Protein AF-A0A3D5MRX0-F1 (afdb_monomer)

Nearest PDB structures (foldseek):
  4s3k-assembly1_A  TM=6.681E-01  e=7.067E-17  Priestia megaterium QM B1551
  1jne-assembly1_A  TM=7.280E-01  e=3.253E-10  Drosophila melanogaster
  1qak-assembly1_B  TM=8.845E-01  e=1.520E-04  Escherichia coli
  6ezz-assembly1_A  TM=8.923E-01  e=3.511E-04  Escherichia coli K-12
  2w0q-assembly1_B  TM=8.744E-01  e=2.970E-04  Escherichia coli

Mean predicted aligned error: 13.2 Å

pLDDT: mean 81.19, std 19.99, range [29.42, 98.88]

Sequence (572 aa):
MPSRPRAALSALLACTALSATLTVSVPCPWAVGRSGLVLAQSPAEPAAAPPPPVTVYLDGWRLDFDVPPQIVDGRTLVPFRLLSEALGCDVDWHEETRRVTGLDPVTGREVVLVIGDTTARVDGEPRTLDVPAMIVDGRTLIPLRFFSEALGAEVGWHQETRTVTVTSPCRPMTVLGYYALGSAERTSWEALFGRPFPETGFGATDIISELACAWFVLDPRTGAVVTDDSYSAQRRPDSWETILDAAAGAGLEAEMMVHWNRTSGGVTDPVIYDFLSSPLAQERALRDILAYVGPFRGVNLDIEGLGQRQSGEDLEATRRKFTSFVELLAEALHRRGKTLSLSLHPLNSWYPGYDWEALGQVADRIVIMAYGYVPVDRPEPLEKVVEAVDLALEVVPKEKLLLGLLLAKDLETGKDIGETPDTLMAKVGLTKRRRLHGVAIWRLNNVGDERWTALRRSVSRPPVLEIVVRSADGAGTERRLDTTGTPPVMRDGRIYVPLTPVLTQAGIGVDWDGEAGRATVDLGSTRVVLTAGAEAGEEPGPAPVVVRGTLYVTVTQLLELLERYSPPPGTP

Radius of gyration: 31.02 Å; Cα contacts (8 Å, |Δi|>4): 1051; chains: 1; bounding box: 75×112×80 Å

Solvent-accessible surface area (backbone atoms only — not comparable to full-atom values): 32399 Å² total; per-residue (Å²): 138,88,83,90,87,85,88,87,86,87,86,83,90,78,92,81,88,82,89,82,83,86,84,85,83,84,89,82,91,86,86,89,83,81,95,69,92,71,81,77,73,74,78,78,74,78,79,76,75,81,78,75,74,56,45,43,24,50,27,68,37,76,62,87,62,96,61,72,50,41,75,55,98,91,39,53,26,32,46,41,68,65,56,37,44,60,73,44,22,51,78,48,77,43,75,95,74,42,29,42,38,36,34,30,72,76,64,68,50,35,40,37,43,29,61,74,37,39,57,29,26,51,73,82,44,80,42,82,45,98,57,45,26,40,76,56,97,91,35,54,27,30,45,44,60,62,58,40,43,75,70,59,21,48,74,48,77,39,79,95,72,35,31,36,39,33,40,62,52,61,39,67,32,46,26,34,30,33,41,40,50,50,66,100,86,48,38,28,56,34,44,38,17,62,28,64,86,90,51,80,50,64,51,37,49,72,38,43,38,30,35,35,36,43,26,32,35,54,37,40,90,59,15,45,63,41,43,79,46,90,87,50,65,32,40,46,58,98,60,47,65,63,52,51,53,53,36,45,75,65,67,29,50,40,25,41,20,41,34,38,72,66,56,58,96,85,39,53,53,66,56,52,59,53,24,57,69,28,68,69,20,48,54,38,28,51,53,44,49,65,70,64,36,75,92,30,58,18,36,31,42,31,70,56,54,43,32,55,94,48,58,70,70,62,22,53,50,46,19,52,35,49,46,54,53,51,48,56,47,32,56,61,31,48,78,69,76,26,48,34,32,37,47,38,72,24,87,82,48,80,32,69,19,67,50,57,51,68,46,43,73,60,34,65,30,38,33,36,40,50,56,82,87,54,67,67,74,42,57,62,61,63,69,61,37,50,51,29,52,54,60,45,55,77,50,30,66,39,76,29,30,22,48,33,41,72,43,32,48,41,90,89,76,67,43,76,28,21,48,47,47,57,60,46,36,27,54,54,38,49,34,59,48,66,52,34,40,23,37,29,37,44,36,42,49,31,63,46,72,64,44,51,53,43,46,62,57,44,36,33,33,55,78,82,67,79,49,70,49,66,54,74,67,72,81,73,58,74,45,78,46,78,46,81,94,54,62,62,36,69,48,96,94,39,55,27,34,50,44,60,67,48,35,47,73,73,73,36,51,65,48,75,40,79,90,76,41,29,36,38,36,46,60,86,90,46,76,48,76,47,57,55,55,80,94,74,84,81,93,72,81,84,67,37,44,72,49,93,85,42,52,27,31,40,58,67,58,49,49,56,59,51,62,77,63,55,63,66,72,89,68,136

Foldseek 3Di:
DDDDDDDDDDDDDDDDDDDDDDDDDDDDDDDDDDDDPDPPPDPDDPDDDPDDFAWEAELLHTQDAPDTWDQDPNFTWGFPPSLLLLLVWDWDADPVQQKIWTANLQFRWIWMFHAPDQWIDIVNHTDGHPGGFHADPNGTIDRNCVVLVSQVWDWDADPNNNYIYIYHFAAAFAEEAEQAADPPPFHLQCQCAVDPPPDGHNRCLFFHAEYEQQQWEQDLQQLATDRDDPVDSRRCDPCNVSVLVRCVVSVYFYAHEYEDDDDDPNADDCSNVVSLVDPRSLVNNLVNCVVPCVSHLAHEYYYDHACQVHDDPVLVSLQVSVLVSLQVNLVSQVVVNHFYEYEDEFCPDSHVSHPLQSNLVRHQAYEHQQDPPDPQQAERDVVSQLVRLVVSVVRHPLLRYAYEDEWAADPPPRHTGYDDLSSLSSNQSSNSSSVHNYYYYPHSRRQDPRNSVSSVRHYGHQPPPFDWDDQPQPPDDTQTQDQSSPGWHDHPNFTKGFDQSRCVSVVWDWDADLVQQWIWTCLPVDTDIQHQDDDDDDDDDDHWHDRPSTTIDTPVVSCVVSVVNNDDPDDD

Structure (mmCIF, N/CA/C/O backbone):
data_AF-A0A3D5MRX0-F1
#
_entry.id   AF-A0A3D5MRX0-F1
#
loop_
_atom_site.group_PDB
_atom_site.id
_atom_site.type_symbol
_atom_site.label_atom_id
_atom_site.label_alt_id
_atom_site.label_comp_id
_atom_site.label_asym_id
_atom_site.label_entity_id
_atom_site.label_seq_id
_atom_site.pdbx_PDB_ins_code
_atom_site.Cartn_x
_atom_site.Cartn_y
_atom_site.Cartn_z
_atom_site.occupancy
_atom_site.B_iso_or_equiv
_atom_site.auth_seq_id
_atom_site.auth_comp_id
_atom_site.auth_asym_id
_atom_site.auth_atom_id
_atom_site.pdbx_PDB_model_num
ATOM 1 N N . MET A 1 1 ? 39.443 44.965 -17.967 1.00 33.72 1 MET A N 1
ATOM 2 C CA . MET A 1 1 ? 39.014 46.339 -17.600 1.00 33.72 1 MET A CA 1
ATOM 3 C C . MET A 1 1 ? 38.700 47.103 -18.876 1.00 33.72 1 MET A C 1
ATOM 5 O O . MET A 1 1 ? 39.444 46.870 -19.822 1.00 33.72 1 MET A O 1
ATOM 9 N N . PRO A 1 2 ? 37.747 48.058 -18.903 1.00 55.59 2 PRO A N 1
ATOM 10 C CA . PRO A 1 2 ? 36.682 48.404 -17.928 1.00 55.59 2 PRO A CA 1
ATOM 11 C C . PRO A 1 2 ? 35.288 48.546 -18.646 1.00 55.59 2 PRO A C 1
ATOM 13 O O . PRO A 1 2 ? 35.235 48.373 -19.854 1.00 55.59 2 PRO A O 1
ATOM 16 N N . SER A 1 3 ? 34.095 48.827 -18.089 1.00 33.59 3 SER A N 1
ATOM 17 C CA . SER A 1 3 ? 33.535 49.030 -16.736 1.00 33.59 3 SER A CA 1
ATOM 18 C C . SER A 1 3 ? 32.004 49.292 -16.805 1.00 33.59 3 SER A C 1
ATOM 20 O O . SER A 1 3 ? 31.612 50.198 -17.530 1.00 33.59 3 SER A O 1
ATOM 22 N N . ARG A 1 4 ? 31.233 48.638 -15.903 1.00 40.41 4 ARG A N 1
ATOM 23 C CA . ARG A 1 4 ? 30.092 49.145 -15.069 1.00 40.41 4 ARG A CA 1
ATOM 24 C C . ARG A 1 4 ? 28.723 49.531 -15.722 1.00 40.41 4 ARG A C 1
ATOM 26 O O . ARG A 1 4 ? 28.692 49.872 -16.891 1.00 40.41 4 ARG A O 1
ATOM 33 N N . PRO A 1 5 ? 27.609 49.654 -14.946 1.00 49.41 5 PRO A N 1
ATOM 34 C CA . PRO A 1 5 ? 26.965 48.655 -14.061 1.00 49.41 5 PRO A CA 1
ATOM 35 C C . PRO A 1 5 ? 25.397 48.676 -14.134 1.00 49.41 5 PRO A C 1
ATOM 37 O O . PRO A 1 5 ? 24.804 49.576 -14.724 1.00 49.41 5 PRO A O 1
ATOM 40 N N . ARG A 1 6 ? 24.697 47.741 -13.463 1.00 33.50 6 ARG A N 1
ATOM 41 C CA . ARG A 1 6 ? 23.258 47.856 -13.108 1.00 33.50 6 ARG A CA 1
ATOM 42 C C . ARG A 1 6 ? 23.074 47.731 -11.591 1.00 33.50 6 ARG A C 1
ATOM 44 O O . ARG A 1 6 ? 23.723 46.905 -10.959 1.00 33.50 6 ARG A O 1
ATOM 51 N N . ALA A 1 7 ? 22.240 48.612 -11.040 1.00 33.84 7 ALA A N 1
ATOM 52 C CA . ALA A 1 7 ? 22.014 48.835 -9.615 1.00 33.84 7 ALA A CA 1
ATOM 53 C C . ALA A 1 7 ? 20.985 47.867 -9.004 1.00 33.84 7 ALA A C 1
ATOM 55 O O . ALA A 1 7 ? 20.038 47.454 -9.670 1.00 33.84 7 ALA A O 1
ATOM 56 N N . ALA A 1 8 ? 21.185 47.570 -7.720 1.00 33.75 8 ALA A N 1
ATOM 57 C CA . ALA A 1 8 ? 20.271 46.868 -6.828 1.00 33.75 8 ALA A CA 1
ATOM 58 C C . ALA A 1 8 ? 19.336 47.860 -6.115 1.00 33.75 8 ALA A C 1
ATOM 60 O O . ALA A 1 8 ? 19.756 48.975 -5.802 1.00 33.75 8 ALA A O 1
ATOM 61 N N . LEU A 1 9 ? 18.111 47.433 -5.794 1.00 32.66 9 LEU A N 1
ATOM 62 C CA . LEU A 1 9 ? 17.277 48.083 -4.782 1.00 32.66 9 LEU A CA 1
ATOM 63 C C . LEU A 1 9 ? 16.598 47.013 -3.915 1.00 32.66 9 LEU A C 1
ATOM 65 O O . LEU A 1 9 ? 15.818 46.201 -4.406 1.00 32.66 9 LEU A O 1
ATOM 69 N N . SER A 1 10 ? 16.942 47.033 -2.631 1.00 31.03 10 SER A N 1
ATOM 70 C CA . SER A 1 10 ? 16.369 46.232 -1.551 1.00 31.03 10 SER A CA 1
ATOM 71 C C . SER A 1 10 ? 15.128 46.926 -0.982 1.00 31.03 10 SER A C 1
ATOM 73 O O . SER A 1 10 ? 15.129 48.148 -0.838 1.00 31.03 10 SER A O 1
ATOM 75 N N . ALA A 1 11 ? 14.108 46.163 -0.586 1.00 32.19 11 ALA A N 1
ATOM 76 C CA . ALA A 1 11 ? 12.992 46.649 0.223 1.00 32.19 11 ALA A CA 1
ATOM 77 C C . ALA A 1 11 ? 12.940 45.860 1.542 1.00 32.19 11 ALA A C 1
ATOM 79 O O . ALA A 1 11 ? 12.708 44.655 1.541 1.00 32.19 11 ALA A O 1
ATOM 80 N N . LEU A 1 12 ? 13.182 46.558 2.654 1.00 32.03 12 LEU A N 1
ATOM 81 C CA . LEU A 1 12 ? 12.931 46.110 4.024 1.00 32.03 12 LEU A CA 1
ATOM 82 C C . LEU A 1 12 ? 11.704 46.873 4.546 1.00 32.03 12 LEU A C 1
ATOM 84 O O . LEU A 1 12 ? 11.681 48.102 4.490 1.00 32.03 12 LEU A O 1
ATOM 88 N N . LEU A 1 13 ? 10.708 46.151 5.066 1.00 31.53 13 LEU A N 1
ATOM 89 C CA . LEU A 1 13 ? 9.624 46.715 5.873 1.00 31.53 13 LEU A CA 1
ATOM 90 C C . LEU A 1 13 ? 10.090 46.877 7.327 1.00 31.53 13 LEU A C 1
ATOM 92 O O . LEU A 1 13 ? 10.631 45.941 7.913 1.00 31.53 13 LEU A O 1
ATOM 96 N N . ALA A 1 14 ? 9.814 48.041 7.915 1.00 32.12 14 ALA A N 1
ATOM 97 C CA . ALA A 1 14 ? 9.932 48.303 9.346 1.00 32.12 14 ALA A CA 1
ATOM 98 C C . ALA A 1 14 ? 8.569 48.735 9.910 1.00 32.12 14 ALA A C 1
ATOM 100 O O . ALA A 1 14 ? 7.873 49.562 9.321 1.00 32.12 14 ALA A O 1
ATOM 101 N N . CYS A 1 15 ? 8.210 48.145 11.050 1.00 29.42 15 CYS A N 1
ATOM 102 C CA . CYS A 1 15 ? 7.022 48.420 11.853 1.00 29.42 15 CYS A CA 1
ATOM 103 C C . CYS A 1 15 ? 6.971 49.863 12.379 1.00 29.42 15 CYS A C 1
ATOM 105 O O . CYS A 1 15 ? 7.965 50.376 12.891 1.00 29.42 15 CYS A O 1
ATOM 107 N N . THR A 1 16 ? 5.774 50.451 12.409 1.00 34.97 16 THR A N 1
ATOM 108 C CA . THR A 1 16 ? 5.436 51.583 13.283 1.00 34.97 16 THR A CA 1
ATOM 109 C C . THR A 1 16 ? 4.122 51.306 14.012 1.00 34.97 16 THR A C 1
ATOM 111 O O . THR A 1 16 ? 3.109 50.953 13.413 1.00 34.97 16 THR A O 1
ATOM 114 N N . ALA A 1 17 ? 4.175 51.429 15.338 1.00 34.31 17 ALA A N 1
ATOM 115 C CA . ALA A 1 17 ? 3.047 51.326 16.253 1.00 34.31 17 ALA A CA 1
ATOM 116 C C . ALA A 1 17 ? 2.225 52.626 16.244 1.00 34.31 17 ALA A C 1
ATOM 118 O O . ALA A 1 17 ? 2.797 53.717 16.220 1.00 34.31 17 ALA A O 1
ATOM 119 N N . LEU A 1 18 ? 0.895 52.510 16.314 1.00 35.66 18 LEU A N 1
ATOM 120 C CA . LEU A 1 18 ? -0.016 53.640 16.496 1.00 35.66 18 LEU A CA 1
ATOM 121 C C . LEU A 1 18 ? -0.694 53.534 17.871 1.00 35.66 18 LEU A C 1
ATOM 123 O O . LEU A 1 18 ? -1.474 52.618 18.123 1.00 35.66 18 LEU A O 1
ATOM 127 N N . SER A 1 19 ? -0.375 54.481 18.754 1.00 34.47 19 SER A N 1
ATOM 128 C CA . SER A 1 19 ? -1.078 54.735 20.015 1.00 34.47 19 SER A CA 1
ATOM 129 C C . SER A 1 19 ? -2.444 55.369 19.752 1.00 34.47 19 SER A C 1
ATOM 131 O O . SER A 1 19 ? -2.531 56.333 18.992 1.00 34.47 19 SER A O 1
ATOM 133 N N . ALA A 1 20 ? -3.484 54.906 20.449 1.00 38.69 20 ALA A N 1
ATOM 134 C CA . ALA A 1 20 ? -4.748 55.626 20.594 1.00 38.69 20 ALA A CA 1
ATOM 135 C C . ALA A 1 20 ? -4.980 55.967 22.074 1.00 38.69 20 ALA A C 1
ATOM 137 O O . ALA A 1 20 ? -4.837 55.135 22.968 1.00 38.69 20 ALA A O 1
ATOM 138 N N . THR A 1 21 ? -5.260 57.243 22.300 1.00 36.69 21 THR A N 1
ATOM 139 C CA . THR A 1 21 ? -5.292 57.973 23.565 1.00 36.69 21 THR A CA 1
ATOM 140 C C . THR A 1 21 ? -6.548 57.701 24.397 1.00 36.69 21 THR A C 1
ATOM 142 O O . THR A 1 21 ? -7.667 57.716 23.891 1.00 36.69 21 THR A O 1
ATOM 145 N N . LEU A 1 22 ? -6.347 57.532 25.708 1.00 32.75 22 LEU A N 1
ATOM 146 C CA . LEU A 1 22 ? -7.377 57.501 26.748 1.00 32.75 22 LEU A CA 1
ATOM 147 C C . LEU A 1 22 ? -7.962 58.914 26.953 1.00 32.75 22 LEU A C 1
ATOM 149 O O . LEU A 1 22 ? -7.227 59.839 27.301 1.00 32.75 22 LEU A O 1
ATOM 153 N N . THR A 1 23 ? -9.274 59.094 26.800 1.00 39.62 23 THR A N 1
ATOM 154 C CA . THR A 1 23 ? -9.981 60.295 27.276 1.00 39.62 23 THR A CA 1
ATOM 155 C C . THR A 1 23 ? -10.442 60.096 28.717 1.00 39.62 23 THR A C 1
ATOM 157 O O . THR A 1 23 ? -11.303 59.263 28.992 1.00 39.62 23 THR A O 1
ATOM 160 N N . VAL A 1 24 ? -9.877 60.882 29.634 1.00 35.41 24 VAL A N 1
ATOM 161 C CA . VAL A 1 24 ? -10.316 61.006 31.031 1.00 35.41 24 VAL A CA 1
ATOM 162 C C . VAL A 1 24 ? -11.476 62.004 31.093 1.00 35.41 24 VAL A C 1
ATOM 164 O O . VAL A 1 24 ? -11.323 63.150 30.677 1.00 35.41 24 VAL A O 1
ATOM 167 N N . SER A 1 25 ? -12.627 61.582 31.621 1.00 39.97 25 SER A N 1
ATOM 168 C CA . SER A 1 25 ? -13.737 62.473 31.983 1.00 39.97 25 SER A CA 1
ATOM 169 C C . SER A 1 25 ? -13.728 62.706 33.497 1.00 39.97 25 SER A C 1
ATOM 171 O O . SER A 1 25 ? -13.658 61.759 34.278 1.00 39.97 25 SER A O 1
ATOM 173 N N . VAL A 1 26 ? -13.748 63.978 33.897 1.00 41.22 26 VAL A N 1
ATOM 174 C CA . VAL A 1 26 ? -13.767 64.457 35.289 1.00 41.22 26 VAL A CA 1
ATOM 175 C C . VAL A 1 26 ? -15.228 64.583 35.756 1.00 41.22 26 VAL A C 1
ATOM 177 O O . VAL A 1 26 ? -16.048 65.081 34.984 1.00 41.22 26 VAL A O 1
ATOM 180 N N . PRO A 1 27 ? -15.591 64.185 36.993 1.00 50.69 27 PRO A N 1
ATOM 181 C CA . PRO A 1 27 ? -16.970 64.261 37.463 1.00 50.69 27 PRO A CA 1
ATOM 182 C C . PRO A 1 27 ? -17.297 65.644 38.047 1.00 50.69 27 PRO A C 1
ATOM 184 O O . PRO A 1 27 ? -16.458 66.276 38.687 1.00 50.69 27 PRO A O 1
ATOM 187 N N . CYS A 1 28 ? -18.548 66.084 37.885 1.00 33.88 28 CYS A N 1
ATOM 188 C CA . CYS A 1 28 ? -19.105 67.239 38.592 1.00 33.88 28 CYS A CA 1
ATOM 189 C C . CYS A 1 28 ? -20.259 66.768 39.506 1.00 33.88 28 CYS A C 1
ATOM 191 O O . CYS A 1 28 ? -21.106 66.006 39.031 1.00 33.88 28 CYS A O 1
ATOM 193 N N . PRO A 1 29 ? -20.319 67.168 40.793 1.00 48.25 29 PRO A N 1
ATOM 194 C CA . PRO A 1 29 ? -21.272 66.615 41.754 1.00 48.25 29 PRO A CA 1
ATOM 195 C C . PRO A 1 29 ? -22.398 67.597 42.091 1.00 48.25 29 PRO A C 1
ATOM 197 O O . PRO A 1 29 ? -22.103 68.650 42.635 1.00 48.25 29 PRO A O 1
ATOM 200 N N . TRP A 1 30 ? -23.666 67.241 41.845 1.00 36.31 30 TRP A N 1
ATOM 201 C CA . TRP A 1 30 ? -24.821 67.528 42.724 1.00 36.31 30 TRP A CA 1
ATOM 202 C C . TRP A 1 30 ? -26.152 67.147 42.046 1.00 36.31 30 TRP A C 1
ATOM 204 O O . TRP A 1 30 ? -26.542 67.744 41.052 1.00 36.31 30 TRP A O 1
ATOM 214 N N . ALA A 1 31 ? -26.884 66.187 42.618 1.00 39.56 31 ALA A N 1
ATOM 215 C CA . ALA A 1 31 ? -28.348 66.135 42.561 1.00 39.56 31 ALA A CA 1
ATOM 216 C C . ALA A 1 31 ? -28.867 65.138 43.608 1.00 39.56 31 ALA A C 1
ATOM 218 O O . ALA A 1 31 ? -28.564 63.948 43.578 1.00 39.56 31 ALA A O 1
ATOM 219 N N . VAL A 1 32 ? -29.637 65.662 44.557 1.00 45.66 32 VAL A N 1
ATOM 220 C CA . VAL A 1 32 ? -30.356 64.939 45.610 1.00 45.66 32 VAL A CA 1
ATOM 221 C C . VAL A 1 32 ? -31.661 64.392 45.024 1.00 45.66 32 VAL A C 1
ATOM 223 O O . VAL A 1 32 ? -32.389 65.147 44.384 1.00 45.66 32 VAL A O 1
ATOM 226 N N . GLY A 1 33 ? -32.017 63.128 45.287 1.00 39.31 33 GLY A N 1
ATOM 227 C CA . GLY A 1 33 ? -33.370 62.659 44.968 1.00 39.31 33 GLY A CA 1
ATOM 228 C C . GLY A 1 33 ? -33.647 61.163 45.118 1.00 39.31 33 GLY A C 1
ATOM 229 O O . GLY A 1 33 ? -33.412 60.403 44.193 1.00 39.31 33 GLY A O 1
ATOM 230 N N . ARG A 1 34 ? -34.290 60.814 46.243 1.00 46.28 34 ARG A N 1
ATOM 231 C CA . ARG A 1 34 ? -35.178 59.654 46.486 1.00 46.28 34 ARG A CA 1
ATOM 232 C C . ARG A 1 34 ? -34.603 58.231 46.367 1.00 46.28 34 ARG A C 1
ATOM 234 O O . ARG A 1 34 ? -34.489 57.655 45.293 1.00 46.28 34 ARG A O 1
ATOM 241 N N . SER A 1 35 ? -34.441 57.614 47.537 1.00 43.16 35 SER A N 1
ATOM 242 C CA . SER A 1 35 ? -34.301 56.171 47.744 1.00 43.16 35 SER A CA 1
ATOM 243 C C . SER A 1 35 ? -35.538 55.410 47.248 1.00 43.16 35 SER A C 1
ATOM 245 O O . SER A 1 35 ? -36.568 55.377 47.920 1.00 43.16 35 SER A O 1
ATOM 247 N N . GLY A 1 36 ? -35.431 54.784 46.079 1.00 47.88 36 GLY A N 1
ATOM 248 C CA . GLY A 1 36 ? -36.252 53.642 45.688 1.00 47.88 36 GLY A CA 1
ATOM 249 C C . GLY A 1 36 ? -35.402 52.383 45.802 1.00 47.88 36 GLY A C 1
ATOM 250 O O . GLY A 1 36 ? -34.354 52.298 45.166 1.00 47.88 36 GLY A O 1
ATOM 251 N N . LEU A 1 37 ? -35.818 51.423 46.629 1.00 44.66 37 LEU A N 1
ATOM 252 C CA . LEU A 1 37 ? -35.191 50.105 46.690 1.00 44.66 37 LEU A CA 1
ATOM 253 C C . LEU A 1 37 ? -35.512 49.368 45.379 1.00 44.66 37 LEU A C 1
ATOM 255 O O . LEU A 1 37 ? -36.563 48.746 45.247 1.00 44.66 37 LEU A O 1
ATOM 259 N N . VAL A 1 38 ? -34.628 49.483 44.389 1.00 49.44 38 VAL A N 1
ATOM 260 C CA . VAL A 1 38 ? -34.642 48.628 43.201 1.00 49.44 38 VAL A CA 1
ATOM 261 C C . VAL A 1 38 ? -34.029 47.297 43.622 1.00 49.44 38 VAL A C 1
ATOM 263 O O . VAL A 1 38 ? -32.837 47.226 43.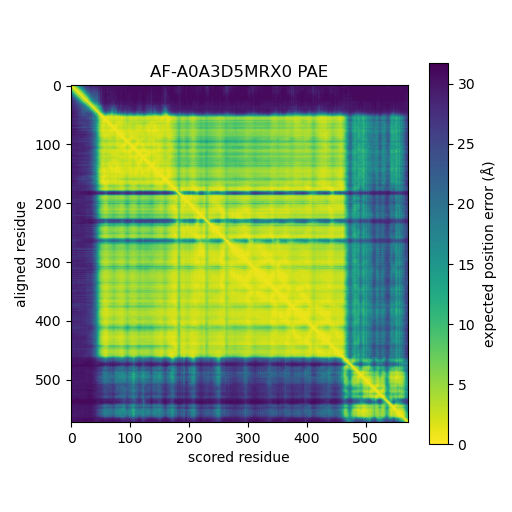914 1.00 49.44 38 VAL A O 1
ATOM 266 N N . LEU A 1 39 ? -34.843 46.241 43.683 1.00 51.12 39 LEU A N 1
ATOM 267 C CA . LEU A 1 39 ? -34.329 44.875 43.725 1.00 51.12 39 LEU A CA 1
ATOM 268 C C . LEU A 1 39 ? -33.605 44.638 42.397 1.00 51.12 39 LEU A C 1
ATOM 270 O O . LEU A 1 39 ? -34.244 44.431 41.367 1.00 51.12 39 LEU A O 1
ATOM 274 N N . ALA A 1 40 ? -32.277 44.737 42.414 1.00 51.56 40 ALA A N 1
ATOM 275 C CA . ALA A 1 40 ? -31.448 44.357 41.285 1.00 51.56 40 ALA A CA 1
ATOM 276 C C . ALA A 1 40 ? -31.661 42.858 41.035 1.00 51.56 40 ALA A C 1
ATOM 278 O O . ALA A 1 40 ? -31.148 42.014 41.770 1.00 51.56 40 ALA A O 1
ATOM 279 N N . GLN A 1 41 ? -32.461 42.523 40.023 1.00 56.34 41 GLN A N 1
ATOM 280 C CA . GLN A 1 41 ? -32.441 41.182 39.461 1.00 56.34 41 GLN A CA 1
ATOM 281 C C . GLN A 1 41 ? -31.035 40.980 38.902 1.00 56.34 41 GLN A C 1
ATOM 283 O O . GLN A 1 41 ? -30.593 41.741 38.039 1.00 56.34 41 GLN A O 1
ATOM 288 N N . SER A 1 42 ? -30.309 40.010 39.458 1.00 57.22 42 SER A N 1
ATOM 289 C CA . SER A 1 42 ? -29.017 39.617 38.902 1.00 57.22 42 SER A CA 1
ATOM 290 C C . SER A 1 42 ? -29.243 39.218 37.443 1.00 57.22 42 SER A C 1
ATOM 292 O O . SER A 1 42 ? -30.180 38.455 37.185 1.00 57.22 42 SER A O 1
ATOM 294 N N . PRO A 1 43 ? -28.462 39.745 36.484 1.00 58.28 43 PRO A N 1
ATOM 295 C CA . PRO A 1 43 ? -28.568 39.296 35.107 1.00 58.28 43 PRO A CA 1
ATOM 296 C C . PRO A 1 43 ? -28.329 37.786 35.089 1.00 58.28 43 PRO A C 1
ATOM 298 O O . PRO A 1 43 ? -27.342 37.309 35.649 1.00 58.28 43 PRO A O 1
ATOM 301 N N . ALA A 1 44 ? -29.270 37.040 34.506 1.00 60.62 44 ALA A N 1
ATOM 302 C CA . ALA A 1 44 ? -29.103 35.614 34.289 1.00 60.62 44 ALA A CA 1
ATOM 303 C C . ALA A 1 44 ? -27.815 35.407 33.486 1.00 60.62 44 ALA A C 1
ATOM 305 O O . ALA A 1 44 ? -27.639 35.999 32.418 1.00 60.62 44 ALA A O 1
ATOM 306 N N . GLU A 1 45 ? -26.902 34.619 34.043 1.00 56.69 45 GLU A N 1
ATOM 307 C CA . GLU A 1 45 ? -25.664 34.234 33.382 1.00 56.69 45 GLU A CA 1
ATOM 308 C C . GLU A 1 45 ? -26.028 33.573 32.040 1.00 56.69 45 GLU A C 1
ATOM 310 O O . GLU A 1 45 ? -26.929 32.724 32.013 1.00 56.69 45 GLU A O 1
ATOM 315 N N . PRO A 1 46 ? -25.433 33.990 30.907 1.00 62.56 46 PRO A N 1
ATOM 316 C CA . PRO A 1 46 ? -25.770 33.406 29.618 1.00 62.56 46 PRO A CA 1
ATOM 317 C C . PRO A 1 46 ? -25.507 31.899 29.674 1.00 62.56 46 PRO A C 1
ATOM 319 O O . PRO A 1 46 ? -24.411 31.470 30.032 1.00 62.56 46 PRO A O 1
ATOM 322 N N . ALA A 1 47 ? -26.528 31.103 29.339 1.00 62.88 47 ALA A N 1
ATOM 323 C CA . ALA A 1 47 ? -26.412 29.653 29.285 1.00 62.88 47 ALA A CA 1
ATOM 324 C C . ALA A 1 47 ? -25.207 29.275 28.411 1.00 62.88 47 ALA A C 1
ATOM 326 O O . ALA A 1 47 ? -25.099 29.729 27.268 1.00 62.88 47 ALA A O 1
ATOM 327 N N . ALA A 1 48 ? -24.291 28.482 28.971 1.00 66.81 48 ALA A N 1
ATOM 328 C CA . ALA A 1 48 ? -23.107 28.024 28.260 1.00 66.81 48 ALA A CA 1
ATOM 329 C C . ALA A 1 48 ? -23.522 27.343 26.946 1.00 66.81 48 ALA A C 1
ATOM 331 O O . ALA A 1 48 ? -24.462 26.544 26.922 1.00 66.81 48 ALA A O 1
ATOM 332 N N . ALA A 1 49 ? -22.832 27.680 25.853 1.00 69.94 49 ALA A N 1
ATOM 333 C CA . ALA A 1 49 ? -23.068 27.054 24.559 1.00 69.94 49 ALA A CA 1
ATOM 334 C C . ALA A 1 49 ? -22.958 25.520 24.686 1.00 69.94 49 ALA A C 1
ATOM 336 O O . ALA A 1 49 ? -22.103 25.037 25.438 1.00 69.94 49 ALA A O 1
ATOM 337 N N . PRO A 1 50 ? -23.803 24.745 23.978 1.00 74.00 50 PRO A N 1
ATOM 338 C CA . PRO A 1 50 ? -23.729 23.295 24.035 1.00 74.00 50 PRO A CA 1
ATOM 339 C C . PRO A 1 50 ? -22.328 22.831 23.612 1.00 74.00 50 PRO A C 1
ATOM 341 O O . PRO A 1 50 ? -21.745 23.399 22.683 1.00 74.00 50 PRO A O 1
ATOM 344 N N . PRO A 1 51 ? -21.765 21.818 24.290 1.00 76.50 51 PRO A N 1
ATOM 345 C CA . PRO A 1 51 ? -20.421 21.353 23.987 1.00 76.50 51 PRO A CA 1
ATOM 346 C C . PRO A 1 51 ? -20.356 20.791 22.554 1.00 76.50 51 PRO A C 1
ATOM 348 O O . PRO A 1 51 ? -21.349 20.228 22.082 1.00 76.50 51 PRO A O 1
ATOM 351 N N . PRO A 1 52 ? -19.204 20.895 21.863 1.00 84.62 52 PRO A N 1
ATOM 352 C CA . PRO A 1 52 ? -19.077 20.467 20.469 1.00 84.62 52 PRO A CA 1
ATOM 353 C C . PRO A 1 52 ? -19.403 18.973 20.308 1.00 84.62 52 PRO A C 1
ATOM 355 O O . PRO A 1 52 ? -19.225 18.209 21.261 1.00 84.62 52 PRO A O 1
ATOM 358 N N . PRO A 1 53 ? -19.895 18.523 19.141 1.00 90.62 53 PRO A N 1
ATOM 359 C CA . PRO A 1 53 ? -20.166 17.107 18.912 1.00 90.62 53 PRO A CA 1
ATOM 360 C C . PRO A 1 53 ? -18.882 16.277 19.027 1.00 90.62 53 PRO A C 1
ATOM 362 O O . PRO A 1 53 ? -17.786 16.765 18.751 1.00 90.62 53 PRO A O 1
ATOM 365 N N . VAL A 1 54 ? -19.024 15.015 19.434 1.00 95.56 54 VAL A N 1
ATOM 366 C CA . VAL A 1 54 ? -17.889 14.091 19.506 1.00 95.56 54 VAL A CA 1
ATOM 367 C C . VAL A 1 54 ? -17.460 13.705 18.094 1.00 95.56 54 VAL A C 1
ATOM 369 O O . VAL A 1 54 ? -18.291 13.311 17.277 1.00 95.56 54 VAL A O 1
ATOM 372 N N . THR A 1 55 ? -16.161 13.784 17.824 1.00 96.50 55 THR A N 1
ATOM 373 C CA . THR A 1 55 ? -15.564 13.321 16.563 1.00 96.50 55 THR A CA 1
ATOM 374 C C . THR A 1 55 ? -14.679 12.109 16.814 1.00 96.50 55 THR A C 1
ATOM 376 O O . THR A 1 55 ? -14.120 11.962 17.901 1.00 96.50 55 THR A O 1
ATOM 379 N N . VAL A 1 56 ? -14.568 11.216 15.830 1.00 97.19 56 VAL A N 1
ATOM 380 C CA . VAL A 1 56 ? -13.747 10.003 15.931 1.00 97.19 56 VAL A CA 1
ATOM 381 C C . VAL A 1 56 ? -12.810 9.941 14.738 1.00 97.19 56 VAL A C 1
ATOM 383 O O . VAL A 1 56 ? -13.256 10.070 13.597 1.00 97.19 56 VAL A O 1
ATOM 386 N N . TYR A 1 57 ? -11.530 9.714 15.005 1.00 95.44 57 TYR A N 1
ATOM 387 C CA . TYR A 1 57 ? -10.516 9.470 13.988 1.00 95.44 57 TYR A CA 1
ATOM 388 C C . TYR A 1 57 ? -9.966 8.057 14.141 1.00 95.44 57 TYR A C 1
ATOM 390 O O . TYR A 1 57 ? -9.584 7.675 15.242 1.00 95.44 57 TYR A O 1
ATOM 398 N N . LEU A 1 58 ? -9.898 7.304 13.047 1.00 95.31 58 LEU A N 1
ATOM 399 C CA . LEU A 1 58 ? -9.242 6.003 12.968 1.00 95.31 58 LEU A CA 1
ATOM 400 C C . LEU A 1 58 ? -7.981 6.119 12.115 1.00 95.31 58 LEU A C 1
ATOM 402 O O . LEU A 1 58 ? -8.064 6.409 10.922 1.00 95.31 58 LEU A O 1
ATOM 406 N N . ASP A 1 59 ? -6.820 5.893 12.724 1.00 94.56 59 ASP A N 1
ATOM 407 C CA . ASP A 1 59 ? -5.506 6.084 12.103 1.00 94.56 59 ASP A CA 1
ATOM 408 C C . ASP A 1 59 ? -5.354 7.486 11.478 1.00 94.56 59 ASP A C 1
ATOM 410 O O . ASP A 1 59 ? -4.743 7.639 10.434 1.00 94.56 59 ASP A O 1
ATOM 414 N N . GLY A 1 60 ? -5.969 8.519 12.064 1.00 89.94 60 GLY A N 1
ATOM 415 C CA . GLY A 1 60 ? -5.971 9.882 11.510 1.00 89.94 60 GLY A CA 1
ATOM 416 C C . GLY A 1 60 ? -7.040 10.153 10.439 1.00 89.94 60 GLY A C 1
ATOM 417 O O . GLY A 1 60 ? -7.188 11.294 10.008 1.00 89.94 60 GLY A O 1
ATOM 418 N N . TRP A 1 61 ? -7.841 9.157 10.044 1.00 90.19 61 TRP A N 1
ATOM 419 C CA . TRP A 1 61 ? -9.002 9.341 9.163 1.00 90.19 61 TRP A CA 1
ATOM 420 C C . TRP A 1 61 ? -10.275 9.622 9.959 1.00 90.19 61 TRP A C 1
ATOM 422 O O . TRP A 1 61 ? -10.627 8.843 10.845 1.00 90.19 61 TRP A O 1
ATOM 432 N N . ARG A 1 62 ? -11.005 10.693 9.628 1.00 92.69 62 ARG A N 1
ATOM 433 C CA . ARG A 1 62 ? -12.272 11.011 10.298 1.00 92.69 62 ARG A CA 1
ATOM 434 C C . ARG A 1 62 ? -13.356 10.008 9.905 1.00 92.69 62 ARG A C 1
ATOM 436 O O . ARG A 1 62 ? -13.611 9.798 8.724 1.00 92.69 62 ARG A O 1
ATOM 443 N N . LEU A 1 63 ? -14.016 9.415 10.894 1.00 93.69 63 LEU A N 1
ATOM 444 C CA . LEU A 1 63 ? -15.193 8.579 10.674 1.00 93.69 63 LEU A CA 1
ATOM 445 C C . LEU A 1 63 ? -16.453 9.448 10.702 1.00 93.69 63 LEU A C 1
ATOM 447 O O . LEU A 1 63 ? -16.753 10.087 11.713 1.00 93.69 63 LEU A O 1
ATOM 451 N N . ASP A 1 64 ? -17.183 9.452 9.590 1.00 93.19 64 ASP A N 1
ATOM 452 C CA . ASP A 1 64 ? -18.449 10.166 9.448 1.00 93.19 64 ASP A CA 1
ATOM 453 C C . ASP A 1 64 ? -19.618 9.219 9.731 1.00 93.19 64 ASP A C 1
ATOM 455 O O . ASP A 1 64 ? -19.913 8.314 8.952 1.00 93.19 64 ASP A O 1
ATOM 459 N N . PHE A 1 65 ? -20.277 9.426 10.870 1.00 93.69 65 PHE A N 1
ATOM 460 C CA . PHE A 1 65 ? -21.412 8.614 11.298 1.00 93.69 65 PHE A CA 1
ATOM 461 C C . PHE A 1 65 ? -22.742 9.254 10.894 1.00 93.69 65 PHE A C 1
ATOM 463 O O . PHE A 1 65 ? -22.927 10.462 11.040 1.00 93.69 65 PHE A O 1
ATOM 470 N N . ASP A 1 66 ? -23.687 8.428 10.445 1.00 91.75 66 ASP A N 1
ATOM 471 C CA . ASP A 1 66 ? -25.064 8.839 10.153 1.00 91.75 66 ASP A CA 1
ATOM 472 C C . ASP A 1 66 ? -25.873 9.125 11.429 1.00 91.75 66 ASP A C 1
ATOM 474 O O . ASP A 1 66 ? -26.685 10.048 11.460 1.00 91.75 66 ASP A O 1
ATOM 478 N N . VAL A 1 67 ? -25.598 8.378 12.501 1.00 94.38 67 VAL A N 1
ATOM 479 C CA . VAL A 1 67 ? -26.020 8.686 13.871 1.00 94.38 67 VAL A CA 1
ATOM 480 C C . VAL A 1 67 ? -24.798 9.149 14.668 1.00 94.38 67 VAL A C 1
ATOM 482 O O . VAL A 1 67 ? -23.827 8.396 14.779 1.00 94.38 67 VAL A O 1
ATOM 485 N N . PRO A 1 68 ? -24.805 10.371 15.233 1.00 94.38 68 PRO A N 1
ATOM 486 C CA . PRO A 1 68 ? -23.624 10.932 15.874 1.00 94.38 68 PRO A CA 1
ATOM 487 C C . PRO A 1 68 ? -23.203 10.113 17.105 1.00 94.38 68 PRO A C 1
ATOM 489 O O . PRO A 1 68 ? -24.068 9.610 17.829 1.00 94.38 68 PRO A O 1
ATOM 492 N N . PRO A 1 69 ? -21.892 10.025 17.403 1.00 96.50 69 PRO A N 1
ATOM 493 C CA . PRO A 1 69 ? -21.409 9.449 18.651 1.00 96.50 69 PRO A CA 1
ATOM 494 C C . PRO A 1 69 ? -22.068 10.094 19.877 1.00 96.50 69 PRO A C 1
ATOM 496 O O . PRO A 1 69 ? -22.184 11.320 19.962 1.00 96.50 69 PRO A O 1
ATOM 499 N N . GLN A 1 70 ? -22.458 9.276 20.851 1.00 95.25 70 GLN A N 1
ATOM 500 C CA . GLN A 1 70 ? -23.132 9.727 22.070 1.00 95.25 70 GLN A CA 1
ATOM 501 C C . GLN A 1 70 ? -22.278 9.456 23.298 1.00 95.25 70 GLN A C 1
ATOM 503 O O . GLN A 1 70 ? -21.575 8.455 23.358 1.00 95.25 70 GLN A O 1
ATOM 508 N N . ILE A 1 71 ? -22.348 10.336 24.296 1.00 95.44 71 ILE A N 1
ATOM 509 C CA . ILE A 1 71 ? -21.769 10.057 25.611 1.00 95.44 71 ILE A CA 1
ATOM 510 C C . ILE A 1 71 ? -22.898 9.627 26.540 1.00 95.44 71 ILE A C 1
ATOM 512 O O . ILE A 1 71 ? -23.767 10.438 26.854 1.00 95.44 71 ILE A O 1
ATOM 516 N N . VAL A 1 72 ? -22.856 8.376 26.988 1.00 95.69 72 VAL A N 1
ATOM 517 C CA . VAL A 1 72 ? -23.783 7.811 27.975 1.00 95.69 72 VAL A CA 1
ATOM 518 C C . VAL A 1 72 ? -22.966 7.369 29.179 1.00 95.69 72 VAL A C 1
ATOM 520 O O . VAL A 1 72 ? -21.972 6.670 29.009 1.00 95.69 72 VAL A O 1
ATOM 523 N N . ASP A 1 73 ? -23.316 7.853 30.372 1.00 93.69 73 ASP A N 1
ATOM 524 C CA . ASP A 1 73 ? -22.625 7.548 31.637 1.00 93.69 73 ASP A CA 1
ATOM 525 C C . ASP A 1 73 ? -21.089 7.675 31.563 1.00 93.69 73 ASP A C 1
ATOM 527 O O . ASP A 1 73 ? -20.323 6.873 32.095 1.00 93.69 73 ASP A O 1
ATOM 531 N N . GLY A 1 74 ? -20.610 8.704 30.854 1.00 93.69 74 GLY A N 1
ATOM 532 C CA . GLY A 1 74 ? -19.176 8.960 30.684 1.00 93.69 74 GLY A CA 1
ATOM 533 C C . GLY A 1 74 ? -18.463 8.000 29.722 1.00 93.69 74 GLY A C 1
ATOM 534 O O . GLY A 1 74 ? -17.231 7.916 29.743 1.00 93.69 74 GLY A O 1
ATOM 535 N N . ARG A 1 75 ? -19.203 7.277 28.876 1.00 96.81 75 ARG A N 1
ATOM 536 C CA . ARG A 1 75 ? -18.674 6.412 27.815 1.00 96.81 75 ARG A CA 1
ATOM 537 C C . ARG A 1 75 ? -19.146 6.867 26.446 1.00 96.81 75 ARG A C 1
ATOM 539 O O . ARG A 1 75 ? -20.316 7.173 26.258 1.00 96.81 75 ARG A O 1
ATOM 546 N N . THR A 1 76 ? -18.221 6.894 25.490 1.00 97.38 76 THR A N 1
ATOM 547 C CA . THR A 1 76 ? -18.536 7.202 24.093 1.00 97.38 76 THR A CA 1
ATOM 548 C C . THR A 1 76 ? -19.067 5.959 23.397 1.00 97.38 76 THR A C 1
ATOM 550 O O . THR A 1 76 ? -18.367 4.948 23.295 1.00 97.38 76 THR A O 1
ATOM 553 N N . LEU A 1 77 ? -20.290 6.057 22.899 1.00 98.06 77 LEU A N 1
ATOM 554 C CA . LEU A 1 77 ? -20.957 5.049 22.103 1.00 98.06 77 LEU A CA 1
ATOM 555 C C . LEU A 1 77 ? -21.006 5.484 20.641 1.00 98.06 77 LEU A C 1
ATOM 557 O O . LEU A 1 77 ? -21.286 6.646 20.348 1.00 98.06 77 LEU A O 1
ATOM 561 N N . VAL A 1 78 ? -20.751 4.547 19.730 1.00 97.69 78 VAL A N 1
ATOM 562 C CA . VAL A 1 78 ? -20.753 4.803 18.282 1.00 97.69 78 VAL A CA 1
ATOM 563 C C . VAL A 1 78 ? -21.486 3.713 17.511 1.00 97.69 78 VAL A C 1
ATOM 565 O O . VAL A 1 78 ? -21.533 2.576 17.990 1.00 97.69 78 VAL A O 1
ATOM 568 N N . PRO A 1 79 ? -22.029 4.021 16.318 1.00 97.38 79 PRO A N 1
ATOM 569 C CA . PRO A 1 79 ? -22.574 3.015 15.416 1.00 97.38 79 PRO A CA 1
ATOM 570 C C . PRO A 1 79 ? -21.598 1.858 15.163 1.00 97.38 79 PRO A C 1
ATOM 572 O O . PRO A 1 79 ? -20.502 2.051 14.634 1.00 97.38 79 PRO A O 1
ATOM 575 N N . PHE A 1 80 ? -22.038 0.653 15.528 1.00 96.12 80 PHE A N 1
ATOM 576 C CA . PHE A 1 80 ? -21.275 -0.594 15.467 1.00 96.12 80 PHE A CA 1
ATOM 577 C C . PHE A 1 80 ? -20.709 -0.854 14.074 1.00 96.12 80 PHE A C 1
ATOM 579 O O . PHE A 1 80 ? -19.497 -0.921 13.910 1.00 96.12 80 PHE A O 1
ATOM 586 N N . ARG A 1 81 ? -21.587 -0.924 13.065 1.00 95.19 81 ARG A N 1
ATOM 587 C CA . ARG A 1 81 ? -21.213 -1.322 11.703 1.00 95.19 81 ARG A CA 1
ATOM 588 C C . ARG A 1 81 ? -20.055 -0.489 11.153 1.00 95.19 81 ARG A C 1
ATOM 590 O O . ARG A 1 81 ? -19.058 -1.065 10.738 1.00 95.19 81 ARG A O 1
ATOM 597 N N . LEU A 1 82 ? -20.160 0.843 11.220 1.00 93.81 82 LEU A N 1
ATOM 598 C CA . LEU A 1 82 ? -19.130 1.725 10.668 1.00 93.81 82 LEU A CA 1
ATOM 599 C C . LEU A 1 82 ? -17.783 1.543 11.377 1.00 93.81 82 LEU A C 1
ATOM 601 O O . LEU A 1 82 ? -16.765 1.420 10.706 1.00 93.81 82 LEU A O 1
ATOM 605 N N . LEU A 1 83 ? -17.762 1.515 12.717 1.00 95.06 83 LEU A N 1
ATOM 606 C CA . LEU A 1 83 ? -16.513 1.333 13.465 1.00 95.06 83 LEU A CA 1
ATOM 607 C C . LEU A 1 83 ? -15.886 -0.038 13.173 1.00 95.06 83 LEU A C 1
ATOM 609 O O . LEU A 1 83 ? -14.685 -0.123 12.929 1.00 95.06 83 LEU A O 1
ATOM 613 N N . SER A 1 84 ? -16.688 -1.102 13.203 1.00 93.69 84 SER A N 1
ATOM 614 C CA . SER A 1 84 ? -16.216 -2.476 13.031 1.00 93.69 84 SER A CA 1
ATOM 615 C C . SER A 1 84 ? -15.692 -2.735 11.621 1.00 93.69 84 SER A C 1
ATOM 617 O O . SER A 1 84 ? -14.581 -3.242 11.479 1.00 93.69 84 SER A O 1
ATOM 619 N N . GLU A 1 85 ? -16.423 -2.321 10.583 1.00 92.75 85 GLU A N 1
ATOM 620 C CA . GLU A 1 85 ? -15.953 -2.410 9.195 1.00 92.75 85 GLU A CA 1
ATOM 621 C C . GLU A 1 85 ? -14.688 -1.566 8.987 1.00 92.75 85 GLU A C 1
ATOM 623 O O . GLU A 1 85 ? -13.741 -2.011 8.337 1.00 92.75 85 GLU A O 1
ATOM 628 N N . ALA A 1 86 ? -14.619 -0.375 9.595 1.00 92.12 86 ALA A N 1
ATOM 629 C CA . ALA A 1 86 ? -13.435 0.473 9.525 1.00 92.12 86 ALA A CA 1
ATOM 630 C C . ALA A 1 86 ? -12.218 -0.145 10.235 1.00 92.12 86 ALA A C 1
ATOM 632 O O . ALA A 1 86 ? -11.100 0.056 9.778 1.00 92.12 86 ALA A O 1
ATOM 633 N N . LEU A 1 87 ? -12.402 -0.938 11.294 1.00 91.69 87 LEU A N 1
ATOM 634 C CA . LEU A 1 87 ? -11.334 -1.738 11.916 1.00 91.69 87 LEU A CA 1
ATOM 635 C C . LEU A 1 87 ? -11.011 -3.025 11.135 1.00 91.69 87 LEU A C 1
ATOM 637 O O . LEU A 1 87 ? -10.086 -3.756 11.488 1.00 91.69 87 LEU A O 1
ATOM 641 N N . GLY A 1 88 ? -11.725 -3.280 10.037 1.00 87.88 88 GLY A N 1
ATOM 642 C CA . GLY A 1 88 ? -11.508 -4.416 9.154 1.00 87.88 88 GLY A CA 1
ATOM 643 C C . GLY A 1 88 ? -12.228 -5.690 9.584 1.00 87.88 88 GLY A C 1
ATOM 644 O O . GLY A 1 88 ? -11.906 -6.743 9.031 1.00 87.88 88 GLY A O 1
ATOM 645 N N . CYS A 1 89 ? -13.178 -5.615 10.519 1.00 90.94 89 CYS A N 1
ATOM 646 C CA . CYS A 1 89 ? -13.982 -6.754 10.948 1.00 90.94 89 CYS A CA 1
ATOM 647 C C . CYS A 1 89 ? -15.116 -7.066 9.967 1.00 90.94 89 CYS A C 1
ATOM 649 O O . CYS A 1 89 ? -15.718 -6.167 9.380 1.00 90.94 89 CYS A O 1
ATOM 651 N N . ASP A 1 90 ? -15.443 -8.349 9.863 1.00 89.38 90 ASP A N 1
ATOM 652 C CA . ASP A 1 90 ? -16.714 -8.811 9.326 1.00 89.38 90 ASP A CA 1
ATOM 653 C C . ASP A 1 90 ? -17.787 -8.614 10.408 1.00 89.38 90 ASP A C 1
ATOM 655 O O . ASP A 1 90 ? -17.536 -8.847 11.595 1.00 89.38 90 ASP A O 1
ATOM 659 N N . VAL A 1 91 ? -18.963 -8.131 10.008 1.00 93.38 91 VAL A N 1
ATOM 660 C CA . VAL A 1 91 ? -20.034 -7.727 10.928 1.00 93.38 91 VAL A CA 1
ATOM 661 C C . VAL A 1 91 ? -21.270 -8.586 10.724 1.00 93.38 91 VAL A C 1
ATOM 663 O O . VAL A 1 91 ? -21.722 -8.768 9.595 1.00 93.38 91 VAL A O 1
ATOM 666 N N . ASP A 1 92 ? -21.851 -9.057 11.822 1.00 94.38 92 ASP A N 1
ATOM 667 C CA . ASP A 1 92 ? -23.108 -9.799 11.806 1.00 94.38 92 ASP A CA 1
ATOM 668 C C . ASP A 1 92 ? -24.105 -9.244 12.831 1.00 94.38 92 ASP A C 1
ATOM 670 O O . ASP A 1 92 ? -23.728 -8.721 13.887 1.00 94.38 92 ASP A O 1
ATOM 674 N N . TRP A 1 93 ? -25.391 -9.339 12.496 1.00 94.25 93 TRP A N 1
ATOM 675 C CA . TRP A 1 93 ? -26.513 -8.965 13.351 1.00 94.25 93 TRP A CA 1
ATOM 676 C C . TRP A 1 93 ? -27.537 -10.094 13.387 1.00 94.25 93 TRP A C 1
ATOM 678 O O . TRP A 1 93 ? -28.168 -10.414 12.381 1.00 94.25 93 TRP A O 1
ATOM 688 N N . HIS A 1 94 ? -27.779 -10.624 14.582 1.00 93.19 94 HIS A N 1
ATOM 689 C CA . HIS A 1 94 ? -28.824 -11.608 14.817 1.00 93.19 94 HIS A CA 1
ATOM 690 C C . HIS A 1 94 ? -30.024 -10.952 15.488 1.00 93.19 94 HIS A C 1
ATOM 692 O O . HIS A 1 94 ? -29.969 -10.576 16.661 1.00 93.19 94 HIS A O 1
ATOM 698 N N . GLU A 1 95 ? -31.125 -10.855 14.749 1.00 92.69 95 GLU A N 1
ATOM 699 C CA . GLU A 1 95 ? -32.339 -10.179 15.206 1.00 92.69 95 GLU A CA 1
ATOM 700 C C . GLU A 1 95 ? -32.992 -10.879 16.406 1.00 92.69 95 GLU A C 1
ATOM 702 O O . GLU A 1 95 ? -33.287 -10.225 17.405 1.00 92.69 95 GLU A O 1
ATOM 707 N N . GLU A 1 96 ? -33.138 -12.207 16.356 1.00 93.81 96 GLU A N 1
ATOM 708 C CA . GLU A 1 96 ? -33.820 -12.997 17.396 1.00 93.81 96 GLU A CA 1
ATOM 709 C C . GLU A 1 96 ? -33.168 -12.858 18.776 1.00 93.81 96 GLU A C 1
ATOM 711 O O . GLU A 1 96 ? -33.848 -12.786 19.799 1.00 93.81 96 GLU A O 1
ATOM 716 N N . THR A 1 97 ? -31.837 -12.791 18.801 1.00 94.62 97 THR A N 1
ATOM 717 C CA . THR A 1 97 ? -31.044 -12.672 20.032 1.00 94.62 97 THR A CA 1
ATOM 718 C C . THR A 1 97 ? -30.587 -11.244 20.307 1.00 94.62 97 THR A C 1
ATOM 720 O O . THR A 1 97 ? -29.930 -10.999 21.316 1.00 94.62 97 THR A O 1
ATOM 723 N N . ARG A 1 98 ? -30.936 -10.293 19.427 1.00 96.31 98 ARG A N 1
ATOM 724 C CA . ARG A 1 98 ? -30.488 -8.894 19.458 1.00 96.31 98 ARG A CA 1
ATOM 725 C C . ARG A 1 98 ? -28.980 -8.781 19.696 1.00 96.31 98 ARG A C 1
ATOM 727 O O . ARG A 1 98 ? -28.529 -8.061 20.590 1.00 96.31 98 ARG A O 1
ATOM 734 N N . ARG A 1 99 ? -28.212 -9.525 18.906 1.00 96.56 99 ARG A N 1
ATOM 735 C CA . ARG A 1 99 ? -26.772 -9.727 19.086 1.00 96.56 99 ARG A CA 1
ATOM 736 C C . ARG A 1 99 ? -25.997 -9.169 17.902 1.00 96.56 99 ARG A C 1
ATOM 738 O O . ARG A 1 99 ? -26.322 -9.488 16.762 1.00 96.56 99 ARG A O 1
ATOM 745 N N . VAL A 1 100 ? -24.963 -8.378 18.177 1.00 97.38 100 VAL A N 1
ATOM 746 C CA . VAL A 1 100 ? -23.956 -7.970 17.189 1.00 97.38 100 VAL A CA 1
ATOM 747 C C . VAL A 1 100 ? -22.669 -8.761 17.391 1.00 97.38 100 VAL A C 1
ATOM 749 O O . VAL A 1 100 ? -22.231 -8.942 18.528 1.00 97.38 100 VAL A O 1
ATOM 752 N N . THR A 1 101 ? -22.056 -9.182 16.288 1.00 96.69 101 THR A N 1
ATOM 753 C CA . THR A 1 101 ? -20.762 -9.875 16.276 1.00 96.69 101 THR A CA 1
ATOM 754 C C . THR A 1 101 ? -19.809 -9.161 15.329 1.00 96.69 101 THR A C 1
ATOM 756 O O . THR A 1 101 ? -20.145 -8.940 14.167 1.00 96.69 101 THR A O 1
ATOM 759 N N . GLY A 1 102 ? -18.630 -8.789 15.825 1.00 95.81 102 GLY A N 1
ATOM 760 C CA . GLY A 1 102 ? -17.507 -8.321 15.015 1.00 95.81 102 GLY A CA 1
ATOM 761 C C . GLY A 1 102 ? -16.388 -9.357 15.022 1.00 95.81 102 GLY A C 1
ATOM 762 O O . GLY A 1 102 ? -15.861 -9.665 16.089 1.00 95.81 102 GLY A O 1
ATOM 763 N N . LEU A 1 103 ? -16.021 -9.874 13.851 1.00 91.25 103 LEU A N 1
ATOM 764 C CA . LEU A 1 103 ? -14.943 -10.850 13.669 1.00 91.25 103 LEU A CA 1
ATOM 765 C C . LEU A 1 103 ? -13.802 -10.209 12.877 1.00 91.25 103 LEU A C 1
ATOM 767 O O . LEU A 1 103 ? -14.007 -9.835 11.728 1.00 91.25 103 LEU A O 1
ATOM 771 N N . ASP A 1 104 ? -12.599 -10.095 13.440 1.00 84.88 104 ASP A N 1
ATOM 772 C CA . ASP A 1 104 ? -11.406 -9.752 12.657 1.00 84.88 104 ASP A CA 1
ATOM 773 C C . ASP A 1 104 ? -10.918 -11.000 11.904 1.00 84.88 104 ASP A C 1
ATOM 775 O O . ASP A 1 104 ? -10.365 -11.915 12.518 1.00 84.88 104 ASP A O 1
ATOM 779 N N . PRO A 1 105 ? -11.063 -11.063 10.571 1.00 75.00 105 PRO A N 1
ATOM 780 C CA . PRO A 1 105 ? -10.685 -12.243 9.812 1.00 75.00 105 PRO A CA 1
ATOM 781 C C . PRO A 1 105 ? -9.175 -12.406 9.647 1.00 75.00 105 PRO A C 1
ATOM 783 O O . PRO A 1 105 ? -8.750 -13.379 9.040 1.00 75.00 105 PRO A O 1
ATOM 786 N N . VAL A 1 106 ? -8.358 -11.454 10.104 1.00 72.69 106 VAL A N 1
ATOM 787 C CA . VAL A 1 106 ? -6.897 -11.584 10.062 1.00 72.69 106 VAL A CA 1
ATOM 788 C C . VAL A 1 106 ? -6.390 -12.285 11.318 1.00 72.69 106 VAL A C 1
ATOM 790 O O . VAL A 1 106 ? -5.556 -13.180 11.237 1.00 72.69 106 VAL A O 1
ATOM 793 N N . THR A 1 107 ? -6.901 -11.890 12.483 1.00 74.31 107 THR A N 1
ATOM 794 C CA . THR A 1 107 ? -6.460 -12.420 13.783 1.00 74.31 107 THR A CA 1
ATOM 795 C C . THR A 1 107 ? -7.360 -13.540 14.311 1.00 74.31 107 THR A C 1
ATOM 797 O O . THR A 1 107 ? -6.954 -14.299 15.189 1.00 74.31 107 THR A O 1
ATOM 800 N N . GLY A 1 108 ? -8.581 -13.656 13.784 1.00 78.25 108 GLY A N 1
ATOM 801 C CA . GLY A 1 108 ? -9.625 -14.536 14.302 1.00 78.25 108 GLY A CA 1
ATOM 802 C C . GLY A 1 108 ? -10.276 -14.027 15.590 1.00 78.25 108 GLY A C 1
ATOM 803 O O . GLY A 1 108 ? -11.000 -14.794 16.219 1.00 78.25 108 GLY A O 1
ATOM 804 N N . ARG A 1 109 ? -10.007 -12.775 15.995 1.00 85.56 109 ARG A N 1
ATOM 805 C CA . ARG A 1 109 ? -10.598 -12.159 17.189 1.00 85.56 109 ARG A CA 1
ATOM 806 C C . ARG A 1 109 ? -12.087 -11.921 16.990 1.00 85.56 109 ARG A C 1
ATOM 808 O O . ARG A 1 109 ? -12.476 -11.263 16.026 1.00 85.56 109 ARG A O 1
ATOM 815 N N . GLU A 1 110 ? -12.901 -12.408 17.918 1.00 93.62 110 GLU A N 1
ATOM 816 C CA . GLU A 1 110 ? -14.354 -12.237 17.898 1.00 93.62 110 GLU A CA 1
ATOM 817 C C . GLU A 1 110 ? -14.819 -11.409 19.098 1.00 93.62 110 GLU A C 1
ATOM 819 O O . GLU A 1 110 ? -14.475 -11.699 20.244 1.00 93.62 110 GLU A O 1
ATOM 824 N N . VAL A 1 111 ? -15.643 -10.391 18.844 1.00 97.06 111 VAL A N 1
ATOM 825 C CA . VAL A 1 111 ? -16.292 -9.582 19.879 1.00 97.06 111 VAL A CA 1
ATOM 826 C C . VAL A 1 111 ? -17.802 -9.623 19.682 1.00 97.06 111 VAL A C 1
ATOM 828 O O . VAL A 1 111 ? -18.319 -9.208 18.645 1.00 97.06 111 VAL A O 1
ATOM 831 N N . VAL A 1 112 ? -18.515 -10.091 20.702 1.00 97.44 112 VAL A N 1
ATOM 832 C CA . VAL A 1 112 ? -19.968 -10.278 20.692 1.00 97.44 112 VAL A CA 1
ATOM 833 C C . VAL A 1 112 ? -20.609 -9.399 21.760 1.00 97.44 112 VAL A C 1
ATOM 835 O O . VAL A 1 112 ? -20.236 -9.471 22.933 1.00 97.44 112 VAL A O 1
ATOM 838 N N . LEU A 1 113 ? -21.606 -8.600 21.373 1.00 98.12 113 LEU A N 1
ATOM 839 C CA . LEU A 1 113 ? -22.401 -7.781 22.292 1.00 98.12 113 LEU A CA 1
ATOM 840 C C . LEU A 1 113 ? -23.894 -8.055 22.101 1.00 98.12 113 LEU A C 1
ATOM 842 O O . LEU A 1 113 ? -24.371 -8.219 20.977 1.00 98.12 113 LEU A O 1
ATOM 846 N N . VAL A 1 114 ? -24.642 -8.057 23.202 1.00 97.75 114 VAL A N 1
ATOM 847 C CA . VAL A 1 114 ? -26.104 -8.188 23.207 1.00 97.75 114 VAL A CA 1
ATOM 848 C C . VAL A 1 114 ? -26.718 -6.858 23.631 1.00 97.75 114 VAL A C 1
ATOM 850 O O . VAL A 1 114 ? -26.255 -6.218 24.575 1.00 97.75 114 VAL A O 1
ATOM 853 N N . ILE A 1 115 ? -27.749 -6.405 22.914 1.00 98.00 115 ILE A N 1
ATOM 854 C CA . ILE A 1 115 ? -28.394 -5.120 23.208 1.00 98.00 115 ILE A CA 1
ATOM 855 C C . ILE A 1 115 ? -29.010 -5.138 24.611 1.00 98.00 115 ILE A C 1
ATOM 857 O O . ILE A 1 115 ? -29.845 -5.986 24.915 1.00 98.00 115 ILE A O 1
ATOM 861 N N . GLY A 1 116 ? -28.657 -4.147 25.431 1.00 97.06 116 GLY A N 1
ATOM 862 C CA . GLY A 1 116 ? -29.135 -3.990 26.805 1.00 97.06 116 GLY A CA 1
ATOM 863 C C . GLY A 1 116 ? -28.399 -4.843 27.841 1.00 97.06 116 GLY A C 1
ATOM 864 O O . GLY A 1 116 ? -28.649 -4.661 29.030 1.00 97.06 116 GLY A O 1
ATOM 865 N N . ASP A 1 117 ? -27.488 -5.723 27.422 1.00 97.06 117 ASP A N 1
ATOM 866 C CA . ASP A 1 117 ? -26.670 -6.536 28.321 1.00 97.06 117 ASP A CA 1
ATOM 867 C C . ASP A 1 117 ? -25.328 -5.842 28.593 1.00 97.06 117 ASP A C 1
ATOM 869 O O . ASP A 1 117 ? -24.695 -5.284 27.692 1.00 97.06 117 ASP A O 1
ATOM 873 N N . THR A 1 118 ? -24.888 -5.869 29.849 1.00 96.69 118 THR A N 1
ATOM 874 C CA . THR A 1 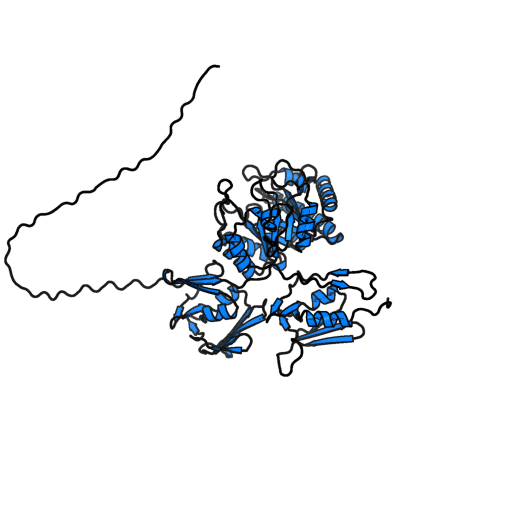118 ? -23.553 -5.415 30.254 1.00 96.69 118 THR A CA 1
ATOM 875 C C . THR A 1 118 ? -22.514 -6.528 30.158 1.00 96.69 118 THR A C 1
ATOM 877 O O . THR A 1 118 ? -21.349 -6.298 30.457 1.00 96.69 118 THR A O 1
ATOM 880 N N . THR A 1 119 ? -22.890 -7.726 29.719 1.00 97.50 119 THR A N 1
ATOM 881 C CA . THR A 1 119 ? -21.973 -8.833 29.455 1.00 97.50 119 THR A CA 1
ATOM 882 C C . THR A 1 119 ? -21.714 -8.942 27.955 1.00 97.50 119 THR A C 1
ATOM 884 O O . THR A 1 119 ? -22.583 -9.333 27.178 1.00 97.50 119 THR A O 1
ATOM 887 N N . ALA A 1 120 ? -20.491 -8.625 27.542 1.00 97.38 120 ALA A N 1
ATOM 888 C CA . ALA A 1 120 ? -19.966 -8.947 26.220 1.00 97.38 120 ALA A CA 1
ATOM 889 C C . ALA A 1 120 ? -19.171 -10.258 26.267 1.00 97.38 120 ALA A C 1
ATOM 891 O O . ALA A 1 120 ? -18.809 -10.745 27.340 1.00 97.38 120 ALA A O 1
ATOM 892 N N . ARG A 1 121 ? -18.863 -10.825 25.101 1.00 96.19 121 ARG A N 1
ATOM 893 C CA . ARG A 1 121 ? -17.902 -11.927 24.972 1.00 96.19 121 ARG A CA 1
ATOM 894 C C . ARG A 1 121 ? -16.777 -11.528 24.032 1.00 96.19 121 ARG A C 1
ATOM 896 O O . ARG A 1 121 ? -17.043 -10.957 22.979 1.00 96.19 121 ARG A O 1
ATOM 903 N N . VAL A 1 122 ? -15.546 -11.835 24.419 1.00 94.88 122 VAL A N 1
ATOM 904 C CA . VAL A 1 122 ? -14.351 -11.682 23.582 1.00 94.88 122 VAL A CA 1
ATOM 905 C C . VAL A 1 122 ? -13.726 -13.060 23.456 1.00 94.88 122 VAL A C 1
ATOM 907 O O . VAL A 1 122 ? -13.332 -13.631 24.468 1.00 94.88 122 VAL A O 1
ATOM 910 N N . ASP A 1 123 ? -13.698 -13.608 22.243 1.00 90.12 123 ASP A N 1
ATOM 911 C CA . ASP A 1 123 ? -13.261 -14.983 21.960 1.00 90.12 123 ASP A CA 1
ATOM 912 C C . ASP A 1 123 ? -13.981 -16.028 22.837 1.00 90.12 123 ASP A C 1
ATOM 914 O O . ASP A 1 123 ? -13.375 -16.933 23.402 1.00 90.12 123 ASP A O 1
ATOM 918 N N . GLY A 1 124 ? -15.296 -15.864 23.011 1.00 90.44 124 GLY A N 1
ATOM 919 C CA . GLY A 1 124 ? -16.130 -16.730 23.853 1.00 90.44 124 GLY A CA 1
ATOM 920 C C . GLY A 1 124 ? -16.108 -16.399 25.351 1.00 90.44 124 GLY A C 1
ATOM 921 O O . GLY A 1 124 ? -17.103 -16.669 26.035 1.00 90.44 124 GLY A O 1
ATOM 922 N N . GLU A 1 125 ? -15.058 -15.736 25.839 1.00 92.69 125 GLU A N 1
ATOM 923 C CA . GLU A 1 125 ? -14.875 -15.398 27.252 1.00 92.69 125 GLU A CA 1
ATOM 924 C C . GLU A 1 125 ? -15.705 -14.174 27.673 1.00 92.69 125 GLU A C 1
ATOM 926 O O . GLU A 1 125 ? -15.658 -13.134 27.005 1.00 92.69 125 GLU A O 1
ATOM 931 N N . PRO A 1 126 ? -16.456 -14.242 28.789 1.00 95.81 126 PRO A N 1
ATOM 932 C CA . PRO A 1 126 ? -17.284 -13.133 29.243 1.00 95.81 126 PRO A CA 1
ATOM 933 C C . PRO A 1 126 ? -16.441 -11.943 29.728 1.00 95.81 126 PRO A C 1
ATOM 935 O O . PRO A 1 126 ? -15.448 -12.087 30.448 1.00 95.81 126 PRO A O 1
ATOM 938 N N . ARG A 1 127 ? -16.877 -10.735 29.364 1.00 97.12 127 ARG A N 1
ATOM 939 C CA . ARG A 1 127 ? -16.288 -9.450 29.754 1.00 97.12 127 ARG A CA 1
ATOM 940 C C . ARG A 1 127 ? -17.388 -8.452 30.107 1.00 97.12 127 ARG A C 1
ATOM 942 O O . ARG A 1 127 ? -18.372 -8.330 29.382 1.00 97.12 127 ARG A O 1
ATOM 949 N N . THR A 1 128 ? -17.211 -7.720 31.202 1.00 96.69 128 THR A N 1
ATOM 950 C CA . THR A 1 128 ? -18.180 -6.713 31.654 1.00 96.69 128 THR A CA 1
ATOM 951 C C . THR A 1 128 ? -17.984 -5.387 30.919 1.00 96.69 128 THR A C 1
ATOM 953 O O . THR A 1 128 ? -16.861 -4.905 30.779 1.00 96.69 128 THR A O 1
ATOM 956 N N . LEU A 1 129 ? -19.089 -4.789 30.487 1.00 96.50 129 LEU A N 1
ATOM 957 C CA . LEU A 1 129 ? -19.198 -3.457 29.912 1.00 96.50 129 LEU A CA 1
ATOM 958 C C . LEU A 1 129 ? -19.621 -2.459 30.991 1.00 96.50 129 LEU A C 1
ATOM 960 O O . LEU A 1 129 ? -20.524 -2.737 31.779 1.00 96.50 129 LEU A O 1
ATOM 964 N N . ASP A 1 130 ? -19.044 -1.260 30.954 1.00 94.62 130 ASP A N 1
ATOM 965 C CA . ASP A 1 130 ? -19.489 -0.151 31.808 1.00 94.62 130 ASP A CA 1
ATOM 966 C C . ASP A 1 130 ? -20.888 0.353 31.418 1.00 94.62 130 ASP A C 1
ATOM 968 O O . ASP A 1 130 ? -21.665 0.775 32.269 1.00 94.62 130 ASP A O 1
ATOM 972 N N . VAL A 1 131 ? -21.199 0.314 30.119 1.00 97.19 131 VAL A N 1
ATOM 973 C CA . VAL A 1 131 ? -22.482 0.724 29.536 1.00 97.19 131 VAL A CA 1
ATOM 974 C C . VAL A 1 131 ? -22.867 -0.315 28.481 1.00 97.19 131 VAL A C 1
ATOM 976 O O . VAL A 1 131 ? -22.007 -0.682 27.675 1.00 97.19 131 VAL A O 1
ATOM 979 N N . PRO A 1 132 ? -24.116 -0.815 28.457 1.00 97.50 132 PRO A N 1
ATOM 980 C CA . PRO A 1 132 ? -24.530 -1.818 27.483 1.00 97.50 132 PRO A CA 1
ATOM 981 C C . PRO A 1 132 ? -24.585 -1.243 26.062 1.00 97.50 132 PRO A C 1
ATOM 983 O O . PRO A 1 132 ? -24.762 -0.038 25.857 1.00 97.50 132 PRO A O 1
ATOM 986 N N . ALA A 1 133 ? -24.505 -2.123 25.063 1.00 97.31 133 ALA A N 1
ATOM 987 C CA . ALA A 1 133 ? -24.866 -1.756 23.697 1.00 97.31 133 ALA A CA 1
ATOM 988 C C . ALA A 1 133 ? -26.359 -1.384 23.629 1.00 97.31 133 ALA A C 1
ATOM 990 O O . ALA A 1 133 ? -27.193 -1.998 24.297 1.00 97.31 133 ALA A O 1
ATOM 991 N N . MET A 1 134 ? -26.719 -0.399 22.812 1.00 97.31 134 MET A N 1
ATOM 992 C CA . MET A 1 134 ? -28.090 0.116 22.725 1.00 97.31 134 MET A CA 1
ATOM 993 C C . MET A 1 134 ? -28.486 0.440 21.292 1.00 97.31 134 MET A C 1
ATOM 995 O O . MET A 1 134 ? -27.634 0.577 20.425 1.00 97.31 134 MET A O 1
ATOM 999 N N . ILE A 1 135 ? -29.787 0.559 21.035 1.00 96.56 135 ILE A N 1
ATOM 1000 C CA . ILE A 1 135 ? -30.293 0.995 19.732 1.00 96.56 135 ILE A CA 1
ATOM 1001 C C . ILE A 1 135 ? -30.760 2.439 19.864 1.00 96.56 135 ILE A C 1
ATOM 1003 O O . ILE A 1 135 ? -31.645 2.723 20.669 1.00 96.56 135 ILE A O 1
ATOM 1007 N N . VAL A 1 136 ? -30.186 3.327 19.056 1.00 95.75 136 VAL A N 1
ATOM 1008 C CA . VAL A 1 136 ? -30.570 4.740 18.966 1.00 95.75 136 VAL A CA 1
ATOM 1009 C C . VAL A 1 136 ? -30.792 5.080 17.500 1.00 95.75 136 VAL A C 1
ATOM 1011 O O . VAL A 1 136 ? -29.957 4.748 16.663 1.00 95.75 136 VAL A O 1
ATOM 1014 N N . ASP A 1 137 ? -31.947 5.667 17.181 1.00 93.56 137 ASP A N 1
ATOM 1015 C CA . ASP A 1 137 ? -32.335 6.059 15.817 1.00 93.56 137 ASP A CA 1
ATOM 1016 C C . ASP A 1 137 ? -32.139 4.947 14.765 1.00 93.56 137 ASP A C 1
ATOM 1018 O O . ASP A 1 137 ? -31.710 5.173 13.636 1.00 93.56 137 ASP A O 1
ATOM 1022 N N . GLY A 1 138 ? -32.435 3.697 15.145 1.00 93.25 138 GLY A N 1
ATOM 1023 C CA . GLY A 1 138 ? -32.295 2.536 14.259 1.00 93.25 138 GLY A CA 1
ATOM 1024 C C . GLY A 1 138 ? -30.847 2.095 14.003 1.00 93.25 138 GLY A C 1
ATOM 1025 O O . GLY A 1 138 ? -30.590 1.354 13.048 1.00 93.25 138 GLY A O 1
ATOM 1026 N N . ARG A 1 139 ? -29.890 2.530 14.831 1.00 95.94 139 ARG A N 1
ATOM 1027 C CA . ARG A 1 139 ? -28.493 2.078 14.814 1.00 95.94 139 ARG A CA 1
ATOM 1028 C C . ARG A 1 139 ? -28.108 1.435 16.134 1.00 95.94 139 ARG A C 1
ATOM 1030 O O . ARG A 1 139 ? -28.398 1.968 17.200 1.00 95.94 139 ARG A O 1
ATOM 1037 N N . THR A 1 140 ? -27.413 0.302 16.054 1.00 96.75 140 THR A N 1
ATOM 1038 C CA . THR A 1 140 ? -26.751 -0.294 17.216 1.00 96.75 140 THR A CA 1
ATOM 1039 C C . THR A 1 140 ? -25.522 0.529 17.565 1.00 96.75 140 THR A C 1
ATOM 1041 O O . THR A 1 140 ? -24.569 0.588 16.790 1.00 96.75 140 THR A O 1
ATOM 1044 N N . LEU A 1 141 ? -25.557 1.153 18.731 1.00 98.06 141 LEU A N 1
ATOM 1045 C CA . LEU A 1 141 ? -24.474 1.898 19.338 1.00 98.06 141 LEU A CA 1
ATOM 1046 C C . LEU A 1 141 ? -23.762 1.013 20.365 1.00 98.06 141 LEU A C 1
ATOM 1048 O O . LEU A 1 141 ? -24.401 0.417 21.233 1.00 98.06 141 LEU A O 1
ATOM 1052 N N . ILE A 1 142 ? -22.437 0.940 20.268 1.00 97.81 142 ILE A N 1
ATOM 1053 C CA . ILE A 1 142 ? -21.578 0.133 21.146 1.00 97.81 142 ILE A CA 1
ATOM 1054 C C . ILE A 1 142 ? -20.544 1.009 21.862 1.00 97.81 142 ILE A C 1
ATOM 1056 O O . ILE A 1 142 ? -20.142 2.032 21.301 1.00 97.81 142 ILE A O 1
ATOM 1060 N N . PRO A 1 143 ? -20.064 0.626 23.061 1.00 97.94 143 PRO A N 1
ATOM 1061 C CA . PRO A 1 143 ? -18.975 1.335 23.727 1.00 97.94 143 PRO A CA 1
ATOM 1062 C C . PRO A 1 143 ? -17.690 1.256 22.891 1.00 97.94 143 PRO A C 1
ATOM 1064 O O . PRO A 1 143 ? -17.073 0.196 22.782 1.00 97.94 143 PRO A O 1
ATOM 1067 N N . LEU A 1 144 ? -17.277 2.390 22.314 1.00 97.94 144 LEU A N 1
ATOM 1068 C CA . LEU A 1 144 ? -16.170 2.451 21.353 1.00 97.94 144 LEU A CA 1
ATOM 1069 C C . LEU A 1 144 ? -14.880 1.893 21.948 1.00 97.94 144 LEU A C 1
ATOM 1071 O O . LEU A 1 144 ? -14.227 1.063 21.328 1.00 97.94 144 LEU A O 1
ATOM 1075 N N . ARG A 1 145 ? -14.519 2.350 23.155 1.00 97.88 145 ARG A N 1
ATOM 1076 C CA . ARG A 1 145 ? -13.253 1.976 23.795 1.00 97.88 145 ARG A CA 1
ATOM 1077 C C . ARG A 1 145 ? -13.156 0.470 24.002 1.00 97.88 145 ARG A C 1
ATOM 1079 O O . ARG A 1 145 ? -12.187 -0.125 23.558 1.00 97.88 145 ARG A O 1
ATOM 1086 N N . PHE A 1 146 ? -14.179 -0.121 24.621 1.00 97.88 146 PHE A N 1
ATOM 1087 C CA . PHE A 1 146 ? -14.222 -1.557 24.880 1.00 97.88 146 PHE A CA 1
ATOM 1088 C C . PHE A 1 146 ? -14.053 -2.356 23.587 1.00 97.88 146 PHE A C 1
ATOM 1090 O O . PHE A 1 146 ? -13.212 -3.245 23.521 1.00 97.88 146 PHE A O 1
ATOM 1097 N N . PHE A 1 147 ? -14.838 -2.025 22.558 1.00 97.56 147 PHE A N 1
ATOM 1098 C CA . PHE A 1 147 ? -14.817 -2.766 21.302 1.00 97.56 147 PHE A CA 1
ATOM 1099 C C . PHE A 1 147 ? -13.465 -2.650 20.590 1.00 97.56 147 PHE A C 1
ATOM 1101 O O . PHE A 1 147 ? -12.897 -3.657 20.176 1.00 97.56 147 PHE A O 1
ATOM 1108 N N . SER A 1 148 ? -12.926 -1.434 20.489 1.00 97.38 148 SER A N 1
ATOM 1109 C CA . SER A 1 148 ? -11.628 -1.182 19.864 1.00 97.38 148 SER A CA 1
ATOM 1110 C C . SER A 1 148 ? -10.480 -1.864 20.620 1.00 97.38 148 SER A C 1
ATOM 1112 O O . SER A 1 148 ? -9.663 -2.539 20.000 1.00 97.38 148 SER A O 1
ATOM 1114 N N . GLU A 1 149 ? -10.430 -1.749 21.951 1.00 96.50 149 GLU A N 1
ATOM 1115 C CA . GLU A 1 149 ? -9.377 -2.363 22.777 1.00 96.50 149 GLU A CA 1
ATOM 1116 C C . GLU A 1 149 ? -9.474 -3.899 22.785 1.00 96.50 149 GLU A C 1
ATOM 1118 O O . GLU A 1 149 ? -8.446 -4.575 22.782 1.00 96.50 149 GLU A O 1
ATOM 1123 N N . ALA A 1 150 ? -10.682 -4.472 22.703 1.00 95.06 150 ALA A N 1
ATOM 1124 C CA . ALA A 1 150 ? -10.873 -5.918 22.543 1.00 95.06 150 ALA A CA 1
ATOM 1125 C C . ALA A 1 150 ? -10.282 -6.458 21.225 1.00 95.06 150 ALA A C 1
ATOM 1127 O O . ALA A 1 150 ? -9.868 -7.616 21.162 1.00 95.06 150 ALA A O 1
ATOM 1128 N N . LEU A 1 151 ? -10.194 -5.607 20.198 1.00 92.50 151 LEU A N 1
ATOM 1129 C CA . LEU A 1 151 ? -9.526 -5.884 18.922 1.00 92.50 151 LEU A CA 1
ATOM 1130 C C . LEU A 1 151 ? -8.042 -5.466 18.917 1.00 92.50 151 LEU A C 1
ATOM 1132 O O . LEU A 1 151 ? -7.384 -5.527 17.881 1.00 92.50 151 LEU A O 1
ATOM 1136 N N . GLY A 1 152 ? -7.504 -5.037 20.063 1.00 90.88 152 GLY A N 1
ATOM 1137 C CA . GLY A 1 152 ? -6.109 -4.628 20.232 1.00 90.88 152 GLY A CA 1
ATOM 1138 C C . GLY A 1 152 ? -5.788 -3.207 19.763 1.00 90.88 152 GLY A C 1
ATOM 1139 O O . GLY A 1 152 ? -4.613 -2.852 19.694 1.00 90.88 152 GLY A O 1
ATOM 1140 N N . ALA A 1 153 ? -6.790 -2.402 19.403 1.00 94.94 153 ALA A N 1
ATOM 1141 C CA . ALA A 1 153 ? -6.584 -1.007 19.027 1.00 94.94 153 ALA A CA 1
ATOM 1142 C C . ALA A 1 153 ? -6.372 -0.123 20.266 1.00 94.94 153 ALA A C 1
ATOM 1144 O O . ALA A 1 153 ? -6.949 -0.358 21.328 1.00 94.94 153 ALA A O 1
ATOM 1145 N N . GLU A 1 154 ? -5.590 0.943 20.115 1.00 95.88 154 GLU A N 1
ATOM 1146 C CA . GLU A 1 154 ? -5.400 1.948 21.164 1.00 95.88 154 GLU A CA 1
ATOM 1147 C C . GLU A 1 154 ? -6.439 3.062 21.027 1.00 95.88 154 GLU A C 1
ATOM 1149 O O . GLU A 1 154 ? -6.762 3.484 19.915 1.00 95.88 154 GLU A O 1
ATOM 1154 N N . VAL A 1 155 ? -6.952 3.568 22.155 1.00 97.56 155 VAL A N 1
ATOM 1155 C CA . VAL A 1 155 ? -7.999 4.601 22.160 1.00 97.56 155 VAL A CA 1
ATOM 1156 C C . VAL A 1 155 ? -7.604 5.809 23.009 1.00 97.56 155 VAL A C 1
ATOM 1158 O O . VAL A 1 155 ? -7.506 5.734 24.239 1.00 97.56 155 VAL A O 1
ATOM 1161 N N . GLY A 1 156 ? -7.455 6.960 22.359 1.00 96.88 156 GLY A N 1
ATOM 1162 C CA . GLY A 1 156 ? -7.225 8.262 22.973 1.00 96.88 156 GLY A CA 1
ATOM 1163 C C . GLY A 1 156 ? -8.501 9.098 23.096 1.00 96.88 156 GLY A C 1
ATOM 1164 O O . GLY A 1 156 ? -9.472 8.921 22.360 1.00 96.88 156 GLY A O 1
ATOM 1165 N N . TRP A 1 157 ? -8.500 10.025 24.055 1.00 96.69 157 TRP A N 1
ATOM 1166 C CA . TRP A 1 157 ? -9.557 11.018 24.234 1.00 96.69 157 TRP A CA 1
ATOM 1167 C C . TRP A 1 157 ? -8.948 12.400 24.453 1.00 96.69 157 TRP A C 1
ATOM 1169 O O . TRP A 1 157 ? -8.149 12.597 25.368 1.00 96.69 157 TRP A O 1
ATOM 1179 N N . HIS A 1 158 ? -9.368 13.362 23.638 1.00 95.06 158 HIS A N 1
ATOM 1180 C CA . HIS A 1 158 ? -8.966 14.758 23.735 1.00 95.06 158 HIS A CA 1
ATOM 1181 C C . HIS A 1 158 ? -10.146 15.583 24.243 1.00 95.06 158 HIS A C 1
ATOM 1183 O O . HIS A 1 158 ? -11.082 15.875 23.499 1.00 95.06 158 HIS A O 1
ATOM 1189 N N . GLN A 1 159 ? -10.099 15.953 25.525 1.00 92.69 159 GLN A N 1
ATOM 1190 C CA . GLN A 1 159 ? -11.204 16.623 26.218 1.00 92.69 159 GLN A CA 1
ATOM 1191 C C . GLN A 1 159 ? -11.584 17.965 25.579 1.00 92.69 159 GLN A C 1
ATOM 1193 O O . GLN A 1 159 ? -12.769 18.241 25.411 1.00 92.69 159 GLN A O 1
ATOM 1198 N N . GLU A 1 160 ? -10.593 18.784 25.216 1.00 90.69 160 GLU A N 1
ATOM 1199 C CA . GLU A 1 160 ? -10.803 20.146 24.699 1.00 90.69 160 GLU A CA 1
ATOM 1200 C C . GLU A 1 160 ? -11.556 20.151 23.366 1.00 90.69 160 GLU A C 1
ATOM 1202 O O . GLU A 1 160 ? -12.453 20.963 23.152 1.00 90.69 160 GLU A O 1
ATOM 1207 N N . THR A 1 161 ? -11.228 19.205 22.487 1.00 92.62 161 THR A N 1
ATOM 1208 C CA . THR A 1 161 ? -11.823 19.084 21.151 1.00 92.62 161 THR A CA 1
ATOM 1209 C C . THR A 1 161 ? -12.936 18.039 21.084 1.00 92.62 161 THR A C 1
ATOM 1211 O O . THR A 1 161 ? -13.538 17.865 20.029 1.00 92.62 161 THR A O 1
ATOM 1214 N N . ARG A 1 162 ? -13.204 17.326 22.189 1.00 94.44 162 ARG A N 1
ATOM 1215 C CA . ARG A 1 162 ? -14.100 16.157 22.266 1.00 94.44 162 ARG A CA 1
ATOM 1216 C C . ARG A 1 162 ? -13.827 15.138 21.155 1.00 94.44 162 ARG A C 1
ATOM 1218 O O . ARG A 1 162 ? -14.742 14.627 20.509 1.00 94.44 162 ARG A O 1
ATOM 1225 N N . THR A 1 163 ? -12.546 14.849 20.946 1.00 96.38 163 THR A N 1
ATOM 1226 C CA . THR A 1 163 ? -12.081 13.952 19.884 1.00 96.38 163 THR A CA 1
ATOM 1227 C C . THR A 1 163 ? -11.671 12.606 20.461 1.00 96.38 163 THR A C 1
ATOM 1229 O O . THR A 1 163 ? -10.862 12.544 21.386 1.00 96.38 163 THR A O 1
ATOM 1232 N N . VAL A 1 164 ? -12.195 11.527 19.890 1.00 97.69 164 VAL A N 1
ATOM 1233 C CA . VAL A 1 164 ? -11.682 10.171 20.084 1.00 97.69 164 VAL A CA 1
ATOM 1234 C C . VAL A 1 164 ? -10.668 9.877 18.985 1.00 97.69 164 VAL A C 1
ATOM 1236 O O . VAL A 1 164 ? -10.964 10.055 17.804 1.00 97.69 164 VAL A O 1
ATOM 1239 N N . THR A 1 165 ? -9.494 9.390 19.361 1.00 96.62 165 THR A N 1
ATOM 1240 C CA . THR A 1 165 ? -8.515 8.835 18.422 1.00 96.62 165 THR A CA 1
ATOM 1241 C C . THR A 1 165 ? -8.455 7.330 18.616 1.00 96.62 165 THR A C 1
ATOM 1243 O O . THR A 1 165 ? -8.415 6.845 19.741 1.00 96.62 165 THR A O 1
ATOM 1246 N N . VAL A 1 166 ? -8.501 6.584 17.521 1.00 97.06 166 VAL A N 1
ATOM 1247 C CA . VAL A 1 166 ? -8.345 5.133 17.494 1.00 97.06 166 VAL A CA 1
ATOM 1248 C C . VAL A 1 166 ? -7.137 4.831 16.623 1.00 97.06 166 VAL A C 1
ATOM 1250 O O . VAL A 1 166 ? -7.109 5.224 15.458 1.00 97.06 166 VAL A O 1
ATOM 1253 N N . THR A 1 167 ? -6.151 4.139 17.177 1.00 95.06 167 THR A N 1
ATOM 1254 C CA . THR A 1 167 ? -4.992 3.639 16.431 1.00 95.06 167 THR A CA 1
ATOM 1255 C C . THR A 1 167 ? -5.174 2.144 16.265 1.00 95.06 167 THR A C 1
ATOM 1257 O O . THR A 1 167 ? -5.199 1.410 17.254 1.00 95.06 167 THR A O 1
ATOM 1260 N N . SER A 1 168 ? -5.352 1.684 15.029 1.00 93.56 168 SER A N 1
ATOM 1261 C CA . SER A 1 168 ? -5.520 0.255 14.775 1.00 93.56 168 SER A CA 1
ATOM 1262 C C . SER A 1 168 ? -4.202 -0.500 15.002 1.00 93.56 168 SER A C 1
ATOM 1264 O O . SER A 1 168 ? -3.127 0.088 14.832 1.00 93.56 168 SER A O 1
ATOM 1266 N N . PRO A 1 169 ? -4.257 -1.799 15.359 1.00 89.94 169 PRO A N 1
ATOM 1267 C CA . PRO A 1 169 ? -3.067 -2.584 15.664 1.00 89.94 169 PRO A CA 1
ATOM 1268 C C . PRO A 1 169 ? -2.020 -2.558 14.548 1.00 89.94 169 PRO A C 1
ATOM 1270 O O . PRO A 1 169 ? -2.341 -2.400 13.361 1.00 89.94 169 PRO A O 1
ATOM 1273 N N . CYS A 1 170 ? -0.767 -2.795 14.938 1.00 89.06 170 CYS A N 1
ATOM 1274 C CA . CYS A 1 170 ? 0.304 -3.071 13.992 1.00 89.06 170 CYS A CA 1
ATOM 1275 C C . CYS A 1 170 ? -0.049 -4.315 13.164 1.00 89.06 170 CYS A C 1
ATOM 1277 O O . CYS A 1 170 ? -0.384 -5.360 13.727 1.00 89.06 170 CYS A O 1
ATOM 1279 N N . ARG A 1 171 ? 0.011 -4.208 11.831 1.00 85.94 171 ARG A N 1
ATOM 1280 C CA . ARG A 1 171 ? -0.275 -5.330 10.924 1.00 85.94 171 ARG A CA 1
ATOM 1281 C C . ARG A 1 171 ? 0.959 -5.731 10.116 1.00 85.94 171 ARG A C 1
ATOM 1283 O O . ARG A 1 171 ? 1.642 -4.844 9.599 1.00 85.94 171 ARG A O 1
ATOM 1290 N N . PRO A 1 172 ? 1.235 -7.038 9.964 1.00 84.88 172 PRO A N 1
ATOM 1291 C CA . PRO A 1 172 ? 2.247 -7.492 9.024 1.00 84.88 172 PRO A CA 1
ATOM 1292 C C . PRO A 1 172 ? 1.801 -7.177 7.589 1.00 84.88 172 PRO A C 1
ATOM 1294 O O . PRO A 1 172 ? 0.714 -7.588 7.186 1.00 84.88 172 PRO A O 1
ATOM 1297 N N . MET A 1 173 ? 2.608 -6.437 6.828 1.00 89.25 173 MET A N 1
ATOM 1298 C CA . MET A 1 173 ? 2.349 -6.158 5.408 1.00 89.25 173 MET A CA 1
ATOM 1299 C C . MET A 1 173 ? 3.634 -5.856 4.650 1.00 89.25 173 MET A C 1
ATOM 1301 O O . MET A 1 173 ? 4.598 -5.366 5.237 1.00 89.25 173 MET A O 1
ATOM 1305 N N . THR A 1 174 ? 3.643 -6.099 3.338 1.00 93.12 174 THR A N 1
ATOM 1306 C CA . THR A 1 174 ? 4.811 -5.764 2.522 1.00 93.12 174 THR A CA 1
ATOM 1307 C C . THR A 1 174 ? 5.059 -4.258 2.552 1.00 93.12 174 THR A C 1
ATOM 1309 O O . THR A 1 174 ? 4.185 -3.451 2.236 1.00 93.12 174 THR A O 1
ATOM 1312 N N . VAL A 1 175 ? 6.290 -3.880 2.886 1.00 96.56 175 VAL A N 1
ATOM 1313 C CA . VAL A 1 175 ? 6.788 -2.516 2.709 1.00 96.56 175 VAL A CA 1
ATOM 1314 C C . VAL A 1 175 ? 7.887 -2.553 1.657 1.00 96.56 175 VAL A C 1
ATOM 1316 O O . VAL A 1 175 ? 8.998 -3.015 1.928 1.00 96.56 175 VAL A O 1
ATOM 1319 N N . LEU A 1 176 ? 7.557 -2.092 0.451 1.00 97.81 176 LEU A N 1
ATOM 1320 C CA . LEU A 1 176 ? 8.499 -1.950 -0.656 1.00 97.81 176 LEU A CA 1
ATOM 1321 C C . LEU A 1 176 ? 9.236 -0.614 -0.522 1.00 97.81 176 LEU A C 1
ATOM 1323 O O . LEU A 1 176 ? 8.618 0.449 -0.515 1.00 97.81 176 LEU A O 1
ATOM 1327 N N . GLY A 1 177 ? 10.558 -0.645 -0.413 1.00 96.81 177 GLY A N 1
ATOM 1328 C CA . GLY A 1 177 ? 11.392 0.552 -0.384 1.00 96.81 177 GLY A CA 1
ATOM 1329 C C . GLY A 1 177 ? 12.023 0.827 -1.741 1.00 96.81 177 GLY A C 1
ATOM 1330 O O . GLY A 1 177 ? 12.807 0.012 -2.224 1.00 96.81 177 GLY A O 1
ATOM 1331 N N . TYR A 1 178 ? 11.767 1.992 -2.340 1.00 94.62 178 TYR A N 1
ATOM 1332 C CA . TYR A 1 178 ? 12.518 2.386 -3.531 1.00 94.62 178 TYR A CA 1
ATOM 1333 C C . TYR A 1 178 ? 13.945 2.770 -3.149 1.00 94.62 178 TYR A C 1
ATOM 1335 O O . TYR A 1 178 ? 14.188 3.776 -2.470 1.00 94.62 178 TYR A O 1
ATOM 1343 N N . TYR A 1 179 ? 14.889 1.945 -3.596 1.00 92.38 179 TYR A N 1
ATOM 1344 C CA . TYR A 1 179 ? 16.315 2.150 -3.428 1.00 92.38 179 TYR A CA 1
ATOM 1345 C C . TYR A 1 179 ? 16.832 2.959 -4.614 1.00 92.38 179 TYR A C 1
ATOM 1347 O O . TYR A 1 179 ? 17.216 2.424 -5.654 1.00 92.38 179 TYR A O 1
ATOM 1355 N N . ALA A 1 180 ? 16.851 4.275 -4.444 1.00 82.50 180 ALA A N 1
ATOM 1356 C CA . ALA A 1 180 ? 17.485 5.192 -5.379 1.00 82.50 180 ALA A CA 1
ATOM 1357 C C . ALA A 1 180 ? 18.739 5.786 -4.738 1.00 82.50 180 ALA A C 1
ATOM 1359 O O . ALA A 1 180 ? 18.779 6.032 -3.527 1.00 82.50 180 ALA A O 1
ATOM 1360 N N . LEU A 1 181 ? 19.765 6.048 -5.543 1.00 67.69 181 LEU A N 1
ATOM 1361 C CA . LEU A 1 181 ? 20.881 6.846 -5.064 1.00 67.69 181 LEU A CA 1
ATOM 1362 C C . LEU A 1 181 ? 20.392 8.302 -4.905 1.00 67.69 181 LEU A C 1
ATOM 1364 O O . LEU A 1 181 ? 19.719 8.888 -5.755 1.00 67.69 181 LEU A O 1
ATOM 1368 N N . GLY A 1 182 ? 20.578 8.848 -3.707 1.00 55.72 182 GLY A N 1
ATOM 1369 C CA . GLY A 1 182 ? 20.349 10.262 -3.420 1.00 55.72 182 GLY A CA 1
ATOM 1370 C C . GLY A 1 182 ? 21.602 11.079 -3.727 1.00 55.72 182 GLY A C 1
ATOM 1371 O O . GLY A 1 182 ? 22.653 10.518 -4.033 1.00 55.72 182 GLY A O 1
ATOM 1372 N N . SER A 1 183 ? 21.513 12.405 -3.600 1.00 52.41 183 SER A N 1
ATOM 1373 C CA . SER A 1 183 ? 22.711 13.240 -3.453 1.00 52.41 183 SER A CA 1
ATOM 1374 C C . SER A 1 183 ? 23.493 12.847 -2.186 1.00 52.41 183 SER A C 1
ATOM 1376 O O . SER A 1 183 ? 22.978 12.144 -1.315 1.00 52.41 183 SER A O 1
ATOM 1378 N N . ALA A 1 184 ? 24.746 13.304 -2.095 1.00 49.19 184 ALA A N 1
ATOM 1379 C CA . ALA A 1 184 ? 25.790 12.857 -1.163 1.00 49.19 184 ALA A CA 1
ATOM 1380 C C . ALA A 1 184 ? 25.488 12.941 0.355 1.00 49.19 184 ALA A C 1
ATOM 1382 O O . ALA A 1 184 ? 26.342 12.560 1.147 1.00 49.19 184 ALA A O 1
ATOM 1383 N N . GLU A 1 185 ? 24.320 13.431 0.777 1.00 53.09 185 GLU A N 1
ATOM 1384 C CA . GLU A 1 185 ? 24.050 13.788 2.177 1.00 53.09 185 GLU A CA 1
ATOM 1385 C C . GLU A 1 185 ? 23.255 12.736 2.969 1.00 53.09 185 GLU A C 1
ATOM 1387 O O . GLU A 1 185 ? 23.431 12.659 4.181 1.00 53.09 185 GLU A O 1
ATOM 1392 N N . ARG A 1 186 ? 22.430 11.897 2.319 1.00 59.06 186 ARG A N 1
ATOM 1393 C CA . ARG A 1 186 ? 21.843 10.668 2.901 1.00 59.06 186 ARG A CA 1
ATOM 1394 C C . ARG A 1 186 ? 21.522 9.670 1.796 1.00 59.06 186 ARG A C 1
ATOM 1396 O O . ARG A 1 186 ? 20.655 9.904 0.947 1.00 59.06 186 ARG A O 1
ATOM 1403 N N . THR A 1 187 ? 22.220 8.545 1.814 1.00 78.19 187 THR A N 1
ATOM 1404 C CA . THR A 1 187 ? 22.040 7.469 0.835 1.00 78.19 187 THR A CA 1
ATOM 1405 C C . THR A 1 187 ? 20.908 6.533 1.260 1.00 78.19 187 THR A C 1
ATOM 1407 O O . THR A 1 187 ? 20.593 6.416 2.446 1.00 78.19 187 THR A O 1
ATOM 1410 N N . SER A 1 188 ? 20.305 5.811 0.308 1.00 88.69 188 SER A N 1
ATOM 1411 C CA . SER A 1 188 ? 19.367 4.727 0.646 1.00 88.69 188 SER A CA 1
ATOM 1412 C C . SER A 1 188 ? 20.028 3.640 1.507 1.00 88.69 188 SER A C 1
ATOM 1414 O O . SER A 1 188 ? 19.334 2.962 2.254 1.00 88.69 188 SER A O 1
ATOM 1416 N N . TRP A 1 189 ? 21.363 3.515 1.468 1.00 89.81 189 TRP A N 1
ATOM 1417 C CA . TRP A 1 189 ? 22.118 2.635 2.359 1.00 89.81 189 TRP A CA 1
ATOM 1418 C C . TRP A 1 189 ? 21.973 3.032 3.828 1.00 89.81 189 TRP A C 1
ATOM 1420 O O . TRP A 1 189 ? 21.545 2.216 4.636 1.00 89.81 189 TRP A O 1
ATOM 1430 N N . GLU A 1 190 ? 22.291 4.278 4.180 1.00 88.94 190 GLU A N 1
ATOM 1431 C CA . GLU A 1 190 ? 22.203 4.735 5.573 1.00 88.94 190 GLU A CA 1
ATOM 1432 C C . GLU A 1 190 ? 20.764 4.711 6.085 1.00 88.94 190 GLU A C 1
ATOM 1434 O O . GLU A 1 190 ? 20.533 4.359 7.238 1.00 88.94 190 GLU A O 1
ATOM 1439 N N . ALA A 1 191 ? 19.788 5.022 5.227 1.00 89.31 191 ALA A N 1
ATOM 1440 C CA . ALA A 1 191 ? 18.377 4.894 5.579 1.00 89.31 191 ALA A CA 1
ATOM 1441 C C . ALA A 1 191 ? 17.979 3.435 5.859 1.00 89.31 191 ALA A C 1
ATOM 1443 O O . ALA A 1 191 ? 17.235 3.169 6.801 1.00 89.31 191 ALA A O 1
ATOM 1444 N N . LEU A 1 192 ? 18.493 2.490 5.067 1.00 90.62 192 LEU A N 1
ATOM 1445 C CA . LEU A 1 192 ? 18.177 1.073 5.206 1.00 90.62 192 LEU A CA 1
ATOM 1446 C C . LEU A 1 192 ? 18.911 0.411 6.378 1.00 90.62 192 LEU A C 1
ATOM 1448 O O . LEU A 1 192 ? 18.291 -0.339 7.119 1.00 90.62 192 LEU A O 1
ATOM 1452 N N . PHE A 1 193 ? 20.199 0.692 6.579 1.00 86.44 193 PHE A N 1
ATOM 1453 C CA . PHE A 1 193 ? 21.050 -0.011 7.549 1.00 86.44 193 PHE A CA 1
ATOM 1454 C C . PHE A 1 193 ? 21.396 0.808 8.800 1.00 86.44 193 PHE A C 1
ATOM 1456 O O . PHE A 1 193 ? 21.917 0.262 9.773 1.00 86.44 193 PHE A O 1
ATOM 1463 N N . GLY A 1 194 ? 21.112 2.114 8.820 1.00 86.00 194 GLY A N 1
ATOM 1464 C CA . GLY A 1 194 ? 21.430 3.000 9.949 1.00 86.00 194 GLY A CA 1
ATOM 1465 C C . GLY A 1 194 ? 22.933 3.194 10.185 1.00 86.00 194 GLY A C 1
ATOM 1466 O O . GLY A 1 194 ? 23.340 3.626 11.264 1.00 86.00 194 GLY A O 1
ATOM 1467 N N . ARG A 1 195 ? 23.766 2.827 9.207 1.00 85.44 195 ARG A N 1
ATOM 1468 C CA . ARG A 1 195 ? 25.231 2.860 9.257 1.00 85.44 195 ARG A CA 1
ATOM 1469 C C . ARG A 1 195 ? 25.786 3.363 7.921 1.00 85.44 195 ARG A C 1
ATOM 1471 O O . ARG A 1 195 ? 25.144 3.113 6.900 1.00 85.44 195 ARG A O 1
ATOM 1478 N N . PRO A 1 196 ? 26.948 4.038 7.900 1.00 88.75 196 PRO A N 1
ATOM 1479 C CA . PRO A 1 196 ? 27.613 4.421 6.655 1.00 88.75 196 PRO A CA 1
ATOM 1480 C C . PRO A 1 196 ? 27.991 3.200 5.808 1.00 88.75 196 PRO A C 1
ATOM 1482 O O . PRO A 1 196 ? 28.305 2.141 6.343 1.00 88.75 196 PRO A O 1
ATOM 1485 N N . PHE A 1 197 ? 28.004 3.339 4.482 1.00 86.62 197 PHE A N 1
ATOM 1486 C CA . PHE A 1 197 ? 28.435 2.258 3.587 1.00 86.62 197 PHE A CA 1
ATOM 1487 C C . PHE A 1 197 ? 29.928 1.925 3.791 1.00 86.62 197 PHE A C 1
ATOM 1489 O O . PHE A 1 197 ? 30.732 2.860 3.842 1.00 86.62 197 PHE A O 1
ATOM 1496 N N . PRO A 1 198 ? 30.344 0.639 3.847 1.00 86.75 198 PRO A N 1
ATOM 1497 C CA . PRO A 1 198 ? 29.554 -0.590 3.678 1.00 86.75 198 PRO A CA 1
ATOM 1498 C C . PRO A 1 198 ? 29.144 -1.271 5.001 1.00 86.75 198 PRO A C 1
ATOM 1500 O O . PRO A 1 198 ? 28.847 -2.464 5.010 1.00 86.75 198 PRO A O 1
ATOM 1503 N N . GLU A 1 199 ? 29.156 -0.570 6.136 1.00 82.75 199 GLU A N 1
ATOM 1504 C CA . GLU A 1 199 ? 28.740 -1.150 7.417 1.00 82.75 199 GLU A CA 1
ATOM 1505 C C . GLU A 1 199 ? 27.223 -1.376 7.456 1.00 82.75 199 GLU A C 1
ATOM 1507 O O . GLU A 1 199 ? 26.441 -0.527 7.024 1.00 82.75 199 GLU A O 1
ATOM 1512 N N . THR A 1 200 ? 26.797 -2.510 8.017 1.00 79.25 200 THR A N 1
ATOM 1513 C CA . THR A 1 200 ? 25.381 -2.857 8.188 1.00 79.25 200 THR A CA 1
ATOM 1514 C C . THR A 1 200 ? 24.948 -2.749 9.649 1.00 79.25 200 THR A C 1
ATOM 1516 O O . THR A 1 200 ? 25.695 -3.088 10.568 1.00 79.25 200 THR A O 1
ATOM 1519 N N . GLY A 1 201 ? 23.707 -2.329 9.873 1.00 71.44 201 GLY A N 1
ATOM 1520 C CA . GLY A 1 201 ? 23.021 -2.358 11.163 1.00 71.44 201 GLY A CA 1
ATOM 1521 C C . GLY A 1 201 ? 21.534 -2.653 10.966 1.00 71.44 201 GLY A C 1
ATOM 1522 O O . GLY A 1 201 ? 21.107 -2.970 9.859 1.00 71.44 201 GLY A O 1
ATOM 1523 N N . PHE A 1 202 ? 20.737 -2.539 12.031 1.00 69.19 202 PHE A N 1
ATOM 1524 C CA . PHE A 1 202 ? 19.298 -2.821 11.950 1.00 69.19 202 PHE A CA 1
ATOM 1525 C C . PHE A 1 202 ? 18.528 -1.784 11.116 1.00 69.19 202 PHE A C 1
ATOM 1527 O O . PHE A 1 202 ? 17.615 -2.163 10.390 1.00 69.19 202 PHE A O 1
ATOM 1534 N N . GLY A 1 203 ? 18.915 -0.501 11.169 1.00 82.62 203 GLY A N 1
ATOM 1535 C CA . GLY A 1 203 ? 18.353 0.567 10.331 1.00 82.62 203 GLY A CA 1
ATOM 1536 C C . GLY A 1 203 ? 16.830 0.511 10.185 1.00 82.62 203 GLY A C 1
ATOM 1537 O O . GLY A 1 203 ? 16.128 0.590 11.187 1.00 82.62 203 GLY A O 1
ATOM 1538 N N . ALA A 1 204 ? 16.348 0.383 8.948 1.00 88.25 204 ALA A N 1
ATOM 1539 C CA . ALA A 1 204 ? 14.961 0.124 8.556 1.00 88.25 204 ALA A CA 1
ATOM 1540 C C . ALA A 1 204 ? 14.731 -1.314 8.034 1.00 88.25 204 ALA A C 1
ATOM 1542 O O . ALA A 1 204 ? 13.674 -1.612 7.478 1.00 88.25 204 ALA A O 1
ATOM 1543 N N . THR A 1 205 ? 15.697 -2.226 8.191 1.00 84.19 205 THR A N 1
ATOM 1544 C CA . THR A 1 205 ? 15.569 -3.633 7.745 1.00 84.19 205 THR A CA 1
ATOM 1545 C C . THR A 1 205 ? 14.514 -4.437 8.519 1.00 84.19 205 THR A C 1
ATOM 1547 O O . THR A 1 205 ? 14.069 -5.490 8.062 1.00 84.19 205 THR A O 1
ATOM 1550 N N . ASP A 1 206 ? 14.085 -3.927 9.674 1.00 77.00 206 ASP A N 1
ATOM 1551 C CA . ASP A 1 206 ? 13.025 -4.480 10.519 1.00 77.00 206 ASP A CA 1
ATOM 1552 C C . ASP A 1 206 ? 11.612 -4.258 9.954 1.00 77.00 206 ASP A C 1
ATOM 1554 O O . ASP A 1 206 ? 10.684 -4.991 10.295 1.00 77.00 206 ASP A O 1
ATOM 1558 N N . ILE A 1 207 ? 11.448 -3.261 9.082 1.00 88.19 207 ILE A N 1
ATOM 1559 C CA . ILE A 1 207 ? 10.162 -2.890 8.483 1.00 88.19 207 ILE A CA 1
ATOM 1560 C C . ILE A 1 207 ? 10.146 -3.085 6.966 1.00 88.19 207 ILE A C 1
ATOM 1562 O O . ILE A 1 207 ? 9.146 -3.553 6.422 1.00 88.19 207 ILE A O 1
ATOM 1566 N N . ILE A 1 208 ? 11.248 -2.774 6.275 1.00 92.44 208 ILE A N 1
ATOM 1567 C CA . ILE A 1 208 ? 11.344 -2.966 4.828 1.00 92.44 208 ILE A CA 1
ATOM 1568 C C . ILE A 1 208 ? 11.364 -4.459 4.518 1.00 92.44 208 ILE A C 1
ATOM 1570 O O . ILE A 1 208 ? 12.199 -5.212 5.012 1.00 92.44 208 ILE A O 1
ATOM 1574 N N . SER A 1 209 ? 10.418 -4.874 3.681 1.00 89.50 209 SER A N 1
ATOM 1575 C CA . SER A 1 209 ? 10.294 -6.260 3.234 1.00 89.50 209 SER A CA 1
ATOM 1576 C C . SER A 1 209 ? 11.103 -6.497 1.963 1.00 89.50 209 SER A C 1
ATOM 1578 O O . SER A 1 209 ? 11.713 -7.549 1.798 1.00 89.50 209 SER A O 1
ATOM 1580 N N . GLU A 1 210 ? 11.090 -5.514 1.063 1.00 94.56 210 GLU A N 1
ATOM 1581 C CA . GLU A 1 210 ? 11.585 -5.650 -0.303 1.00 94.56 210 GLU A CA 1
ATOM 1582 C C . GLU A 1 210 ? 12.137 -4.317 -0.816 1.00 94.56 210 GLU A C 1
ATOM 1584 O O . GLU A 1 210 ? 11.736 -3.244 -0.353 1.00 94.56 210 GLU A O 1
ATOM 1589 N N . LEU A 1 211 ? 13.030 -4.377 -1.802 1.00 96.62 211 LEU A N 1
ATOM 1590 C CA . LEU A 1 211 ? 13.629 -3.212 -2.446 1.00 96.62 211 LEU A CA 1
ATOM 1591 C C . LEU A 1 211 ? 13.251 -3.140 -3.925 1.00 96.62 211 LEU A C 1
ATOM 1593 O O . LEU A 1 211 ? 13.334 -4.141 -4.625 1.00 96.62 211 LEU A O 1
ATOM 1597 N N . ALA A 1 212 ? 12.928 -1.948 -4.419 1.00 96.88 212 ALA A N 1
ATOM 1598 C CA . ALA A 1 212 ? 12.896 -1.651 -5.852 1.00 96.88 212 ALA A CA 1
ATOM 1599 C C . ALA A 1 212 ? 14.131 -0.814 -6.207 1.00 96.88 212 ALA A C 1
ATOM 1601 O O . ALA A 1 212 ? 14.242 0.351 -5.820 1.00 96.88 212 ALA A O 1
ATOM 1602 N N . CYS A 1 213 ? 15.094 -1.421 -6.897 1.00 94.94 213 CYS A N 1
ATOM 1603 C CA . CYS A 1 213 ? 16.387 -0.814 -7.199 1.00 94.94 213 CYS A CA 1
ATOM 1604 C C . CYS A 1 213 ? 16.306 0.050 -8.462 1.00 94.94 213 CYS A C 1
ATOM 1606 O O . CYS A 1 213 ? 16.445 -0.463 -9.575 1.00 94.94 213 CYS A O 1
ATOM 1608 N N . ALA A 1 214 ? 16.088 1.357 -8.278 1.00 90.94 214 ALA A N 1
ATOM 1609 C CA . ALA A 1 214 ? 15.954 2.370 -9.330 1.00 90.94 214 ALA A CA 1
ATOM 1610 C C . ALA A 1 214 ? 17.309 2.679 -9.990 1.00 90.94 214 ALA A C 1
ATOM 1612 O O . ALA A 1 214 ? 17.888 3.739 -9.753 1.00 90.94 214 ALA A O 1
ATOM 1613 N N . TRP A 1 215 ? 17.842 1.709 -10.737 1.00 90.38 215 TRP A N 1
ATOM 1614 C CA . TRP A 1 215 ? 19.200 1.721 -11.300 1.00 90.38 215 TRP A CA 1
ATOM 1615 C C . TRP A 1 215 ? 19.253 1.511 -12.817 1.00 90.38 215 TRP A C 1
ATOM 1617 O O . TRP A 1 215 ? 20.339 1.523 -13.402 1.00 90.38 215 TRP A O 1
ATOM 1627 N N . PHE A 1 216 ? 18.106 1.253 -13.448 1.00 92.38 216 PHE A N 1
ATOM 1628 C CA . PHE A 1 216 ? 18.024 0.861 -14.849 1.00 92.38 216 PHE A CA 1
ATOM 1629 C C . PHE A 1 216 ? 17.070 1.799 -15.583 1.00 92.38 216 PHE A C 1
ATOM 1631 O O . PHE A 1 216 ? 15.872 1.823 -15.311 1.00 92.38 216 PHE A O 1
ATOM 1638 N N . VAL A 1 217 ? 17.600 2.560 -16.534 1.00 91.88 217 VAL A N 1
ATOM 1639 C CA . VAL A 1 217 ? 16.822 3.499 -17.346 1.00 91.88 217 VAL A CA 1
ATOM 1640 C C . VAL A 1 217 ? 16.568 2.873 -18.710 1.00 91.88 217 VAL A C 1
ATOM 1642 O O . VAL A 1 217 ? 17.491 2.363 -19.345 1.00 91.88 217 VAL A O 1
ATOM 1645 N N . LEU A 1 218 ? 15.329 2.917 -19.188 1.00 93.00 218 LEU A N 1
ATOM 1646 C CA . LEU A 1 218 ? 15.018 2.559 -20.569 1.00 93.00 218 LEU A CA 1
ATOM 1647 C C . LEU A 1 218 ? 15.390 3.728 -21.492 1.00 93.00 218 LEU A C 1
ATOM 1649 O O . LEU A 1 218 ? 14.908 4.834 -21.292 1.00 93.00 218 LEU A O 1
ATOM 1653 N N . ASP A 1 219 ? 16.194 3.501 -22.530 1.00 92.00 219 ASP A N 1
ATOM 1654 C CA . ASP A 1 219 ? 16.321 4.436 -23.651 1.00 92.00 219 ASP A CA 1
ATOM 1655 C C . ASP A 1 219 ? 15.236 4.127 -24.697 1.00 92.00 219 ASP A C 1
ATOM 1657 O O . ASP A 1 219 ? 15.379 3.171 -25.465 1.00 92.00 219 ASP A O 1
ATOM 1661 N N . PRO A 1 220 ? 14.168 4.932 -24.797 1.00 90.75 220 PRO A N 1
ATOM 1662 C CA . PRO A 1 220 ? 13.062 4.662 -25.710 1.00 90.75 220 PRO A CA 1
ATOM 1663 C C . PRO A 1 220 ? 13.447 4.778 -27.192 1.00 90.75 220 PRO A C 1
ATOM 1665 O O . PRO A 1 220 ? 12.764 4.217 -28.045 1.00 90.75 220 PRO A O 1
ATOM 1668 N N . ARG A 1 221 ? 14.554 5.454 -27.536 1.00 90.94 221 ARG A N 1
ATOM 1669 C CA . ARG A 1 221 ? 14.990 5.577 -28.941 1.00 90.94 221 ARG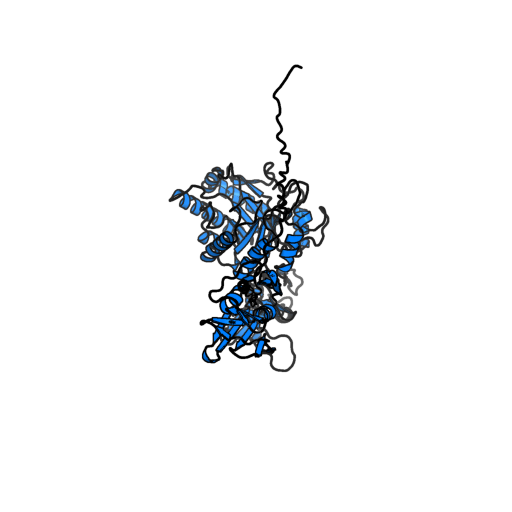 A CA 1
ATOM 1670 C C . ARG A 1 221 ? 15.523 4.262 -29.488 1.00 90.94 221 ARG A C 1
ATOM 1672 O O . ARG A 1 221 ? 15.386 3.982 -30.676 1.00 90.94 221 ARG A O 1
ATOM 1679 N N . THR A 1 222 ? 16.187 3.488 -28.635 1.00 93.69 222 THR A N 1
ATOM 1680 C CA . THR A 1 222 ? 16.907 2.274 -29.037 1.00 93.69 222 THR A CA 1
ATOM 1681 C C . THR A 1 222 ? 16.365 1.008 -28.384 1.00 93.69 222 THR A C 1
ATOM 1683 O O . THR A 1 222 ? 16.708 -0.092 -28.822 1.00 93.69 222 THR A O 1
ATOM 1686 N N . GLY A 1 223 ? 15.553 1.155 -27.337 1.00 94.94 223 GLY A N 1
ATOM 1687 C CA . GLY A 1 223 ? 15.151 0.081 -26.442 1.00 94.94 223 GLY A CA 1
ATOM 1688 C C . GLY A 1 223 ? 16.268 -0.405 -25.521 1.00 94.94 223 GLY A C 1
ATOM 1689 O O . GLY A 1 223 ? 16.086 -1.401 -24.838 1.00 94.94 223 GLY A O 1
ATOM 1690 N N . ALA A 1 224 ? 17.449 0.219 -25.520 1.00 95.31 224 ALA A N 1
ATOM 1691 C CA . ALA A 1 224 ? 18.531 -0.215 -24.646 1.00 95.31 224 ALA A CA 1
ATOM 1692 C C . ALA A 1 224 ? 18.182 0.060 -23.178 1.00 95.31 224 ALA A C 1
ATOM 1694 O O . ALA A 1 224 ? 17.645 1.118 -22.855 1.00 95.31 224 ALA A O 1
ATOM 1695 N N . VAL A 1 225 ? 18.541 -0.858 -22.284 1.00 94.06 225 VAL A N 1
ATOM 1696 C CA . VAL A 1 225 ? 18.516 -0.593 -20.841 1.00 94.06 225 VAL A CA 1
ATOM 1697 C C . VAL A 1 225 ? 19.893 -0.095 -20.422 1.00 94.06 225 VAL A C 1
ATOM 1699 O O . VAL A 1 225 ? 20.885 -0.810 -20.573 1.00 94.06 225 VAL A O 1
ATOM 1702 N N . VAL A 1 226 ? 19.962 1.133 -19.913 1.00 90.31 226 VAL A N 1
ATOM 1703 C CA . VAL A 1 226 ? 21.209 1.784 -19.502 1.00 90.31 226 VAL A CA 1
ATOM 1704 C C . VAL A 1 226 ? 21.308 1.870 -17.982 1.00 90.31 226 VAL A C 1
ATOM 1706 O O . VAL A 1 226 ? 20.325 2.114 -17.288 1.00 90.31 226 VAL A O 1
ATOM 1709 N N . THR A 1 227 ? 22.517 1.673 -17.461 1.00 85.81 227 THR A N 1
ATOM 1710 C CA . THR A 1 227 ? 22.813 1.721 -16.015 1.00 85.81 227 THR A CA 1
ATOM 1711 C C . THR A 1 227 ? 23.650 2.937 -15.616 1.00 85.81 227 THR A C 1
ATOM 1713 O O . THR A 1 227 ? 23.883 3.172 -14.433 1.00 85.81 227 THR A O 1
ATOM 1716 N N . ASP A 1 228 ? 24.140 3.686 -16.605 1.00 74.19 228 ASP A N 1
ATOM 1717 C CA . ASP A 1 228 ? 24.995 4.862 -16.448 1.00 74.19 228 ASP A CA 1
ATOM 1718 C C . ASP A 1 228 ? 24.306 6.082 -17.073 1.00 74.19 228 ASP A C 1
ATOM 1720 O O . ASP A 1 228 ? 24.717 6.591 -18.113 1.00 74.19 228 ASP A O 1
ATOM 1724 N N . ASP A 1 229 ? 23.176 6.496 -16.493 1.00 67.25 229 ASP A N 1
ATOM 1725 C CA . ASP A 1 229 ? 22.518 7.739 -16.895 1.00 67.25 229 ASP A CA 1
ATOM 1726 C C . ASP A 1 229 ? 23.077 8.899 -16.067 1.00 67.25 229 ASP A C 1
ATOM 1728 O O . ASP A 1 229 ? 22.732 9.080 -14.901 1.00 67.25 229 ASP A O 1
ATOM 1732 N N . SER A 1 230 ? 23.936 9.714 -16.680 1.00 53.66 230 SER A N 1
ATOM 1733 C CA . SER A 1 230 ? 24.504 10.910 -16.049 1.00 53.66 230 SER A CA 1
ATOM 1734 C C . SER A 1 230 ? 23.469 12.007 -15.755 1.00 53.66 230 SER A C 1
ATOM 1736 O O . SER A 1 230 ? 23.811 13.006 -15.125 1.00 53.66 230 SER A O 1
ATOM 1738 N N . TYR A 1 231 ? 22.233 11.875 -16.255 1.00 52.66 231 TYR A N 1
ATOM 1739 C CA . TYR A 1 231 ? 21.179 12.884 -16.116 1.00 52.66 231 TYR A CA 1
ATOM 1740 C C . TYR A 1 231 ? 20.235 12.645 -14.934 1.00 52.66 231 TYR A C 1
ATOM 1742 O O . TYR A 1 231 ? 19.535 13.576 -14.535 1.00 52.66 231 TYR A O 1
ATOM 1750 N N . SER A 1 232 ? 20.207 11.439 -14.365 1.00 58.38 232 SER A N 1
ATOM 1751 C CA . SER A 1 232 ? 19.385 11.110 -13.201 1.00 58.38 232 SER A CA 1
ATOM 1752 C C . SER A 1 232 ? 20.272 10.781 -12.001 1.00 58.38 232 SER A C 1
ATOM 1754 O O . SER A 1 232 ? 21.374 10.254 -12.128 1.00 58.38 232 SER A O 1
ATOM 1756 N N . ALA A 1 233 ? 19.786 11.052 -10.788 1.00 57.00 233 ALA A N 1
ATOM 1757 C CA . ALA A 1 233 ? 20.456 10.609 -9.561 1.00 57.00 233 ALA A CA 1
ATOM 1758 C C . ALA A 1 233 ? 20.412 9.069 -9.382 1.00 57.00 233 ALA A C 1
ATOM 1760 O O . ALA A 1 233 ? 20.768 8.562 -8.329 1.00 57.00 233 ALA A O 1
ATOM 1761 N N . GLN A 1 234 ? 19.955 8.321 -10.391 1.00 67.00 234 GLN A N 1
ATOM 1762 C CA . GLN A 1 234 ? 19.591 6.902 -10.365 1.00 67.00 234 GLN A CA 1
ATOM 1763 C C . GLN A 1 234 ? 20.623 6.013 -11.081 1.00 67.00 234 GLN A C 1
ATOM 1765 O O . GLN A 1 234 ? 20.317 4.907 -11.512 1.00 67.00 234 GLN A O 1
ATOM 1770 N N . ARG A 1 235 ? 21.875 6.475 -11.196 1.00 74.56 235 ARG A N 1
ATOM 1771 C CA . ARG A 1 235 ? 22.991 5.660 -11.701 1.00 74.56 235 ARG A CA 1
ATOM 1772 C C . ARG A 1 235 ? 23.106 4.367 -10.891 1.00 74.56 235 ARG A C 1
ATOM 1774 O O . ARG A 1 235 ? 23.059 4.406 -9.661 1.00 74.56 235 ARG A O 1
ATOM 1781 N N . ARG A 1 236 ? 23.320 3.229 -11.555 1.00 84.62 236 ARG A N 1
ATOM 1782 C CA . ARG A 1 236 ? 23.646 1.989 -10.844 1.00 84.62 236 ARG A CA 1
ATOM 1783 C C . ARG A 1 236 ? 24.983 2.171 -10.111 1.00 84.62 236 ARG A C 1
ATOM 1785 O O . ARG A 1 236 ? 25.971 2.509 -10.764 1.00 84.62 236 ARG A O 1
ATOM 1792 N N . PRO A 1 237 ? 25.045 1.961 -8.787 1.00 83.19 237 PRO A N 1
ATOM 1793 C CA . PRO A 1 237 ? 26.298 2.086 -8.051 1.00 83.19 237 PRO A CA 1
ATOM 1794 C C . PRO A 1 237 ? 27.320 1.047 -8.523 1.00 83.19 237 PRO A C 1
ATOM 1796 O O . PRO A 1 237 ? 26.952 -0.086 -8.820 1.00 83.19 237 PRO A O 1
ATOM 1799 N N . ASP A 1 238 ? 28.607 1.403 -8.530 1.00 81.88 238 ASP A N 1
ATOM 1800 C CA . ASP A 1 238 ? 29.683 0.462 -8.885 1.00 81.88 238 ASP A CA 1
ATOM 1801 C C . ASP A 1 238 ? 29.754 -0.727 -7.900 1.00 81.88 238 ASP A C 1
ATOM 1803 O O . ASP A 1 238 ? 30.246 -1.791 -8.252 1.00 81.88 238 ASP A O 1
ATOM 1807 N N . SER A 1 239 ? 29.229 -0.559 -6.680 1.00 85.62 239 SER A N 1
ATOM 1808 C CA . SER A 1 239 ? 29.151 -1.562 -5.610 1.00 85.62 239 SER A CA 1
ATOM 1809 C C . SER A 1 239 ? 27.757 -2.193 -5.445 1.00 85.62 239 SER A C 1
ATOM 1811 O O . SER A 1 239 ? 27.389 -2.616 -4.346 1.00 85.62 239 SER A O 1
ATOM 1813 N N . TRP A 1 240 ? 26.941 -2.217 -6.502 1.00 88.94 240 TRP A N 1
ATOM 1814 C CA . TRP A 1 240 ? 25.557 -2.700 -6.433 1.00 88.94 240 TRP A CA 1
ATOM 1815 C C . TRP A 1 240 ? 25.441 -4.162 -5.975 1.00 88.94 240 TRP A C 1
ATOM 1817 O O . TRP A 1 240 ? 24.503 -4.471 -5.245 1.00 88.94 240 T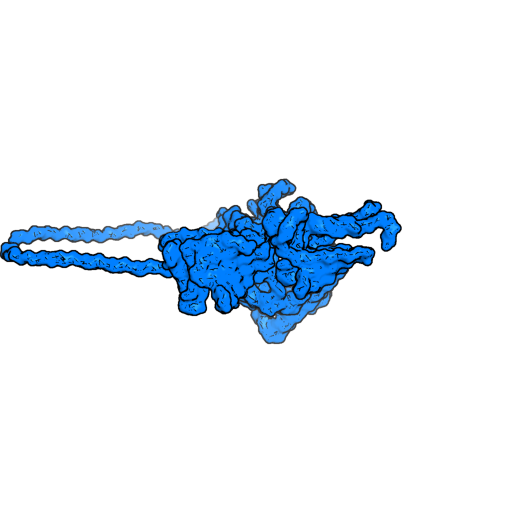RP A O 1
ATOM 1827 N N . GLU A 1 241 ? 26.395 -5.040 -6.305 1.00 90.69 241 GLU A N 1
ATOM 1828 C CA . GLU A 1 241 ? 26.406 -6.426 -5.819 1.00 90.69 241 GLU A CA 1
ATOM 1829 C C . GLU A 1 241 ? 26.497 -6.477 -4.288 1.00 90.69 241 GLU A C 1
ATOM 1831 O O . GLU A 1 241 ? 25.707 -7.160 -3.648 1.00 90.69 241 GLU A O 1
ATOM 1836 N N . THR A 1 242 ? 27.374 -5.667 -3.682 1.00 88.75 242 THR A N 1
ATOM 1837 C CA . THR A 1 242 ? 27.488 -5.555 -2.216 1.00 88.75 242 THR A CA 1
ATOM 1838 C C . THR A 1 242 ? 26.185 -5.075 -1.577 1.00 88.75 242 THR A C 1
ATOM 1840 O O . THR A 1 242 ? 25.854 -5.475 -0.462 1.00 88.75 242 THR A O 1
ATOM 1843 N N . ILE A 1 243 ? 25.425 -4.225 -2.275 1.00 91.06 243 ILE A N 1
ATOM 1844 C CA . ILE A 1 243 ? 24.117 -3.760 -1.804 1.00 91.06 243 ILE A CA 1
ATOM 1845 C C . ILE A 1 243 ? 23.101 -4.899 -1.806 1.00 91.06 243 ILE A C 1
ATOM 1847 O O . ILE A 1 243 ? 22.370 -5.053 -0.827 1.00 91.06 243 ILE A O 1
ATOM 1851 N N . LEU A 1 244 ? 23.076 -5.706 -2.867 1.00 91.50 244 LEU A N 1
ATOM 1852 C CA . LEU A 1 244 ? 22.198 -6.871 -2.943 1.00 91.50 244 LEU A CA 1
ATOM 1853 C C . LEU A 1 244 ? 22.572 -7.934 -1.907 1.00 91.50 244 LEU A C 1
ATOM 1855 O O . LEU A 1 244 ? 21.681 -8.437 -1.228 1.00 91.50 244 LEU A O 1
ATOM 1859 N N . ASP A 1 245 ? 23.863 -8.213 -1.722 1.00 84.94 245 ASP A N 1
ATOM 1860 C CA . ASP A 1 245 ? 24.343 -9.173 -0.724 1.00 84.94 245 ASP A CA 1
ATOM 1861 C C . ASP A 1 245 ? 23.963 -8.744 0.700 1.00 84.94 245 ASP A C 1
ATOM 1863 O O . ASP A 1 245 ? 23.489 -9.554 1.497 1.00 84.94 245 ASP A O 1
ATOM 1867 N N . ALA A 1 246 ? 24.112 -7.455 1.026 1.00 83.94 246 ALA A N 1
ATOM 1868 C CA . ALA A 1 246 ? 23.724 -6.923 2.330 1.00 83.94 246 ALA A CA 1
ATOM 1869 C C . ALA A 1 246 ? 22.202 -6.952 2.543 1.00 83.94 246 ALA A C 1
ATOM 1871 O O . ALA A 1 246 ? 21.737 -7.293 3.632 1.00 83.94 246 ALA A O 1
ATOM 1872 N N . ALA A 1 247 ? 21.419 -6.616 1.511 1.00 87.38 247 ALA A N 1
ATOM 1873 C CA . ALA A 1 247 ? 19.961 -6.700 1.559 1.00 87.38 247 ALA A CA 1
ATOM 1874 C C . ALA A 1 247 ? 19.506 -8.150 1.786 1.00 87.38 247 ALA A C 1
ATOM 1876 O O . ALA A 1 247 ? 18.735 -8.408 2.711 1.00 87.38 247 ALA A O 1
ATOM 1877 N N . ALA A 1 248 ? 20.063 -9.099 1.030 1.00 83.19 248 ALA A N 1
ATOM 1878 C CA . ALA A 1 248 ? 19.803 -10.526 1.190 1.00 83.19 248 ALA A CA 1
ATOM 1879 C C . ALA A 1 248 ? 20.229 -11.043 2.574 1.00 83.19 248 ALA A C 1
ATOM 1881 O O . ALA A 1 248 ? 19.500 -11.816 3.190 1.00 83.19 248 ALA A O 1
ATOM 1882 N N . GLY A 1 249 ? 21.359 -10.571 3.115 1.00 73.56 249 GLY A N 1
ATOM 1883 C CA . GLY A 1 249 ? 21.814 -10.889 4.474 1.00 73.56 249 GLY A CA 1
ATOM 1884 C C . GLY A 1 249 ? 20.872 -10.393 5.579 1.00 73.56 249 GLY A C 1
ATOM 1885 O O . GLY A 1 249 ? 20.793 -11.006 6.641 1.00 73.56 249 GLY A O 1
ATOM 1886 N N . ALA A 1 250 ? 20.108 -9.331 5.319 1.00 75.12 250 ALA A N 1
ATOM 1887 C CA . ALA A 1 250 ? 19.013 -8.867 6.175 1.00 75.12 250 ALA A CA 1
ATOM 1888 C C . ALA A 1 250 ? 17.652 -9.518 5.820 1.00 75.12 250 ALA A C 1
ATOM 1890 O O . ALA A 1 250 ? 16.602 -9.164 6.368 1.00 75.12 250 ALA A O 1
ATOM 1891 N N . GLY A 1 251 ? 17.658 -10.484 4.899 1.00 76.25 251 GLY A N 1
ATOM 1892 C CA . GLY A 1 251 ? 16.500 -11.231 4.422 1.00 76.25 251 GLY A CA 1
ATOM 1893 C C . GLY A 1 251 ? 15.636 -10.487 3.405 1.00 76.25 251 GLY A C 1
ATOM 1894 O O . GLY A 1 251 ? 14.530 -10.941 3.144 1.00 76.25 251 GLY A O 1
ATOM 1895 N N . LEU A 1 252 ? 16.049 -9.328 2.893 1.00 85.31 252 LEU A N 1
ATOM 1896 C CA . LEU A 1 252 ? 15.268 -8.554 1.929 1.00 85.31 252 LEU A CA 1
ATOM 1897 C C . LEU A 1 252 ? 15.444 -9.133 0.526 1.00 85.31 252 LEU A C 1
ATOM 1899 O O . LEU A 1 252 ? 16.549 -9.495 0.125 1.00 85.31 252 LEU A O 1
ATOM 1903 N N . GLU A 1 253 ? 14.368 -9.122 -0.251 1.00 88.31 253 GLU A N 1
ATOM 1904 C CA . GLU A 1 253 ? 14.444 -9.383 -1.685 1.00 88.31 253 GLU A CA 1
ATOM 1905 C C . GLU A 1 253 ? 14.501 -8.071 -2.476 1.00 88.31 253 GLU A C 1
ATOM 1907 O O . GLU A 1 2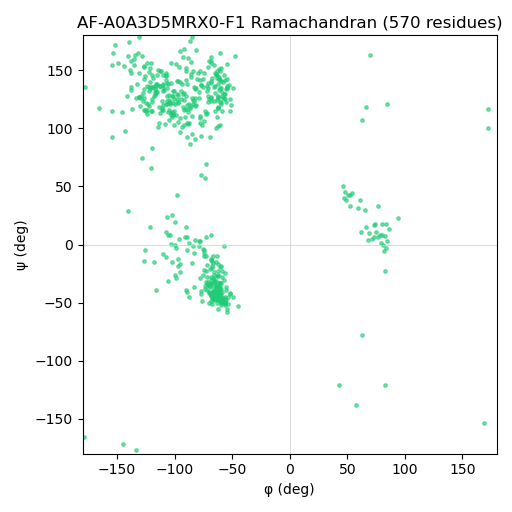53 ? 13.982 -7.043 -2.037 1.00 88.31 253 GLU A O 1
ATOM 1912 N N . ALA A 1 254 ? 15.107 -8.099 -3.664 1.00 95.69 254 ALA A N 1
ATOM 1913 C CA . ALA A 1 254 ? 15.259 -6.921 -4.514 1.00 95.69 254 ALA A CA 1
ATOM 1914 C C . ALA A 1 254 ? 14.665 -7.136 -5.912 1.00 95.69 254 ALA A C 1
ATOM 1916 O O . ALA A 1 254 ? 14.891 -8.169 -6.544 1.00 95.69 254 ALA A O 1
ATOM 1917 N N . GLU A 1 255 ? 13.951 -6.133 -6.414 1.00 97.75 255 GLU A N 1
ATOM 1918 C CA . GLU A 1 255 ? 13.487 -6.007 -7.793 1.00 97.75 255 GLU A CA 1
ATOM 1919 C C . GLU A 1 255 ? 14.420 -5.104 -8.601 1.00 97.75 255 GLU A C 1
ATOM 1921 O O . GLU A 1 255 ? 14.868 -4.051 -8.140 1.00 97.75 255 GLU A O 1
ATOM 1926 N N . MET A 1 256 ? 14.649 -5.494 -9.852 1.00 97.06 256 MET A N 1
ATOM 1927 C CA . MET A 1 256 ? 15.261 -4.646 -10.865 1.00 97.06 256 MET A CA 1
ATOM 1928 C C . MET A 1 256 ? 14.230 -3.608 -11.310 1.00 97.06 256 MET A C 1
ATOM 1930 O O . MET A 1 256 ? 13.303 -3.957 -12.039 1.00 97.06 256 MET A O 1
ATOM 1934 N N . MET A 1 257 ? 14.369 -2.346 -10.902 1.00 96.19 257 MET A N 1
ATOM 1935 C CA . MET A 1 257 ? 13.464 -1.302 -11.381 1.00 96.19 257 MET A CA 1
ATOM 1936 C C . MET A 1 257 ? 13.968 -0.718 -12.698 1.00 96.19 257 MET A C 1
ATOM 1938 O O . MET A 1 257 ? 15.047 -0.122 -12.741 1.00 96.19 257 MET A O 1
ATOM 1942 N N . VAL A 1 258 ? 13.170 -0.891 -13.752 1.00 95.81 258 VAL A N 1
ATOM 1943 C CA . VAL A 1 258 ? 13.397 -0.342 -15.090 1.00 95.81 258 VAL A CA 1
ATOM 1944 C C . VAL A 1 258 ? 12.449 0.825 -15.285 1.00 95.81 258 VAL A C 1
ATOM 1946 O O . VAL A 1 258 ? 11.236 0.620 -15.309 1.00 95.81 258 VAL A O 1
ATOM 1949 N N . HIS A 1 259 ? 12.990 2.031 -15.432 1.00 93.00 259 HIS A N 1
ATOM 1950 C CA . HIS A 1 259 ? 12.172 3.236 -15.439 1.00 93.00 259 HIS A CA 1
ATOM 1951 C C . HIS A 1 259 ? 12.385 4.132 -16.659 1.00 93.00 259 HIS A C 1
ATOM 1953 O O . HIS A 1 259 ? 13.459 4.178 -17.269 1.00 93.00 259 HIS A O 1
ATOM 1959 N N . TRP A 1 260 ? 11.337 4.883 -16.986 1.00 91.31 260 TRP A N 1
ATOM 1960 C CA . TRP A 1 260 ? 11.368 6.017 -17.897 1.00 91.31 260 TRP A CA 1
ATOM 1961 C C . TRP A 1 260 ? 10.370 7.074 -17.434 1.00 91.31 260 TRP A C 1
ATOM 1963 O O . TRP A 1 260 ? 9.164 6.862 -17.497 1.00 91.31 260 TRP A O 1
ATOM 1973 N N . ASN A 1 261 ? 10.875 8.236 -17.025 1.00 81.88 261 ASN A N 1
ATOM 1974 C CA . ASN A 1 261 ? 10.057 9.293 -16.429 1.00 81.88 261 ASN A CA 1
ATOM 1975 C C . ASN A 1 261 ? 10.446 10.704 -16.884 1.00 81.88 261 ASN A C 1
ATOM 1977 O O . ASN A 1 261 ? 10.273 11.696 -16.171 1.00 81.88 261 ASN A O 1
ATOM 1981 N N . ARG A 1 262 ? 10.991 10.820 -18.102 1.00 79.38 262 ARG A N 1
ATOM 1982 C CA . ARG A 1 262 ? 11.398 12.121 -18.637 1.00 79.38 262 ARG A CA 1
ATOM 1983 C C . ARG A 1 262 ? 10.177 12.958 -19.005 1.00 79.38 262 ARG A C 1
ATOM 1985 O O . ARG A 1 262 ? 9.463 12.672 -19.967 1.00 79.38 262 ARG A O 1
ATOM 1992 N N . THR A 1 263 ? 9.994 14.038 -18.253 1.00 65.50 263 THR A N 1
ATOM 1993 C CA . THR A 1 263 ? 9.012 15.085 -18.532 1.00 65.50 263 THR A CA 1
ATOM 1994 C C . THR A 1 263 ? 9.704 16.443 -18.661 1.00 65.50 263 THR A C 1
ATOM 1996 O O . THR A 1 263 ? 10.728 16.707 -18.030 1.00 65.50 263 THR A O 1
ATOM 1999 N N . SER A 1 264 ? 9.156 17.329 -19.493 1.00 59.22 264 SER A N 1
ATOM 2000 C CA . SER A 1 264 ? 9.602 18.721 -19.618 1.00 59.22 264 SER A CA 1
ATOM 2001 C C . SER A 1 264 ? 8.421 19.652 -19.372 1.00 59.22 264 SER A C 1
ATOM 2003 O O . SER A 1 264 ? 7.428 19.604 -20.096 1.00 59.22 264 SER A O 1
ATOM 2005 N N . GLY A 1 265 ? 8.479 20.461 -18.308 1.00 59.22 265 GLY A N 1
ATOM 2006 C CA . GLY A 1 265 ? 7.355 21.324 -17.915 1.00 59.22 265 GLY A CA 1
ATOM 2007 C C . GLY A 1 265 ? 6.066 20.545 -17.618 1.00 59.22 265 GLY A C 1
ATOM 2008 O O . GLY A 1 265 ? 4.976 21.035 -17.906 1.00 59.22 265 GLY A O 1
ATOM 2009 N N . GLY A 1 266 ? 6.196 19.314 -17.112 1.00 65.94 266 GLY A N 1
ATOM 2010 C CA . GLY A 1 266 ? 5.080 18.401 -16.872 1.00 65.94 266 GLY A CA 1
ATOM 2011 C C . GLY A 1 266 ? 4.534 17.720 -18.126 1.00 65.94 266 GLY A C 1
ATOM 2012 O O . GLY A 1 266 ? 3.516 17.052 -18.024 1.00 65.94 266 GLY A O 1
ATOM 2013 N N . VAL A 1 267 ? 5.164 17.878 -19.296 1.00 75.94 267 VAL A N 1
ATOM 2014 C CA . VAL A 1 267 ? 4.779 17.187 -20.535 1.00 75.94 267 VAL A CA 1
ATOM 2015 C C . VAL A 1 267 ? 5.645 15.948 -20.737 1.00 75.94 267 VAL A C 1
ATOM 2017 O O . VAL A 1 267 ? 6.872 16.062 -20.703 1.00 75.94 267 VAL A O 1
ATOM 2020 N N . THR A 1 268 ? 5.025 14.792 -20.968 1.00 82.94 268 THR A N 1
ATOM 2021 C CA . THR A 1 268 ? 5.710 13.533 -21.298 1.00 82.94 268 THR A CA 1
ATOM 2022 C C . THR A 1 268 ? 6.553 13.685 -22.558 1.00 82.94 268 THR A C 1
ATOM 2024 O O . THR A 1 268 ? 6.054 14.170 -23.577 1.00 82.94 268 THR A O 1
ATOM 2027 N N . ASP A 1 269 ? 7.816 13.251 -22.516 1.00 83.81 269 ASP A N 1
ATOM 2028 C CA . ASP A 1 269 ? 8.644 13.196 -23.722 1.00 83.81 269 ASP A CA 1
ATOM 2029 C C . ASP A 1 269 ? 8.011 12.224 -24.742 1.00 83.81 269 ASP A C 1
ATOM 2031 O O . ASP A 1 269 ? 7.874 11.032 -24.442 1.00 83.81 269 ASP A O 1
ATOM 2035 N N . PRO A 1 270 ? 7.604 12.695 -25.940 1.00 85.81 270 PRO A N 1
ATOM 2036 C CA . PRO A 1 270 ? 6.848 11.884 -26.891 1.00 85.81 270 PRO A CA 1
ATOM 2037 C C . PRO A 1 270 ? 7.622 10.674 -27.424 1.00 85.81 270 PRO A C 1
ATOM 2039 O O . PRO A 1 270 ? 7.004 9.757 -27.959 1.00 85.81 270 PRO A O 1
ATOM 2042 N N . VAL A 1 271 ? 8.946 10.629 -27.246 1.00 89.44 271 VAL A N 1
ATOM 2043 C CA . VAL A 1 271 ? 9.787 9.500 -27.666 1.00 89.44 271 VAL A CA 1
ATOM 2044 C C . VAL A 1 271 ? 9.339 8.158 -27.071 1.00 89.44 271 VAL A C 1
ATOM 2046 O O . VAL A 1 271 ? 9.587 7.106 -27.657 1.00 89.44 271 VAL A O 1
ATOM 2049 N N . ILE A 1 272 ? 8.638 8.161 -25.931 1.00 93.19 272 ILE A N 1
ATOM 2050 C CA . ILE A 1 272 ? 8.105 6.922 -25.359 1.00 93.19 272 ILE A CA 1
ATOM 2051 C C . ILE A 1 272 ? 7.058 6.268 -26.272 1.00 93.19 272 ILE A C 1
ATOM 2053 O O . ILE A 1 272 ? 6.982 5.044 -26.351 1.00 93.19 272 ILE A O 1
ATOM 2057 N N . TYR A 1 273 ? 6.293 7.054 -27.034 1.00 93.19 273 TYR A N 1
ATOM 2058 C CA . TYR A 1 273 ? 5.318 6.519 -27.989 1.00 93.19 273 TYR A CA 1
ATOM 2059 C C . TYR A 1 273 ? 5.995 5.888 -29.216 1.00 93.19 273 TYR A C 1
ATOM 2061 O O . TYR A 1 273 ? 5.449 4.942 -29.800 1.00 93.19 273 TYR A O 1
ATOM 2069 N N . ASP A 1 274 ? 7.197 6.357 -29.572 1.00 92.06 274 ASP A N 1
ATOM 2070 C CA . ASP A 1 274 ? 8.026 5.745 -30.615 1.00 92.06 274 ASP A CA 1
ATOM 2071 C C . ASP A 1 274 ? 8.518 4.363 -30.165 1.00 92.06 274 ASP A C 1
ATOM 2073 O O . ASP A 1 274 ? 8.419 3.398 -30.926 1.00 92.06 274 ASP A O 1
ATOM 2077 N N . PHE A 1 275 ? 8.958 4.239 -28.906 1.00 95.75 275 PHE A N 1
ATOM 2078 C CA . PHE A 1 275 ? 9.306 2.950 -28.299 1.00 95.75 275 PHE A CA 1
ATOM 2079 C C . PHE A 1 275 ? 8.138 1.961 -28.361 1.00 95.75 275 PHE A C 1
ATOM 2081 O O . PHE A 1 275 ? 8.294 0.849 -28.866 1.00 95.75 275 PHE A O 1
ATOM 2088 N N . LEU A 1 276 ? 6.947 2.385 -27.920 1.00 96.19 276 LEU A N 1
ATOM 2089 C CA . LEU A 1 276 ? 5.737 1.553 -27.939 1.00 96.19 276 LEU A CA 1
ATOM 2090 C C . LEU A 1 276 ? 5.328 1.103 -29.349 1.00 96.19 276 LEU A C 1
ATOM 2092 O O . LEU A 1 276 ? 4.569 0.148 -29.500 1.00 96.19 276 LEU A O 1
ATOM 2096 N N . SER A 1 277 ? 5.813 1.788 -30.383 1.00 95.31 277 SER A N 1
ATOM 2097 C CA . SER A 1 277 ? 5.509 1.493 -31.783 1.00 95.31 277 SER A CA 1
ATOM 2098 C C . SER A 1 277 ? 6.643 0.761 -32.510 1.00 95.31 277 SER A C 1
ATOM 2100 O O . SER A 1 277 ? 6.501 0.476 -33.698 1.00 95.31 277 SER A O 1
ATOM 2102 N N . SER A 1 278 ? 7.756 0.458 -31.834 1.00 97.19 278 SER A N 1
ATOM 2103 C CA . SER A 1 278 ? 8.963 -0.114 -32.437 1.00 97.19 278 SER A CA 1
ATOM 2104 C C . SER A 1 278 ? 9.231 -1.534 -31.922 1.00 97.19 278 SER A C 1
ATOM 2106 O O . SER A 1 278 ? 9.817 -1.692 -30.847 1.00 97.19 278 SER A O 1
ATOM 2108 N N . PRO A 1 279 ? 8.890 -2.583 -32.701 1.00 96.31 279 PRO A N 1
ATOM 2109 C CA . PRO A 1 279 ? 9.195 -3.967 -32.333 1.00 96.31 279 PRO A CA 1
ATOM 2110 C C . PRO A 1 279 ? 10.685 -4.192 -32.059 1.00 96.31 279 PRO A C 1
ATOM 2112 O O . PRO A 1 279 ? 11.043 -4.851 -31.093 1.00 96.31 279 PRO A O 1
ATOM 2115 N N . LEU A 1 280 ? 11.568 -3.562 -32.846 1.00 97.19 280 LEU A N 1
ATOM 2116 C CA . LEU A 1 280 ? 13.018 -3.666 -32.658 1.00 97.19 280 LEU A CA 1
ATOM 2117 C C . LEU A 1 280 ? 13.468 -3.105 -31.299 1.00 97.19 280 LEU A C 1
ATOM 2119 O O . LEU A 1 280 ? 14.335 -3.687 -30.646 1.00 97.19 280 LEU A O 1
ATOM 2123 N N . ALA A 1 281 ? 12.896 -1.974 -30.875 1.00 97.56 281 ALA A N 1
ATOM 2124 C CA . ALA A 1 281 ? 13.214 -1.387 -29.579 1.00 97.56 281 ALA A CA 1
ATOM 2125 C C . ALA A 1 281 ? 12.647 -2.243 -28.435 1.00 97.56 281 ALA A C 1
ATOM 2127 O O . ALA A 1 281 ? 13.350 -2.501 -27.462 1.00 97.56 281 ALA A O 1
ATOM 2128 N N . GLN A 1 282 ? 11.421 -2.752 -28.566 1.00 97.94 282 GLN A N 1
ATOM 2129 C CA . GLN A 1 282 ? 10.816 -3.642 -27.569 1.00 97.94 282 GLN A CA 1
ATOM 2130 C C . GLN A 1 282 ? 11.589 -4.960 -27.415 1.00 97.94 282 GLN A C 1
ATOM 2132 O O . GLN A 1 282 ? 11.881 -5.369 -26.293 1.00 97.94 282 GLN A O 1
ATOM 2137 N N . GLU A 1 283 ? 11.991 -5.596 -28.520 1.00 97.81 283 GLU A N 1
ATOM 2138 C CA . GLU A 1 283 ? 12.822 -6.808 -28.511 1.00 97.81 283 GLU A CA 1
ATOM 2139 C C . GLU A 1 283 ? 14.173 -6.561 -27.840 1.00 97.81 283 GLU A C 1
ATOM 2141 O O . GLU A 1 283 ? 14.655 -7.384 -27.055 1.00 97.81 283 GLU A O 1
ATOM 2146 N N . ARG A 1 284 ? 14.790 -5.409 -28.126 1.00 98.19 284 ARG A N 1
ATOM 2147 C CA . ARG A 1 284 ? 16.038 -5.015 -27.482 1.00 98.19 284 ARG A CA 1
ATOM 2148 C C . ARG A 1 284 ? 15.856 -4.789 -25.981 1.00 98.19 284 ARG A C 1
ATOM 2150 O O . ARG A 1 284 ? 16.661 -5.321 -25.218 1.00 98.19 284 ARG A O 1
ATOM 2157 N N . ALA A 1 285 ? 14.812 -4.073 -25.572 1.00 98.31 285 ALA A N 1
ATOM 2158 C CA . ALA A 1 285 ? 14.506 -3.844 -24.164 1.00 98.31 285 ALA A CA 1
ATOM 2159 C C . ALA A 1 285 ? 14.302 -5.168 -23.439 1.00 98.31 285 ALA A C 1
ATOM 2161 O O . ALA A 1 285 ? 14.952 -5.418 -22.430 1.00 98.31 285 ALA A O 1
ATOM 2162 N N . LEU A 1 286 ? 13.492 -6.064 -24.005 1.00 98.31 286 LEU A N 1
ATOM 2163 C CA . LEU A 1 286 ? 13.265 -7.385 -23.438 1.00 98.31 286 LEU A CA 1
ATOM 2164 C C . LEU A 1 286 ? 14.579 -8.155 -23.269 1.00 98.31 286 LEU A C 1
ATOM 2166 O O . LEU A 1 286 ? 14.860 -8.668 -22.189 1.00 98.31 286 LEU A O 1
ATOM 2170 N N . ARG A 1 287 ? 15.421 -8.209 -24.306 1.00 98.25 287 ARG A N 1
ATOM 2171 C CA . ARG A 1 287 ? 16.720 -8.891 -24.231 1.00 98.25 287 ARG A CA 1
ATOM 2172 C C . ARG A 1 287 ? 17.610 -8.308 -23.132 1.00 98.25 287 ARG A C 1
ATOM 2174 O O . ARG A 1 287 ? 18.200 -9.076 -22.375 1.00 98.25 287 ARG A O 1
ATOM 2181 N N . ASP A 1 288 ? 17.720 -6.985 -23.057 1.00 98.31 288 ASP A N 1
ATOM 2182 C CA . ASP A 1 288 ? 18.610 -6.316 -22.110 1.00 98.31 288 ASP A CA 1
ATOM 2183 C C . ASP A 1 288 ? 18.078 -6.470 -20.664 1.00 98.31 288 ASP A C 1
ATOM 2185 O O . ASP A 1 288 ? 18.847 -6.817 -19.769 1.00 98.31 288 ASP A O 1
ATOM 2189 N N . ILE A 1 289 ? 16.760 -6.359 -20.433 1.00 98.50 289 ILE A N 1
ATOM 2190 C CA . ILE A 1 289 ? 16.129 -6.653 -19.129 1.00 98.50 289 ILE A CA 1
ATOM 2191 C C . ILE A 1 289 ? 16.445 -8.086 -18.685 1.00 98.50 289 ILE A C 1
ATOM 2193 O O . ILE A 1 289 ? 16.917 -8.313 -17.571 1.00 98.50 289 ILE A O 1
ATOM 2197 N N . LEU A 1 290 ? 16.232 -9.065 -19.567 1.00 98.12 290 LEU A N 1
ATOM 2198 C CA . LEU A 1 290 ? 16.467 -10.476 -19.259 1.00 98.12 290 LEU A CA 1
ATOM 2199 C C . LEU A 1 290 ? 17.945 -10.798 -19.005 1.00 98.12 290 LEU A C 1
ATOM 2201 O O . LEU A 1 290 ? 18.240 -11.757 -18.293 1.00 98.12 290 LEU A O 1
ATOM 2205 N N . ALA A 1 291 ? 18.867 -10.016 -19.570 1.00 97.25 291 ALA A N 1
ATOM 2206 C CA . ALA A 1 291 ? 20.295 -10.151 -19.306 1.00 97.25 291 ALA A CA 1
ATOM 2207 C C . ALA A 1 291 ? 20.681 -9.655 -17.901 1.00 97.25 291 ALA A C 1
ATOM 2209 O O . ALA A 1 291 ? 21.596 -10.209 -17.294 1.00 97.25 291 ALA A O 1
ATOM 2210 N N . TYR A 1 292 ? 19.984 -8.645 -17.369 1.00 96.00 292 TYR A N 1
ATOM 2211 C CA . TYR A 1 292 ? 20.300 -8.033 -16.074 1.00 96.00 292 TYR A CA 1
ATOM 2212 C C . TYR A 1 292 ? 19.502 -8.593 -14.889 1.00 96.00 292 TYR A C 1
ATOM 2214 O O . TYR A 1 292 ? 19.987 -8.523 -13.763 1.00 96.00 292 TYR A O 1
ATOM 2222 N N . VAL A 1 293 ? 18.319 -9.177 -15.109 1.00 97.56 293 VAL A N 1
ATOM 2223 C CA . VAL A 1 293 ? 17.390 -9.574 -14.027 1.00 97.56 293 VAL A CA 1
ATOM 2224 C C . VAL A 1 293 ? 17.881 -10.736 -13.146 1.00 97.56 293 VAL A C 1
ATOM 2226 O O . VAL A 1 293 ? 17.312 -10.991 -12.090 1.00 97.56 293 VAL A O 1
ATOM 2229 N N . GLY A 1 294 ? 18.926 -11.466 -13.551 1.00 96.12 294 GLY A N 1
ATOM 2230 C CA . GLY A 1 294 ? 19.410 -12.676 -12.863 1.00 96.12 294 GLY A CA 1
ATOM 2231 C C . GLY A 1 294 ? 19.519 -12.563 -11.328 1.00 96.12 294 GLY A C 1
ATOM 2232 O O . GLY A 1 294 ? 18.912 -13.395 -10.647 1.00 96.12 294 GLY A O 1
ATOM 2233 N N . PRO A 1 295 ? 20.210 -11.542 -10.785 1.00 95.12 295 PRO A N 1
ATOM 2234 C CA . PRO A 1 295 ? 20.392 -11.325 -9.343 1.00 95.12 295 PRO A CA 1
ATOM 2235 C C . PRO A 1 295 ? 19.150 -10.833 -8.582 1.00 95.12 295 PRO A C 1
ATOM 2237 O O . PRO A 1 295 ? 19.177 -10.772 -7.358 1.00 95.12 295 PRO A O 1
ATOM 2240 N N . PHE A 1 296 ? 18.079 -10.452 -9.278 1.00 96.94 296 PHE A N 1
ATOM 2241 C CA . PHE A 1 296 ? 16.874 -9.866 -8.686 1.00 96.94 296 PHE A CA 1
ATOM 2242 C C . PHE A 1 296 ? 15.745 -10.898 -8.621 1.00 96.94 296 PHE A C 1
ATOM 2244 O O . PHE A 1 296 ? 15.713 -11.836 -9.422 1.00 96.94 296 PHE A O 1
ATOM 2251 N N . ARG A 1 297 ? 14.773 -10.729 -7.718 1.00 95.62 297 ARG A N 1
ATOM 2252 C CA . ARG A 1 297 ? 13.573 -11.592 -7.684 1.00 95.62 297 ARG A CA 1
ATOM 2253 C C . ARG A 1 297 ? 12.701 -11.422 -8.929 1.00 95.62 297 ARG A C 1
ATOM 2255 O O . ARG A 1 297 ? 12.053 -12.358 -9.387 1.00 95.62 297 ARG A O 1
ATOM 2262 N N . GLY A 1 298 ? 12.727 -10.225 -9.503 1.00 98.06 298 GLY A N 1
ATOM 2263 C CA . GLY A 1 298 ? 11.896 -9.841 -10.629 1.00 98.06 298 GLY A CA 1
ATOM 2264 C C . GLY A 1 298 ? 12.173 -8.421 -11.090 1.00 98.06 298 GLY A C 1
ATOM 2265 O O . GLY A 1 298 ? 13.189 -7.825 -10.722 1.00 98.06 298 GLY A O 1
ATOM 2266 N N . VAL A 1 299 ? 11.261 -7.896 -11.900 1.00 98.81 299 VAL A N 1
ATOM 2267 C CA . VAL A 1 299 ? 11.329 -6.547 -12.468 1.00 98.81 299 VAL A CA 1
ATOM 2268 C C . VAL A 1 299 ? 10.214 -5.688 -11.892 1.00 98.81 299 VAL A C 1
ATOM 2270 O O . VAL A 1 299 ? 9.073 -6.131 -11.829 1.00 98.81 299 VAL A O 1
ATOM 2273 N N . ASN A 1 300 ? 10.543 -4.452 -11.531 1.00 98.75 300 ASN A N 1
ATOM 2274 C CA . ASN A 1 300 ? 9.580 -3.377 -11.328 1.00 98.75 300 ASN A CA 1
ATOM 2275 C C . ASN A 1 300 ? 9.615 -2.471 -12.566 1.00 98.75 300 ASN A C 1
ATOM 2277 O O . ASN A 1 300 ? 10.648 -1.868 -12.850 1.00 98.75 300 ASN A O 1
ATOM 2281 N N . LEU A 1 301 ? 8.541 -2.413 -13.348 1.00 98.62 301 LEU A N 1
ATOM 2282 C CA . LEU A 1 301 ? 8.483 -1.571 -14.542 1.00 98.62 301 LEU A CA 1
ATOM 2283 C C . LEU A 1 301 ? 7.777 -0.249 -14.220 1.00 98.62 301 LEU A C 1
ATOM 2285 O O . LEU A 1 301 ? 6.617 -0.254 -13.813 1.00 98.62 301 LEU A O 1
ATOM 2289 N N . ASP A 1 302 ? 8.469 0.864 -14.451 1.00 97.00 302 ASP A N 1
ATOM 2290 C CA . ASP A 1 302 ? 8.011 2.220 -14.135 1.00 97.00 302 ASP A CA 1
ATOM 2291 C C . ASP A 1 302 ? 8.131 3.139 -15.362 1.00 97.00 302 ASP A C 1
ATOM 2293 O O . ASP A 1 302 ? 9.063 3.932 -15.514 1.00 97.00 302 ASP A O 1
ATOM 2297 N N . ILE A 1 303 ? 7.218 2.952 -16.317 1.00 95.81 303 ILE A N 1
ATOM 2298 C CA . ILE A 1 303 ? 7.122 3.793 -17.515 1.00 95.81 303 ILE A CA 1
ATOM 2299 C C . ILE A 1 303 ? 6.042 4.838 -17.262 1.00 95.81 303 ILE A C 1
ATOM 2301 O O . ILE A 1 303 ? 4.857 4.521 -17.303 1.00 95.81 303 ILE A O 1
ATOM 2305 N N . GLU A 1 304 ? 6.459 6.075 -17.011 1.00 93.38 304 GLU A N 1
ATOM 2306 C CA . GLU A 1 304 ? 5.581 7.165 -16.598 1.00 93.38 304 GLU A CA 1
ATOM 2307 C C . GLU A 1 304 ? 5.068 8.006 -17.785 1.00 93.38 304 GLU A C 1
ATOM 2309 O O . GLU A 1 304 ? 5.636 8.039 -18.881 1.00 93.38 304 GLU A O 1
ATOM 2314 N N . GLY A 1 305 ? 3.986 8.755 -17.551 1.00 92.62 305 GLY A N 1
ATOM 2315 C CA . GLY A 1 305 ? 3.522 9.797 -18.469 1.00 92.62 305 GLY A CA 1
ATOM 2316 C C . GLY A 1 305 ? 2.623 9.372 -19.645 1.00 92.62 305 GLY A C 1
ATOM 2317 O O . GLY A 1 305 ? 2.268 10.217 -20.476 1.00 92.62 305 GLY A O 1
ATOM 2318 N N . LEU A 1 306 ? 2.236 8.101 -19.762 1.00 94.75 306 LEU A N 1
ATOM 2319 C CA . LEU A 1 306 ? 1.482 7.607 -20.921 1.00 94.75 306 LEU A CA 1
ATOM 2320 C C . LEU A 1 306 ? 0.058 8.178 -21.028 1.00 94.75 306 LEU A C 1
ATOM 2322 O O . LEU A 1 306 ? -0.662 8.348 -20.043 1.00 94.75 306 LEU A O 1
ATOM 2326 N N . GLY A 1 307 ? -0.383 8.433 -22.261 1.00 93.75 307 GLY A N 1
ATOM 2327 C CA . GLY A 1 307 ? -1.744 8.893 -22.550 1.00 93.75 307 GLY A CA 1
ATOM 2328 C C . GLY A 1 307 ? -1.964 10.383 -22.302 1.00 93.75 307 GLY A C 1
ATOM 2329 O O . GLY A 1 307 ? -3.075 10.881 -22.491 1.00 93.75 307 GLY A O 1
ATOM 2330 N N . GLN A 1 308 ? -0.930 11.119 -21.884 1.00 90.88 308 GLN A N 1
ATOM 2331 C CA . GLN A 1 308 ? -1.066 12.537 -21.593 1.00 90.88 308 GLN A CA 1
ATOM 2332 C C . GLN A 1 308 ? -1.542 13.299 -22.837 1.00 90.88 308 GLN A C 1
ATOM 2334 O O . GLN A 1 308 ? -0.891 13.270 -23.879 1.00 90.88 308 GLN A O 1
ATOM 2339 N N . ARG A 1 309 ? -2.673 14.009 -22.715 1.00 86.50 309 ARG A N 1
ATOM 2340 C CA . ARG A 1 309 ? -3.320 14.774 -23.805 1.00 86.50 309 ARG A CA 1
ATOM 2341 C C . ARG A 1 309 ? -3.790 13.927 -25.002 1.00 86.50 309 ARG A C 1
ATOM 2343 O O . ARG A 1 309 ? -4.177 14.504 -26.014 1.00 86.50 309 ARG A O 1
ATOM 2350 N N . GLN A 1 310 ? -3.790 12.599 -24.897 1.00 91.81 310 GLN A N 1
ATOM 2351 C CA . GLN A 1 310 ? -4.375 11.710 -25.902 1.00 91.81 310 GLN A CA 1
ATOM 2352 C C . GLN A 1 310 ? -5.850 11.442 -25.581 1.00 91.81 310 GLN A C 1
ATOM 2354 O O . GLN A 1 310 ? -6.274 11.491 -24.427 1.00 91.81 310 GLN A O 1
ATOM 2359 N N . SER A 1 311 ? -6.648 11.171 -26.611 1.00 94.56 311 SER A N 1
ATOM 2360 C CA . SER A 1 311 ? -8.059 10.793 -26.477 1.00 94.56 311 SER A CA 1
ATOM 2361 C C . SER A 1 311 ? -8.489 9.944 -27.674 1.00 94.56 311 SER A C 1
ATOM 2363 O O . SER A 1 311 ? -7.786 9.911 -28.685 1.00 94.56 311 SER A O 1
ATOM 2365 N N . GLY A 1 312 ? -9.631 9.261 -27.566 1.00 96.56 312 GLY A N 1
ATOM 2366 C CA . GLY A 1 312 ? -10.148 8.412 -28.641 1.00 96.56 312 GLY A CA 1
ATOM 2367 C C . GLY A 1 312 ? -9.148 7.329 -29.055 1.00 96.56 312 GLY A C 1
ATOM 2368 O O . GLY A 1 312 ? -8.493 6.728 -28.207 1.00 96.56 312 GLY A O 1
ATOM 2369 N N . GLU A 1 313 ? -9.013 7.106 -30.362 1.00 96.88 313 GLU A N 1
ATOM 2370 C CA . GLU A 1 313 ? -8.203 6.012 -30.911 1.00 96.88 313 GLU A CA 1
ATOM 2371 C C . GLU A 1 313 ? -6.715 6.102 -30.542 1.00 96.88 313 GLU A C 1
ATOM 2373 O O . GLU A 1 313 ? -6.090 5.071 -30.319 1.00 96.88 313 GLU A O 1
ATOM 2378 N N . ASP A 1 314 ? -6.147 7.306 -30.414 1.00 95.12 314 ASP A N 1
ATOM 2379 C CA . ASP A 1 314 ? -4.731 7.464 -30.051 1.00 95.12 314 ASP A CA 1
ATOM 2380 C C . ASP A 1 314 ? -4.457 6.977 -28.623 1.00 95.12 314 ASP A C 1
ATOM 2382 O O . ASP A 1 314 ? -3.450 6.316 -28.365 1.00 95.12 314 ASP A O 1
ATOM 2386 N N . LEU A 1 315 ? -5.373 7.274 -27.695 1.00 96.62 315 LEU A N 1
ATOM 2387 C CA . LEU A 1 315 ? -5.278 6.802 -26.316 1.00 96.62 315 LEU A CA 1
ATOM 2388 C C . LEU A 1 315 ? -5.431 5.280 -26.250 1.00 96.62 315 LEU A C 1
ATOM 2390 O O . LEU A 1 315 ? -4.637 4.606 -25.595 1.00 96.62 315 LEU A O 1
ATOM 2394 N N . GLU A 1 316 ? -6.419 4.741 -26.962 1.00 97.94 316 GLU A N 1
ATOM 2395 C CA . GLU A 1 316 ? -6.653 3.298 -27.030 1.00 97.94 316 GLU A CA 1
ATOM 2396 C C . GLU A 1 316 ? -5.478 2.559 -27.688 1.00 97.94 316 GLU A C 1
ATOM 2398 O O . GLU A 1 316 ? -5.074 1.488 -27.236 1.00 97.94 316 GLU A O 1
ATOM 2403 N N . ALA A 1 317 ? -4.851 3.148 -28.708 1.00 97.69 317 ALA A N 1
ATOM 2404 C CA . ALA A 1 317 ? -3.645 2.606 -29.318 1.00 97.69 317 ALA A CA 1
ATOM 2405 C C . ALA A 1 317 ? -2.458 2.603 -28.343 1.00 97.69 317 ALA A C 1
ATOM 2407 O O . ALA A 1 317 ? -1.730 1.612 -28.294 1.00 97.69 317 ALA A O 1
ATOM 2408 N N . THR A 1 318 ? -2.264 3.670 -27.560 1.00 97.56 318 THR A N 1
ATOM 2409 C CA . THR A 1 318 ? -1.236 3.717 -26.506 1.00 97.56 318 THR A CA 1
ATOM 2410 C C . THR A 1 318 ? -1.465 2.629 -25.461 1.00 97.56 318 THR A C 1
ATOM 2412 O O . THR A 1 318 ? -0.529 1.881 -25.175 1.00 97.56 318 THR A O 1
ATOM 2415 N N . ARG A 1 319 ? -2.698 2.495 -24.949 1.00 98.25 319 ARG A N 1
ATOM 2416 C CA . ARG A 1 319 ? -3.075 1.455 -23.978 1.00 98.25 319 ARG A CA 1
ATOM 2417 C C . ARG A 1 319 ? -2.733 0.068 -24.501 1.00 98.25 319 ARG A C 1
ATOM 2419 O O . ARG A 1 319 ? -1.932 -0.627 -23.889 1.00 98.25 319 ARG A O 1
ATOM 2426 N N . ARG A 1 320 ? -3.239 -0.288 -25.689 1.00 98.44 320 ARG A N 1
ATOM 2427 C CA . ARG A 1 320 ? -2.980 -1.597 -26.309 1.00 98.44 320 ARG A CA 1
ATOM 2428 C C . ARG A 1 320 ? -1.489 -1.869 -26.489 1.00 98.44 320 ARG A C 1
ATOM 2430 O O . ARG A 1 320 ? -1.025 -2.943 -26.135 1.00 98.44 320 ARG A O 1
ATOM 2437 N N . LYS A 1 321 ? -0.724 -0.904 -27.010 1.00 98.44 321 LYS A N 1
ATOM 2438 C CA . LYS A 1 321 ? 0.719 -1.083 -27.250 1.00 98.44 321 LYS A CA 1
ATOM 2439 C C . LYS A 1 321 ? 1.511 -1.265 -25.957 1.00 98.44 321 LYS A C 1
ATOM 2441 O O . LYS A 1 321 ? 2.419 -2.093 -25.923 1.00 98.44 321 LYS A O 1
ATOM 2446 N N . PHE A 1 322 ? 1.191 -0.497 -24.915 1.00 98.56 322 PHE A N 1
ATOM 2447 C CA . PHE A 1 322 ? 1.837 -0.652 -23.615 1.00 98.56 322 PHE A CA 1
ATOM 2448 C C . PHE A 1 322 ? 1.488 -2.000 -22.986 1.00 98.56 322 PHE A C 1
ATOM 2450 O O . PHE A 1 322 ? 2.398 -2.738 -22.616 1.00 98.56 322 PHE A O 1
ATOM 2457 N N . THR A 1 323 ? 0.204 -2.366 -22.966 1.00 98.75 323 THR A N 1
ATOM 2458 C CA . THR A 1 323 ? -0.259 -3.670 -22.479 1.00 98.75 323 THR A CA 1
ATOM 2459 C C . THR A 1 323 ? 0.436 -4.818 -23.208 1.00 98.75 323 THR A C 1
ATOM 2461 O O . THR A 1 323 ? 1.012 -5.676 -22.549 1.00 98.75 323 THR A O 1
ATOM 2464 N N . SER A 1 324 ? 0.515 -4.794 -24.543 1.00 98.56 324 SER A N 1
ATOM 2465 C CA . SER A 1 324 ? 1.205 -5.846 -25.304 1.00 98.56 324 SER A CA 1
ATOM 2466 C C . SER A 1 324 ? 2.696 -5.958 -24.978 1.00 98.56 324 SER A C 1
ATOM 2468 O O . SER A 1 324 ? 3.231 -7.062 -24.907 1.00 98.56 324 SER A O 1
ATOM 2470 N N . PHE A 1 325 ? 3.395 -4.841 -24.752 1.00 98.62 325 PHE A N 1
ATOM 2471 C CA . PHE A 1 325 ? 4.789 -4.899 -24.304 1.00 98.62 325 PHE A CA 1
ATOM 2472 C C . PHE A 1 325 ? 4.912 -5.525 -22.906 1.00 98.62 325 PHE A C 1
ATOM 2474 O O . PHE A 1 325 ? 5.791 -6.357 -22.675 1.00 98.62 325 PHE A O 1
ATOM 2481 N N . VAL A 1 326 ? 4.020 -5.150 -21.987 1.00 98.81 326 VAL A N 1
ATOM 2482 C CA . VAL A 1 326 ? 3.985 -5.685 -20.621 1.00 98.81 326 VAL A CA 1
ATOM 2483 C C . VAL A 1 326 ? 3.668 -7.183 -20.616 1.00 98.81 326 VAL A C 1
ATOM 2485 O O . VAL A 1 326 ? 4.332 -7.926 -19.899 1.00 98.81 326 VAL A O 1
ATOM 2488 N N . GLU A 1 327 ? 2.733 -7.645 -21.446 1.00 98.75 327 GLU A N 1
ATOM 2489 C CA . GLU A 1 327 ? 2.407 -9.067 -21.631 1.00 98.75 327 GLU A CA 1
ATOM 2490 C C . GLU A 1 327 ? 3.635 -9.878 -22.073 1.00 98.75 327 GLU A C 1
ATOM 2492 O O . GLU A 1 327 ? 3.964 -10.898 -21.464 1.00 98.75 327 GLU A O 1
ATOM 2497 N N . LEU A 1 328 ? 4.365 -9.390 -23.085 1.00 98.50 328 LEU A N 1
ATOM 2498 C CA . LEU A 1 328 ? 5.593 -10.031 -23.570 1.00 98.50 328 LEU A CA 1
ATOM 2499 C C . LEU A 1 328 ? 6.675 -10.099 -22.484 1.00 98.50 328 LEU A C 1
ATOM 2501 O O . LEU A 1 328 ? 7.381 -11.106 -22.361 1.00 98.50 328 LEU A O 1
ATOM 2505 N N . LEU A 1 329 ? 6.817 -9.028 -21.698 1.00 98.75 329 LEU A N 1
ATOM 2506 C CA . LEU A 1 329 ? 7.761 -8.981 -20.587 1.00 98.75 329 LEU A CA 1
ATOM 2507 C C . LEU A 1 329 ? 7.369 -9.960 -19.474 1.00 98.75 329 LEU A C 1
ATOM 2509 O O . LEU A 1 329 ? 8.225 -10.724 -19.025 1.00 98.75 329 LEU A O 1
ATOM 2513 N N . ALA A 1 330 ? 6.098 -9.972 -19.067 1.00 98.75 330 ALA A N 1
ATOM 2514 C CA . ALA A 1 330 ? 5.569 -10.876 -18.050 1.00 98.75 330 ALA A CA 1
ATOM 2515 C C . ALA A 1 330 ? 5.825 -12.338 -18.435 1.00 98.75 330 ALA A C 1
ATOM 2517 O O . ALA A 1 330 ? 6.486 -13.065 -17.696 1.00 98.75 330 ALA A O 1
ATOM 2518 N N . GLU A 1 331 ? 5.438 -12.744 -19.649 1.00 98.50 331 GLU A N 1
ATOM 2519 C CA . GLU A 1 331 ? 5.642 -14.113 -20.137 1.00 98.50 331 GLU A CA 1
ATOM 2520 C C . GLU A 1 331 ? 7.131 -14.509 -20.138 1.00 98.50 331 GLU A C 1
ATOM 2522 O O . GLU A 1 331 ? 7.515 -15.633 -19.791 1.00 98.50 331 GLU A O 1
ATOM 2527 N N . ALA A 1 332 ? 8.012 -13.592 -20.541 1.00 98.50 332 ALA A N 1
ATOM 2528 C CA . ALA A 1 332 ? 9.444 -13.849 -20.586 1.00 98.50 332 ALA A CA 1
ATOM 2529 C C . ALA A 1 332 ? 10.096 -13.947 -19.193 1.00 98.50 332 ALA A C 1
ATOM 2531 O O . ALA A 1 332 ? 11.068 -14.702 -19.037 1.00 98.50 332 ALA A O 1
ATOM 2532 N N . LEU A 1 333 ? 9.588 -13.201 -18.208 1.00 98.62 333 LEU A N 1
ATOM 2533 C CA . LEU A 1 333 ? 10.026 -13.243 -16.812 1.00 98.62 333 LEU A CA 1
ATOM 2534 C C . LEU A 1 333 ? 9.493 -14.488 -16.098 1.00 98.62 333 LEU A C 1
ATOM 2536 O O . LEU A 1 333 ? 10.282 -15.236 -15.515 1.00 98.62 333 LEU A O 1
ATOM 2540 N N . HIS A 1 334 ? 8.198 -14.780 -16.225 1.00 97.88 334 HIS A N 1
ATOM 2541 C CA . HIS A 1 334 ? 7.557 -15.933 -15.589 1.00 97.88 334 HIS A CA 1
ATOM 2542 C C . HIS A 1 334 ? 8.160 -17.260 -16.062 1.00 97.88 334 HIS A C 1
ATOM 2544 O O . HIS A 1 334 ? 8.429 -18.136 -15.241 1.00 97.88 334 HIS A O 1
ATOM 2550 N N . ARG A 1 335 ? 8.522 -17.390 -17.349 1.00 96.50 335 ARG A N 1
ATOM 2551 C CA . ARG A 1 335 ? 9.267 -18.564 -17.863 1.00 96.50 335 ARG A CA 1
ATOM 2552 C C . ARG A 1 335 ? 10.634 -18.783 -17.206 1.00 96.50 335 ARG A C 1
ATOM 2554 O O . ARG A 1 335 ? 11.188 -19.874 -17.308 1.00 96.50 335 ARG A O 1
ATOM 2561 N N . ARG A 1 336 ? 11.195 -17.760 -16.557 1.00 95.94 336 ARG A N 1
ATOM 2562 C CA . ARG A 1 336 ? 12.457 -17.818 -15.800 1.00 95.94 336 ARG A CA 1
ATOM 2563 C C . ARG A 1 336 ? 12.242 -17.847 -14.284 1.00 95.94 336 ARG A C 1
ATOM 2565 O O . ARG A 1 336 ? 13.217 -17.713 -13.548 1.00 95.94 336 ARG A O 1
ATOM 2572 N N . GLY A 1 337 ? 10.998 -17.989 -13.819 1.00 94.44 337 GLY A N 1
ATOM 2573 C CA . GLY A 1 337 ? 10.654 -17.931 -12.398 1.00 94.44 337 GLY A CA 1
ATOM 2574 C C . GLY A 1 337 ? 10.894 -16.553 -11.774 1.00 94.44 337 GLY A C 1
ATOM 2575 O O . GLY A 1 337 ? 11.249 -16.475 -10.602 1.00 94.44 337 GLY A O 1
ATOM 2576 N N . LYS A 1 338 ? 10.780 -15.477 -12.563 1.00 97.44 338 LYS A N 1
ATOM 2577 C CA . LYS A 1 338 ? 10.926 -14.084 -12.114 1.00 97.44 338 LYS A CA 1
ATOM 2578 C C . LYS A 1 338 ? 9.564 -13.398 -12.087 1.00 97.44 338 LYS A C 1
ATOM 2580 O O . LYS A 1 338 ? 8.747 -13.667 -12.961 1.00 97.44 338 LYS A O 1
ATOM 2585 N N . THR A 1 339 ? 9.353 -12.491 -11.136 1.00 98.00 339 THR A N 1
ATOM 2586 C CA . THR A 1 339 ? 8.100 -11.723 -11.016 1.00 98.00 339 THR A CA 1
ATOM 2587 C C . THR A 1 339 ? 8.119 -10.435 -11.842 1.00 98.00 339 THR A C 1
ATOM 2589 O O . THR A 1 339 ? 9.189 -9.897 -12.145 1.00 98.00 339 THR A O 1
ATOM 2592 N N . LEU A 1 340 ? 6.939 -9.891 -12.132 1.00 98.75 340 LEU A N 1
ATOM 2593 C CA . LEU A 1 340 ? 6.728 -8.560 -12.688 1.00 98.75 340 LEU A CA 1
ATOM 2594 C C . LEU A 1 340 ? 5.826 -7.723 -11.773 1.00 98.75 340 LEU A C 1
ATOM 2596 O O . LEU A 1 340 ? 4.654 -8.040 -11.574 1.00 98.75 340 LEU A O 1
ATOM 2600 N N . SER A 1 341 ? 6.363 -6.610 -11.288 1.00 98.69 341 SER A N 1
ATOM 2601 C CA . SER A 1 341 ? 5.606 -5.544 -10.637 1.00 98.69 341 SER A CA 1
ATOM 2602 C C . SER A 1 341 ? 5.517 -4.326 -11.553 1.00 98.69 341 SER A C 1
ATOM 2604 O O . SER A 1 341 ? 6.456 -4.041 -12.296 1.00 98.69 341 SER A O 1
ATOM 2606 N N . LEU A 1 342 ? 4.414 -3.583 -11.487 1.00 98.88 342 LEU A N 1
ATOM 2607 C CA . LEU A 1 342 ? 4.239 -2.335 -12.235 1.00 98.88 342 LEU A CA 1
ATOM 2608 C C . LEU A 1 342 ? 4.080 -1.152 -11.285 1.00 98.88 342 LEU A C 1
ATOM 2610 O O . LEU A 1 342 ? 3.300 -1.226 -10.339 1.00 98.88 342 LEU A O 1
ATOM 2614 N N . SER A 1 343 ? 4.754 -0.048 -11.578 1.00 98.62 343 SER A N 1
ATOM 2615 C CA . SER A 1 343 ? 4.537 1.240 -10.920 1.00 98.62 343 SER A CA 1
ATOM 2616 C C . SER A 1 343 ? 3.725 2.114 -11.857 1.00 98.62 343 SER A C 1
ATOM 2618 O O . SER A 1 343 ? 4.192 2.481 -12.932 1.00 98.62 343 SER A O 1
ATOM 2620 N N . LEU A 1 344 ? 2.461 2.363 -11.506 1.00 98.38 344 LEU A N 1
ATOM 2621 C CA . LEU A 1 344 ? 1.496 2.975 -12.417 1.00 98.38 344 LEU A CA 1
ATOM 2622 C C . LEU A 1 344 ? 0.934 4.271 -11.845 1.00 98.38 344 LEU A C 1
ATOM 2624 O O . LEU A 1 344 ? 0.577 4.349 -10.664 1.00 98.38 344 LEU A O 1
ATOM 2628 N N . HIS A 1 345 ? 0.768 5.273 -12.713 1.00 97.44 345 HIS A N 1
ATOM 2629 C CA . HIS A 1 345 ? -0.082 6.405 -12.369 1.00 97.44 345 HIS A CA 1
ATOM 2630 C C . HIS A 1 345 ? -1.512 5.911 -12.088 1.00 97.44 345 HIS A C 1
ATOM 2632 O O . HIS A 1 345 ? -2.016 5.032 -12.797 1.00 97.44 345 HIS A O 1
ATOM 2638 N N . PRO A 1 346 ? -2.185 6.475 -11.073 1.00 97.75 346 PRO A N 1
ATOM 2639 C CA . PRO A 1 346 ? -3.507 6.029 -10.670 1.00 97.75 346 PRO A CA 1
ATOM 2640 C C . PRO A 1 346 ? -4.557 6.404 -11.721 1.00 97.75 346 PRO A C 1
ATOM 2642 O O . PRO A 1 346 ? -4.376 7.342 -12.503 1.00 97.75 346 PRO A O 1
ATOM 2645 N N . LEU A 1 347 ? -5.684 5.691 -11.714 1.00 97.56 347 LEU A N 1
ATOM 2646 C CA . LEU A 1 347 ? -6.789 5.882 -12.663 1.00 97.56 347 LEU A CA 1
ATOM 2647 C C . LEU A 1 347 ? -7.382 7.304 -12.643 1.00 97.56 347 LEU A C 1
ATOM 2649 O O . LEU A 1 347 ? -7.856 7.781 -13.669 1.00 97.56 347 LEU A O 1
ATOM 2653 N N . ASN A 1 348 ? -7.310 8.006 -11.508 1.00 97.62 348 ASN A N 1
ATOM 2654 C CA . ASN A 1 348 ? -7.743 9.402 -11.361 1.00 97.62 348 ASN A CA 1
ATOM 2655 C C . ASN A 1 348 ? -6.629 10.438 -11.646 1.00 97.62 348 ASN A C 1
ATOM 2657 O O . ASN A 1 348 ? -6.770 11.610 -11.285 1.00 97.62 348 ASN A O 1
ATOM 2661 N N . SER A 1 349 ? -5.519 10.029 -12.271 1.00 94.56 349 SER A N 1
ATOM 2662 C CA . SER A 1 349 ? -4.420 10.918 -12.672 1.00 94.56 349 SER A CA 1
ATOM 2663 C C . SER A 1 349 ? -4.649 11.598 -14.031 1.00 94.56 349 SER A C 1
ATOM 2665 O O . SER A 1 349 ? -5.623 11.349 -14.739 1.00 94.56 349 SER A O 1
ATOM 2667 N N . TRP A 1 350 ? -3.693 12.439 -14.442 1.00 91.31 350 TRP A N 1
ATOM 2668 C CA . TRP A 1 350 ? -3.645 13.034 -15.786 1.00 91.31 350 TRP A CA 1
ATOM 2669 C C . TRP A 1 350 ? -3.111 12.068 -16.869 1.00 91.31 350 TRP A C 1
ATOM 2671 O O . TRP A 1 350 ? -2.954 12.450 -18.030 1.00 91.31 350 TRP A O 1
ATOM 2681 N N . TYR A 1 351 ? -2.811 10.819 -16.517 1.00 94.12 351 TYR A N 1
ATOM 2682 C CA . TYR A 1 351 ? -2.153 9.865 -17.406 1.00 94.12 351 TYR A CA 1
ATOM 2683 C C . TYR A 1 351 ? -3.048 8.644 -17.640 1.00 94.12 351 TYR A C 1
ATOM 2685 O O . TYR A 1 351 ? -2.891 7.620 -16.980 1.00 94.12 351 TYR A O 1
ATOM 2693 N N . PRO A 1 352 ? -4.008 8.728 -18.579 1.00 95.75 352 PRO A N 1
ATOM 2694 C CA . PRO A 1 352 ? -4.984 7.667 -18.807 1.00 95.75 352 PRO A CA 1
ATOM 2695 C C . PRO A 1 352 ? -4.436 6.482 -19.621 1.00 95.75 352 PRO A C 1
ATOM 2697 O O . PRO A 1 352 ? -5.203 5.582 -19.956 1.00 95.75 352 PRO A O 1
ATOM 2700 N N . GLY A 1 353 ? -3.149 6.475 -19.989 1.00 96.94 353 GLY A N 1
ATOM 2701 C CA . GLY A 1 353 ? -2.555 5.529 -20.942 1.00 96.94 353 GLY A CA 1
ATOM 2702 C C . GLY A 1 353 ? -2.365 4.091 -20.451 1.00 96.94 353 GLY A C 1
ATOM 2703 O O . GLY A 1 353 ? -1.768 3.301 -21.176 1.00 96.94 353 GLY A O 1
ATOM 2704 N N . TYR A 1 354 ? -2.860 3.746 -19.261 1.00 98.12 354 TYR A N 1
ATOM 2705 C CA . TYR A 1 354 ? -2.694 2.432 -18.637 1.00 98.12 354 TYR A CA 1
ATOM 2706 C C . TYR A 1 354 ? -4.028 1.685 -18.595 1.00 98.12 354 TYR A C 1
ATOM 2708 O O . TYR A 1 354 ? -5.003 2.186 -18.033 1.00 98.12 354 TYR A O 1
ATOM 2716 N N . ASP A 1 355 ? -4.062 0.486 -19.169 1.00 98.38 355 ASP A N 1
ATOM 2717 C CA . ASP A 1 355 ? -5.199 -0.430 -19.070 1.00 98.38 355 ASP A CA 1
ATOM 2718 C C . ASP A 1 355 ? -5.065 -1.274 -17.795 1.00 98.38 355 ASP A C 1
ATOM 2720 O O . ASP A 1 355 ? -4.454 -2.339 -17.794 1.00 98.38 355 ASP A O 1
ATOM 2724 N N . TRP A 1 356 ? -5.563 -0.751 -16.674 1.00 98.56 356 TRP A N 1
ATOM 2725 C CA . TRP A 1 356 ? -5.400 -1.382 -15.360 1.00 98.56 356 TRP A CA 1
ATOM 2726 C C . TRP A 1 356 ? -6.007 -2.788 -15.275 1.00 98.56 356 TRP A C 1
ATOM 2728 O O . TRP A 1 356 ? -5.450 -3.632 -14.575 1.00 98.56 356 TRP A O 1
ATOM 2738 N N . GLU A 1 357 ? -7.103 -3.056 -15.990 1.00 98.19 357 GLU A N 1
ATOM 2739 C CA . GLU A 1 357 ? -7.746 -4.372 -15.994 1.00 98.19 357 GLU A CA 1
ATOM 2740 C C . GLU A 1 357 ? -6.846 -5.407 -16.679 1.00 98.19 357 GLU A C 1
ATOM 2742 O O . GLU A 1 357 ? -6.529 -6.438 -16.084 1.00 98.19 357 GLU A O 1
ATOM 2747 N N . ALA A 1 358 ? -6.354 -5.111 -17.887 1.00 98.56 358 ALA A N 1
ATOM 2748 C CA . ALA A 1 358 ? -5.455 -6.016 -18.601 1.00 98.56 358 ALA A CA 1
ATOM 2749 C C . ALA A 1 358 ? -4.093 -6.156 -17.894 1.00 98.56 358 ALA A C 1
ATOM 2751 O O . ALA A 1 358 ? -3.585 -7.263 -17.704 1.00 98.56 358 ALA A O 1
ATOM 2752 N N . LEU A 1 359 ? -3.517 -5.043 -17.427 1.00 98.81 359 LEU A N 1
ATOM 2753 C CA . LEU A 1 359 ? -2.241 -5.040 -16.706 1.00 98.81 359 LEU A CA 1
ATOM 2754 C C . LEU A 1 359 ? -2.332 -5.814 -15.378 1.00 98.81 359 LEU A C 1
ATOM 2756 O O . LEU A 1 359 ? -1.396 -6.530 -15.019 1.00 98.81 359 LEU A O 1
ATOM 2760 N N . GLY A 1 360 ? -3.463 -5.731 -14.669 1.00 98.25 360 GLY A N 1
ATOM 2761 C CA . GLY A 1 360 ? -3.719 -6.469 -13.428 1.00 98.25 360 GLY A CA 1
ATOM 2762 C C . GLY A 1 360 ? -3.802 -7.988 -13.603 1.00 98.25 360 GLY A C 1
ATOM 2763 O O . GLY A 1 360 ? -3.533 -8.734 -12.652 1.00 98.25 360 GLY A O 1
ATOM 2764 N N . GLN A 1 361 ? -4.120 -8.470 -14.809 1.00 97.75 361 GLN A N 1
ATOM 2765 C CA . GLN A 1 361 ? -4.123 -9.903 -15.121 1.00 97.75 361 GLN A CA 1
ATOM 2766 C C . GLN A 1 361 ? -2.703 -10.465 -15.244 1.00 97.75 361 GLN A C 1
ATOM 2768 O O . GLN A 1 361 ? -2.461 -11.586 -14.799 1.00 97.75 361 GLN A O 1
ATOM 2773 N N . VAL A 1 362 ? -1.763 -9.682 -15.783 1.00 97.56 362 VAL A N 1
ATOM 2774 C CA . VAL A 1 362 ? -0.401 -10.152 -16.096 1.00 97.56 362 VAL A CA 1
ATOM 2775 C C . VAL A 1 362 ? 0.652 -9.790 -15.057 1.00 97.56 362 VAL A C 1
ATOM 2777 O O . VAL A 1 362 ? 1.621 -10.529 -14.896 1.00 97.56 362 VAL A O 1
ATOM 2780 N N . ALA A 1 363 ? 0.482 -8.681 -14.338 1.00 98.31 363 ALA A N 1
ATOM 2781 C CA . ALA A 1 363 ? 1.396 -8.299 -13.271 1.00 98.31 363 ALA A CA 1
ATOM 2782 C C . ALA A 1 363 ? 1.177 -9.165 -12.022 1.00 98.31 363 ALA A C 1
ATOM 2784 O O . ALA A 1 363 ? 0.040 -9.478 -11.647 1.00 98.31 363 ALA A O 1
ATOM 2785 N N . ASP A 1 364 ? 2.266 -9.506 -11.337 1.00 98.44 364 ASP A N 1
ATOM 2786 C CA . ASP A 1 364 ? 2.213 -10.126 -10.014 1.00 98.44 364 ASP A CA 1
ATOM 2787 C C . ASP A 1 364 ? 1.776 -9.097 -8.969 1.00 98.44 364 ASP A C 1
ATOM 2789 O O . ASP A 1 364 ? 0.984 -9.412 -8.081 1.00 98.44 364 ASP A O 1
ATOM 2793 N N . ARG A 1 365 ? 2.255 -7.851 -9.097 1.00 98.06 365 ARG A N 1
ATOM 2794 C CA . ARG A 1 365 ? 1.886 -6.732 -8.221 1.00 98.06 365 ARG A CA 1
ATOM 2795 C C . ARG A 1 365 ? 1.792 -5.406 -8.973 1.00 98.06 365 ARG A C 1
ATOM 2797 O O . ARG A 1 365 ? 2.463 -5.198 -9.980 1.00 98.06 365 ARG A O 1
ATOM 2804 N N . ILE A 1 366 ? 0.990 -4.482 -8.457 1.00 98.88 366 ILE A N 1
ATOM 2805 C CA . ILE A 1 366 ? 0.879 -3.112 -8.964 1.00 98.88 366 ILE A CA 1
ATOM 2806 C C . ILE A 1 366 ? 1.011 -2.127 -7.802 1.00 98.88 366 ILE A C 1
ATOM 2808 O O . ILE A 1 366 ? 0.275 -2.194 -6.818 1.00 98.88 366 ILE A O 1
ATOM 2812 N N . VAL A 1 367 ? 1.940 -1.184 -7.932 1.00 98.88 367 VAL A N 1
ATOM 2813 C CA . VAL A 1 367 ? 2.079 -0.025 -7.055 1.00 98.88 367 VAL A CA 1
ATOM 2814 C C . VAL A 1 367 ? 1.211 1.107 -7.601 1.00 98.88 367 VAL A C 1
ATOM 2816 O O . VAL A 1 367 ? 1.451 1.627 -8.691 1.00 98.88 367 VAL A O 1
ATOM 2819 N N . ILE A 1 368 ? 0.215 1.514 -6.817 1.00 98.81 368 ILE A N 1
ATOM 2820 C CA . ILE A 1 368 ? -0.644 2.664 -7.096 1.00 98.81 368 ILE A CA 1
ATOM 2821 C C . ILE A 1 368 ? 0.137 3.928 -6.730 1.00 98.81 368 ILE A C 1
ATOM 2823 O O . ILE A 1 368 ? 0.271 4.247 -5.546 1.00 98.81 368 ILE A O 1
ATOM 2827 N N . MET A 1 369 ? 0.643 4.673 -7.714 1.00 98.19 369 MET A N 1
ATOM 2828 C CA . MET A 1 369 ? 1.370 5.929 -7.478 1.00 98.19 369 MET A CA 1
ATOM 2829 C C . MET A 1 369 ? 0.415 7.085 -7.144 1.00 98.19 369 MET A C 1
ATOM 2831 O O . MET A 1 369 ? 0.339 8.076 -7.864 1.00 98.19 369 MET A O 1
ATOM 2835 N N . ALA A 1 370 ? -0.360 6.939 -6.065 1.00 97.62 370 ALA A N 1
ATOM 2836 C CA . ALA A 1 370 ? -1.385 7.881 -5.613 1.00 97.62 370 ALA A CA 1
ATOM 2837 C C . ALA A 1 370 ? -0.786 9.149 -4.974 1.00 97.62 370 ALA A C 1
ATOM 2839 O O . ALA A 1 370 ? -1.064 9.480 -3.823 1.00 97.62 370 ALA A O 1
ATOM 2840 N N . TYR A 1 371 ? 0.047 9.847 -5.736 1.00 96.31 371 TYR A N 1
ATOM 2841 C CA . TYR A 1 371 ? 0.725 11.082 -5.375 1.00 96.31 371 TYR A CA 1
ATOM 2842 C C . TYR A 1 371 ? 1.008 11.925 -6.626 1.00 96.31 371 TYR A C 1
ATOM 2844 O O . TYR A 1 371 ? 0.800 11.484 -7.757 1.00 96.31 371 TYR A O 1
ATOM 2852 N N . GLY A 1 372 ? 1.463 13.162 -6.428 1.00 93.50 372 GLY A N 1
ATOM 2853 C CA . GLY A 1 372 ? 1.583 14.164 -7.482 1.00 93.50 372 GLY A CA 1
ATOM 2854 C C . GLY A 1 372 ? 0.278 14.917 -7.760 1.00 93.50 372 GLY A C 1
ATOM 2855 O O . GLY A 1 372 ? 0.161 15.546 -8.812 1.00 93.50 372 GLY A O 1
ATOM 2856 N N . TYR A 1 373 ? -0.703 14.879 -6.846 1.00 95.50 373 TYR A N 1
ATOM 2857 C CA . TYR A 1 373 ? -1.916 15.703 -6.955 1.00 95.50 373 TYR A CA 1
ATOM 2858 C C . TYR A 1 373 ? -1.654 17.149 -6.535 1.00 95.50 373 TYR A C 1
ATOM 2860 O O . TYR A 1 373 ? -2.324 18.075 -6.997 1.00 95.50 373 TYR A O 1
ATOM 2868 N N . VAL A 1 374 ? -0.691 17.337 -5.634 1.00 95.06 374 VAL A N 1
ATOM 2869 C CA . VAL A 1 374 ? -0.270 18.628 -5.092 1.00 95.06 374 VAL A CA 1
ATOM 2870 C C . VAL A 1 374 ? 1.256 18.749 -5.135 1.00 95.06 374 VAL A C 1
ATOM 2872 O O . VAL A 1 374 ? 1.953 17.755 -5.334 1.00 95.06 374 VAL A O 1
ATOM 2875 N N . PRO A 1 375 ? 1.815 19.963 -4.972 1.00 94.25 375 PRO A N 1
ATOM 2876 C CA . PRO A 1 375 ? 3.253 20.112 -4.800 1.00 94.25 375 PRO A CA 1
ATOM 2877 C C . PRO A 1 375 ? 3.761 19.306 -3.597 1.00 94.25 375 PRO A C 1
ATOM 2879 O O . PRO A 1 375 ? 3.094 19.218 -2.572 1.00 94.25 375 PRO A O 1
ATOM 2882 N N . VAL A 1 376 ? 4.977 18.769 -3.708 1.00 90.69 376 VAL A N 1
ATOM 2883 C CA . VAL A 1 376 ? 5.576 17.840 -2.729 1.00 90.69 376 VAL A CA 1
ATOM 2884 C C . VAL A 1 376 ? 5.806 18.436 -1.326 1.00 90.69 376 VAL A C 1
ATOM 2886 O O . VAL A 1 376 ? 6.134 17.724 -0.381 1.00 90.69 376 VAL A O 1
ATOM 2889 N N . ASP A 1 377 ? 5.648 19.751 -1.167 1.00 92.88 377 ASP A N 1
ATOM 2890 C CA . ASP A 1 377 ? 5.836 20.467 0.097 1.00 92.88 377 ASP A CA 1
ATOM 2891 C C . ASP A 1 377 ? 4.693 20.256 1.106 1.00 92.88 377 ASP A C 1
ATOM 2893 O O . ASP A 1 377 ? 4.832 20.630 2.272 1.00 92.88 377 ASP A O 1
ATOM 2897 N N . ARG A 1 378 ? 3.584 19.635 0.689 1.00 95.00 378 ARG A N 1
ATOM 2898 C CA . ARG A 1 378 ? 2.404 19.372 1.524 1.00 95.00 378 ARG A CA 1
ATOM 2899 C C . ARG A 1 378 ? 1.872 17.944 1.334 1.00 95.00 378 ARG A C 1
ATOM 2901 O O . ARG A 1 378 ? 2.179 17.325 0.318 1.00 95.00 378 ARG A O 1
ATOM 2908 N N . PRO A 1 379 ? 1.095 17.408 2.291 1.00 96.69 379 PRO A N 1
ATOM 2909 C CA . PRO A 1 379 ? 0.542 16.064 2.174 1.00 96.69 379 PRO A CA 1
ATOM 2910 C C . PRO A 1 379 ? -0.379 15.920 0.962 1.00 96.69 379 PRO A C 1
ATOM 2912 O O . PRO A 1 379 ? -1.158 16.829 0.661 1.00 96.69 379 PRO A O 1
ATOM 2915 N N . GLU A 1 380 ? -0.355 14.749 0.327 1.00 97.25 380 GLU A N 1
ATOM 2916 C CA . GLU A 1 380 ? -1.320 14.427 -0.728 1.00 97.25 380 GLU A CA 1
ATOM 2917 C C . GLU A 1 380 ? -2.752 14.425 -0.161 1.00 97.25 380 GLU A C 1
ATOM 2919 O O . GLU A 1 380 ? -2.949 13.872 0.934 1.00 97.25 380 GLU A O 1
ATOM 2924 N N . PRO A 1 381 ? -3.754 14.983 -0.876 1.00 97.06 381 PRO A N 1
ATOM 2925 C CA . PRO A 1 381 ? -5.142 15.008 -0.423 1.00 97.06 381 PRO A CA 1
ATOM 2926 C C . PRO A 1 381 ? -5.665 13.590 -0.223 1.00 97.06 381 PRO A C 1
ATOM 2928 O O . PRO A 1 381 ? -5.684 12.780 -1.152 1.00 97.06 381 PRO A O 1
ATOM 2931 N N . LEU A 1 382 ? -6.093 13.276 0.995 1.00 95.25 382 LEU A N 1
ATOM 2932 C CA . LEU A 1 382 ? -6.425 11.906 1.356 1.00 95.25 382 LEU A CA 1
ATOM 2933 C C . LEU A 1 382 ? -7.641 11.387 0.586 1.00 95.25 382 LEU A C 1
ATOM 2935 O O . LEU A 1 382 ? -7.651 10.228 0.195 1.00 95.25 382 LEU A O 1
ATOM 2939 N N . GLU A 1 383 ? -8.610 12.244 0.275 1.00 95.94 383 GLU A N 1
ATOM 2940 C CA . GLU A 1 383 ? -9.779 11.897 -0.536 1.00 95.94 383 GLU A CA 1
ATOM 2941 C C . GLU A 1 383 ? -9.377 11.457 -1.950 1.00 95.94 383 GLU A C 1
ATOM 2943 O O . GLU A 1 383 ? -9.953 10.517 -2.491 1.00 95.94 383 GLU A O 1
ATOM 2948 N N . LYS A 1 384 ? -8.342 12.082 -2.531 1.00 98.19 384 LYS A N 1
ATOM 2949 C CA . LYS A 1 384 ? -7.800 11.690 -3.841 1.00 98.19 384 LYS A CA 1
ATOM 2950 C C . LYS A 1 384 ? -7.052 10.366 -3.791 1.00 98.19 384 LYS A C 1
ATOM 2952 O O . LYS A 1 384 ? -7.116 9.592 -4.745 1.00 98.19 384 LYS A O 1
ATOM 2957 N N . VAL A 1 385 ? -6.374 10.089 -2.680 1.00 98.44 385 VAL A N 1
ATOM 2958 C CA . VAL A 1 385 ? -5.731 8.790 -2.450 1.00 98.44 385 VAL A CA 1
ATOM 2959 C C . VAL A 1 385 ? -6.773 7.688 -2.247 1.00 98.44 385 VAL A C 1
ATOM 2961 O O . VAL A 1 385 ? -6.620 6.611 -2.814 1.00 98.44 385 VAL A O 1
ATOM 2964 N N . VAL A 1 386 ? -7.849 7.959 -1.500 1.00 97.62 386 VAL A N 1
ATOM 2965 C CA . VAL A 1 386 ? -8.985 7.035 -1.339 1.00 97.62 386 VAL A CA 1
ATOM 2966 C C . VAL A 1 386 ? -9.617 6.723 -2.694 1.00 97.62 386 VAL A C 1
ATOM 2968 O O . VAL A 1 386 ? -9.737 5.553 -3.034 1.00 97.62 386 VAL A O 1
ATOM 2971 N N . GLU A 1 387 ? -9.932 7.747 -3.493 1.00 98.56 387 GLU A N 1
ATOM 2972 C CA . GLU A 1 387 ? -10.478 7.582 -4.848 1.00 98.56 387 GLU A CA 1
ATOM 2973 C C . GLU A 1 387 ? -9.563 6.716 -5.731 1.00 98.56 387 GLU A C 1
ATOM 2975 O O . GLU A 1 387 ? -10.037 5.803 -6.398 1.00 98.56 387 GLU A O 1
ATOM 2980 N N . ALA A 1 388 ? -8.247 6.950 -5.704 1.00 98.75 388 ALA A N 1
ATOM 2981 C CA . ALA A 1 388 ? -7.286 6.165 -6.480 1.00 98.75 388 ALA A CA 1
ATOM 2982 C C . ALA A 1 388 ? -7.260 4.682 -6.081 1.00 98.75 388 ALA A C 1
ATOM 2984 O O . ALA A 1 388 ? -7.195 3.812 -6.949 1.00 98.75 388 ALA A O 1
ATOM 2985 N N . VAL A 1 389 ? -7.294 4.398 -4.775 1.00 98.69 389 VAL A N 1
ATOM 2986 C CA . VAL A 1 389 ? -7.323 3.028 -4.250 1.00 98.69 389 VAL A CA 1
ATOM 2987 C C . VAL A 1 389 ? -8.638 2.340 -4.601 1.00 98.69 389 VAL A C 1
ATOM 2989 O O . VAL A 1 389 ? -8.613 1.201 -5.060 1.00 98.69 389 VAL A O 1
ATOM 2992 N N . ASP A 1 390 ? -9.768 3.021 -4.415 1.00 98.31 390 ASP A N 1
ATOM 2993 C CA . ASP A 1 390 ? -11.089 2.449 -4.671 1.00 98.31 390 ASP A CA 1
ATOM 2994 C C . ASP A 1 390 ? -11.275 2.141 -6.169 1.00 98.31 390 ASP A C 1
ATOM 2996 O O . ASP A 1 390 ? -11.685 1.033 -6.499 1.00 98.31 390 ASP A O 1
ATOM 3000 N N . LEU A 1 391 ? -10.840 3.027 -7.076 1.00 98.69 391 LEU A N 1
ATOM 3001 C CA . LEU A 1 391 ? -10.838 2.758 -8.523 1.00 98.69 391 LEU A CA 1
ATOM 3002 C C . LEU A 1 391 ? -9.939 1.572 -8.909 1.00 98.69 391 LEU A C 1
ATOM 3004 O O . LEU A 1 391 ? -10.299 0.776 -9.771 1.00 98.69 391 LEU A O 1
ATOM 3008 N N . ALA A 1 392 ? -8.763 1.431 -8.289 1.00 98.69 392 ALA A N 1
ATOM 3009 C CA . ALA A 1 392 ? -7.880 0.296 -8.566 1.00 98.69 392 ALA A CA 1
ATOM 3010 C C . ALA A 1 392 ? -8.504 -1.039 -8.118 1.00 98.69 392 ALA A C 1
ATOM 3012 O O . ALA A 1 392 ? -8.364 -2.046 -8.809 1.00 98.69 392 ALA A O 1
ATOM 3013 N N . LEU A 1 393 ? -9.219 -1.041 -6.988 1.00 98.44 393 LEU A N 1
ATOM 3014 C CA . LEU A 1 393 ? -9.902 -2.218 -6.440 1.00 98.44 393 LEU A CA 1
ATOM 3015 C C . LEU A 1 393 ? -11.080 -2.703 -7.293 1.00 98.44 393 LEU A C 1
ATOM 3017 O O . LEU A 1 393 ? -11.478 -3.859 -7.156 1.00 98.44 393 LEU A O 1
ATOM 3021 N N . GLU A 1 394 ? -11.634 -1.854 -8.161 1.00 98.31 394 GLU A N 1
ATOM 3022 C CA . GLU A 1 394 ? -12.691 -2.252 -9.097 1.00 98.31 394 GLU A CA 1
ATOM 3023 C C . GLU A 1 394 ? -12.181 -3.218 -10.175 1.00 98.31 394 GLU A C 1
ATOM 3025 O O . GLU A 1 394 ? -12.956 -4.029 -10.679 1.00 98.31 394 GLU A O 1
ATOM 3030 N N . VAL A 1 395 ? -10.887 -3.150 -10.516 1.00 98.25 395 VAL A N 1
ATOM 3031 C CA . VAL A 1 395 ? -10.317 -3.856 -11.678 1.00 98.25 395 VAL A CA 1
ATOM 3032 C C . VAL A 1 395 ? -9.101 -4.731 -11.357 1.00 98.25 395 VAL A C 1
ATOM 3034 O O . VAL A 1 395 ? -8.743 -5.587 -12.163 1.00 98.25 395 VAL A O 1
ATOM 3037 N N . VAL A 1 396 ? -8.475 -4.578 -10.184 1.00 98.31 396 VAL A N 1
ATOM 3038 C CA . VAL A 1 396 ? -7.325 -5.389 -9.749 1.00 98.31 396 VAL A CA 1
ATOM 3039 C C . VAL A 1 396 ? -7.588 -6.012 -8.372 1.00 98.31 396 VAL A C 1
ATOM 3041 O O . VAL A 1 396 ? -7.991 -5.303 -7.447 1.00 98.31 396 VAL A O 1
ATOM 3044 N N . PRO A 1 397 ? -7.304 -7.317 -8.175 1.00 97.38 397 PRO A N 1
ATOM 3045 C CA . PRO A 1 397 ? -7.379 -7.948 -6.859 1.00 97.38 397 PRO A CA 1
ATOM 3046 C C . PRO A 1 397 ? -6.518 -7.221 -5.818 1.00 97.38 397 PRO A C 1
ATOM 3048 O O . PRO A 1 397 ? -5.345 -6.925 -6.058 1.00 97.38 397 PRO A O 1
ATOM 3051 N N . LYS A 1 398 ? -7.079 -6.970 -4.632 1.00 94.94 398 LYS A N 1
ATOM 3052 C CA . LYS A 1 398 ? -6.420 -6.219 -3.547 1.00 94.94 398 LYS A CA 1
ATOM 3053 C C . LYS A 1 398 ? -5.082 -6.819 -3.105 1.00 94.94 398 LYS A C 1
ATOM 3055 O O . LYS A 1 398 ? -4.176 -6.076 -2.738 1.00 94.94 398 LYS A O 1
ATOM 3060 N N . GLU A 1 399 ? -4.932 -8.139 -3.200 1.00 93.88 399 GLU A N 1
ATOM 3061 C CA . GLU A 1 399 ? -3.713 -8.882 -2.862 1.00 93.88 399 GLU A CA 1
ATOM 3062 C C . GLU A 1 399 ? -2.553 -8.595 -3.830 1.00 93.88 399 GLU A C 1
ATOM 3064 O O . GLU A 1 399 ? -1.416 -8.943 -3.540 1.00 93.88 399 GLU A O 1
ATOM 3069 N N . LYS A 1 400 ? -2.811 -7.942 -4.969 1.00 97.69 400 LYS A N 1
ATOM 3070 C CA . LYS A 1 400 ? -1.769 -7.479 -5.896 1.00 97.69 400 LYS A CA 1
ATOM 3071 C C . LYS A 1 400 ? -1.394 -6.010 -5.695 1.00 97.69 400 LYS A C 1
ATOM 3073 O O . LYS A 1 400 ? -0.407 -5.555 -6.265 1.00 97.69 400 LYS A O 1
ATOM 3078 N N . LEU A 1 401 ? -2.174 -5.244 -4.934 1.00 98.75 401 LEU A N 1
ATOM 3079 C CA . LEU A 1 401 ? -2.055 -3.787 -4.882 1.00 98.75 401 LEU A CA 1
ATOM 3080 C C . LEU A 1 401 ? -1.163 -3.322 -3.730 1.00 98.75 401 LEU A C 1
ATOM 3082 O O . LEU A 1 401 ? -1.361 -3.718 -2.584 1.00 98.75 401 LEU A O 1
ATOM 3086 N N . LEU A 1 402 ? -0.230 -2.414 -4.016 1.00 98.75 402 LEU A N 1
ATOM 3087 C CA . LEU A 1 402 ? 0.487 -1.639 -3.004 1.00 98.75 402 LEU A CA 1
ATOM 3088 C C . LEU A 1 402 ? 0.150 -0.157 -3.139 1.00 98.75 402 LEU A C 1
ATOM 3090 O O . LEU A 1 402 ? 0.145 0.383 -4.243 1.00 98.75 402 LEU A O 1
ATOM 3094 N N . LEU A 1 403 ? -0.062 0.529 -2.017 1.00 98.81 403 LEU A N 1
ATOM 3095 C CA . LEU A 1 403 ? -0.227 1.981 -2.023 1.00 98.81 403 LEU A CA 1
ATOM 3096 C C . LEU A 1 403 ? 1.138 2.682 -2.041 1.00 98.81 403 LEU A C 1
ATOM 3098 O O . LEU A 1 403 ? 1.927 2.545 -1.106 1.00 98.81 403 LEU A O 1
ATOM 3102 N N . GLY A 1 404 ? 1.404 3.467 -3.082 1.00 98.50 404 GLY A N 1
ATOM 3103 C CA . GLY A 1 404 ? 2.576 4.328 -3.171 1.00 98.50 404 GLY A CA 1
ATOM 3104 C C . GLY A 1 404 ? 2.496 5.531 -2.224 1.00 98.50 404 GLY A C 1
ATOM 3105 O O . GLY A 1 404 ? 1.477 6.214 -2.151 1.00 98.50 404 GLY A O 1
ATOM 3106 N N . LEU A 1 405 ? 3.592 5.811 -1.518 1.00 97.56 405 LEU A N 1
ATOM 3107 C CA . LEU A 1 405 ? 3.734 6.888 -0.540 1.00 97.56 405 LEU A CA 1
ATOM 3108 C C . LEU A 1 405 ? 4.914 7.785 -0.932 1.00 97.56 405 LEU A C 1
ATOM 3110 O O . LEU A 1 405 ? 6.069 7.359 -0.864 1.00 97.56 405 LEU A O 1
ATOM 3114 N N . LEU A 1 406 ? 4.622 9.030 -1.316 1.00 95.38 406 LEU A N 1
ATOM 3115 C CA . LEU A 1 406 ? 5.627 10.041 -1.643 1.00 95.38 406 LEU A CA 1
ATOM 3116 C C . LEU A 1 406 ? 6.104 10.747 -0.371 1.00 95.38 406 LEU A C 1
ATOM 3118 O O . LEU A 1 406 ? 5.373 11.521 0.241 1.00 95.38 406 LEU A O 1
ATOM 3122 N N . LEU A 1 407 ? 7.349 10.490 0.017 1.00 93.31 407 LEU A N 1
ATOM 3123 C CA . LEU A 1 407 ? 8.019 11.121 1.145 1.00 93.31 407 LEU A CA 1
ATOM 3124 C C . LEU A 1 407 ? 9.156 12.006 0.644 1.00 93.31 407 LEU A C 1
ATOM 3126 O O . LEU A 1 407 ? 9.948 11.619 -0.221 1.00 93.31 407 LEU A O 1
ATOM 3130 N N . ALA A 1 408 ? 9.257 13.198 1.222 1.00 91.31 408 ALA A N 1
ATOM 3131 C CA . ALA A 1 408 ? 10.226 14.196 0.808 1.00 91.31 408 ALA A CA 1
ATOM 3132 C C . ALA A 1 408 ? 10.889 14.899 1.989 1.00 91.31 408 ALA A C 1
ATOM 3134 O O . ALA A 1 408 ? 10.367 14.951 3.109 1.00 91.31 408 ALA A O 1
ATOM 3135 N N . LYS A 1 409 ? 12.063 15.447 1.689 1.00 89.25 409 LYS A N 1
ATOM 3136 C CA . LYS A 1 409 ? 12.818 16.342 2.549 1.00 89.25 409 LYS A CA 1
ATOM 3137 C C . LYS A 1 409 ? 13.121 17.617 1.784 1.00 89.25 409 LYS A C 1
ATOM 3139 O O . LYS A 1 409 ? 13.360 17.578 0.577 1.00 89.25 409 LYS A O 1
ATOM 3144 N N . ASP A 1 410 ? 13.115 18.724 2.500 1.00 87.31 410 ASP A N 1
ATOM 3145 C CA . ASP A 1 410 ? 13.630 19.983 2.001 1.00 87.31 410 ASP A CA 1
ATOM 3146 C C . ASP A 1 410 ? 15.140 19.854 1.755 1.00 87.31 410 ASP A C 1
ATOM 3148 O O . ASP A 1 410 ? 15.876 19.359 2.610 1.00 87.31 410 ASP A O 1
ATOM 3152 N N . LEU A 1 411 ? 15.589 20.262 0.567 1.00 81.06 411 LEU A N 1
ATOM 3153 C CA . LEU A 1 411 ? 16.970 20.053 0.126 1.00 81.06 411 LEU A CA 1
ATOM 3154 C C . LEU A 1 411 ? 17.975 20.963 0.842 1.00 81.06 411 LEU A C 1
ATOM 3156 O O . LEU A 1 411 ? 19.152 20.632 0.878 1.00 81.06 411 LEU A O 1
ATOM 3160 N N . GLU A 1 412 ? 17.536 22.101 1.383 1.00 83.06 412 GLU A N 1
ATOM 3161 C CA . GLU A 1 412 ? 18.416 23.055 2.066 1.00 83.06 412 GLU A CA 1
ATOM 3162 C C . GLU A 1 412 ? 18.544 22.730 3.559 1.00 83.06 412 GLU A C 1
ATOM 3164 O O . GLU A 1 412 ? 19.622 22.806 4.143 1.00 83.06 412 GLU A O 1
ATOM 3169 N N . THR A 1 413 ? 17.433 22.357 4.189 1.00 86.25 413 THR A N 1
ATOM 3170 C CA . THR A 1 413 ? 17.343 22.167 5.640 1.00 86.25 413 THR A CA 1
ATOM 3171 C C . THR A 1 413 ? 17.366 20.703 6.071 1.00 86.25 413 THR A C 1
ATOM 3173 O O . THR A 1 413 ? 17.515 20.426 7.262 1.00 86.25 413 THR A O 1
ATOM 3176 N N . GLY A 1 414 ? 17.159 19.756 5.147 1.00 83.94 414 GLY A N 1
ATOM 3177 C CA . GLY A 1 414 ? 17.037 18.320 5.432 1.00 83.94 414 GLY A CA 1
ATOM 3178 C C . GLY A 1 414 ? 15.773 17.931 6.214 1.00 83.94 414 GLY A C 1
ATOM 3179 O O . GLY A 1 414 ? 15.607 16.760 6.594 1.00 83.94 414 GLY A O 1
ATOM 3180 N N . LYS A 1 415 ? 14.885 18.899 6.477 1.00 88.25 415 LYS A N 1
ATOM 3181 C CA . LYS A 1 415 ? 13.647 18.702 7.233 1.00 88.25 415 LYS A CA 1
ATOM 3182 C C . LYS A 1 415 ? 12.607 17.975 6.401 1.00 88.25 415 LYS A C 1
ATOM 3184 O O . LYS A 1 415 ? 12.524 18.143 5.190 1.00 88.25 415 LYS A O 1
ATOM 3189 N N . ASP A 1 416 ? 11.794 17.189 7.085 1.00 91.19 416 ASP A N 1
ATOM 3190 C CA . ASP A 1 416 ? 10.647 16.505 6.506 1.00 91.19 416 ASP A CA 1
ATOM 3191 C C . ASP A 1 416 ? 9.629 17.529 5.964 1.00 91.19 416 ASP A C 1
ATOM 3193 O O . ASP A 1 416 ? 9.209 18.433 6.685 1.00 91.19 416 ASP A O 1
ATOM 3197 N N . ILE A 1 417 ? 9.250 17.382 4.689 1.00 93.56 417 ILE A N 1
ATOM 3198 C CA . ILE A 1 417 ? 8.191 18.156 4.011 1.00 93.56 417 ILE A CA 1
ATOM 3199 C C . ILE A 1 417 ? 7.198 17.211 3.332 1.00 93.56 417 ILE A C 1
ATOM 3201 O O . ILE A 1 417 ? 7.518 16.039 3.111 1.00 93.56 417 ILE A O 1
ATOM 3205 N N . GLY A 1 418 ? 6.006 17.694 2.995 1.00 94.94 418 GLY A N 1
ATOM 3206 C CA . GLY A 1 418 ? 4.957 16.825 2.472 1.00 94.94 418 GLY A CA 1
ATOM 3207 C C . GLY A 1 418 ? 4.218 16.121 3.606 1.00 94.94 418 GLY A C 1
ATOM 3208 O O . GLY A 1 418 ? 3.654 16.778 4.478 1.00 94.94 418 GLY A O 1
ATOM 3209 N N . GLU A 1 419 ? 4.236 14.788 3.610 1.00 95.75 419 GLU A N 1
ATOM 3210 C CA . GLU A 1 419 ? 3.557 13.967 4.622 1.00 95.75 419 GLU A CA 1
ATOM 3211 C C . GLU A 1 419 ? 4.042 14.224 6.056 1.00 95.75 419 GLU A C 1
ATOM 3213 O O . GLU A 1 419 ? 5.243 14.216 6.340 1.00 95.75 419 GLU A O 1
ATOM 3218 N N . THR A 1 420 ? 3.110 14.361 6.996 1.00 95.06 420 THR A N 1
ATOM 3219 C CA . THR A 1 420 ? 3.395 14.307 8.437 1.00 95.06 420 THR A CA 1
ATOM 3220 C C . THR A 1 420 ? 3.228 12.869 8.949 1.00 95.06 420 THR A C 1
ATOM 3222 O O . THR A 1 420 ? 2.672 12.030 8.234 1.00 95.06 420 THR A O 1
ATOM 3225 N N . PRO A 1 421 ? 3.672 12.541 10.178 1.00 94.06 421 PRO A N 1
ATOM 3226 C CA . PRO A 1 421 ? 3.348 11.257 10.800 1.00 94.06 421 PRO A CA 1
ATOM 3227 C C . PRO A 1 421 ? 1.850 10.919 10.746 1.00 94.06 421 PRO A C 1
ATOM 3229 O O . PRO A 1 421 ? 1.493 9.816 10.342 1.00 94.06 421 PRO A O 1
ATOM 3232 N N . ASP A 1 422 ? 0.971 11.874 11.055 1.00 92.50 422 ASP A N 1
ATOM 3233 C CA . ASP A 1 422 ? -0.478 11.640 11.091 1.00 92.50 422 ASP A CA 1
ATOM 3234 C C . ASP A 1 422 ? -1.070 11.388 9.696 1.00 92.50 422 ASP A C 1
ATOM 3236 O O . ASP A 1 422 ? -1.848 10.451 9.513 1.00 92.50 422 ASP A O 1
ATOM 3240 N N . THR A 1 423 ? -0.682 12.175 8.682 1.00 95.50 423 THR A N 1
ATOM 3241 C CA . THR A 1 423 ? -1.194 11.973 7.311 1.00 95.50 423 THR A CA 1
ATOM 3242 C C . THR A 1 423 ? -0.660 10.692 6.686 1.00 95.50 423 THR A C 1
ATOM 3244 O O . THR A 1 423 ? -1.383 10.007 5.957 1.00 95.50 423 THR A O 1
ATOM 3247 N N . LEU A 1 424 ? 0.579 10.327 7.022 1.00 95.94 424 LEU A N 1
ATOM 3248 C CA . LEU A 1 424 ? 1.170 9.052 6.647 1.00 95.94 424 LEU A CA 1
ATOM 3249 C C . LEU A 1 424 ? 0.381 7.891 7.262 1.00 95.94 424 LEU A C 1
ATOM 3251 O O . LEU A 1 424 ? 0.040 6.939 6.558 1.00 95.94 424 LEU A O 1
ATOM 3255 N N . MET A 1 425 ? 0.034 7.981 8.549 1.00 94.12 425 MET A N 1
ATOM 3256 C CA . MET A 1 425 ? -0.777 6.962 9.222 1.00 94.12 425 MET A CA 1
ATOM 3257 C C . MET A 1 425 ? -2.184 6.857 8.660 1.00 94.12 425 MET A C 1
ATOM 3259 O O . MET A 1 425 ? -2.679 5.741 8.538 1.00 94.12 425 MET A O 1
ATOM 3263 N N . ALA A 1 426 ? -2.775 7.949 8.187 1.00 95.62 426 ALA A N 1
ATOM 3264 C CA . ALA A 1 426 ? -4.078 7.892 7.534 1.00 95.62 426 ALA A CA 1
ATOM 3265 C C . ALA A 1 426 ? -4.056 7.083 6.226 1.00 95.62 426 ALA A C 1
ATOM 3267 O O . ALA A 1 426 ? -4.998 6.333 5.945 1.00 95.62 426 ALA A O 1
ATOM 3268 N N . LYS A 1 427 ? -2.956 7.154 5.466 1.00 97.50 427 LYS A N 1
ATOM 3269 C CA . LYS A 1 427 ? -2.741 6.396 4.216 1.00 97.50 427 LYS A CA 1
ATOM 3270 C C . LYS A 1 427 ? -2.375 4.934 4.472 1.00 97.50 427 LYS A C 1
ATOM 3272 O O . LYS A 1 427 ? -2.898 4.026 3.824 1.00 97.50 427 LYS A O 1
ATOM 3277 N N . VAL A 1 428 ? -1.542 4.676 5.475 1.00 96.94 428 VAL A N 1
ATOM 3278 C CA . VAL A 1 428 ? -1.256 3.304 5.925 1.00 96.94 428 VAL A CA 1
ATOM 3279 C C . VAL A 1 428 ? -2.516 2.655 6.514 1.00 96.94 428 VAL A C 1
ATOM 3281 O O . VAL A 1 428 ? -2.830 1.506 6.215 1.00 96.94 428 VAL A O 1
ATOM 3284 N N . GLY A 1 429 ? -3.305 3.408 7.279 1.00 95.44 429 GLY A N 1
ATOM 3285 C CA . GLY A 1 429 ? -4.618 3.007 7.776 1.00 95.44 429 GLY A CA 1
ATOM 3286 C C . GLY A 1 429 ? -5.571 2.662 6.635 1.00 95.44 429 GLY A C 1
ATOM 3287 O O . GLY A 1 429 ? -6.170 1.592 6.652 1.00 95.44 429 GLY A O 1
ATOM 3288 N N . LEU A 1 430 ? -5.655 3.495 5.591 1.00 95.88 430 LEU A N 1
ATOM 3289 C CA . LEU A 1 430 ? -6.420 3.183 4.375 1.00 95.88 430 LEU A CA 1
ATOM 3290 C C . LEU A 1 430 ? -6.007 1.832 3.771 1.00 95.88 430 LEU A C 1
ATOM 3292 O O . LEU A 1 430 ? -6.872 1.008 3.472 1.00 95.88 430 LEU A O 1
ATOM 3296 N N . THR A 1 431 ? -4.701 1.580 3.670 1.00 95.94 431 THR A N 1
ATOM 3297 C CA . THR A 1 431 ? -4.141 0.312 3.172 1.00 95.94 431 THR A CA 1
ATOM 3298 C C . THR A 1 431 ? -4.622 -0.877 4.013 1.00 95.94 431 THR A C 1
ATOM 3300 O O . THR A 1 431 ? -5.114 -1.863 3.463 1.00 95.94 431 THR A O 1
ATOM 3303 N N . LYS A 1 432 ? -4.579 -0.763 5.351 1.00 92.69 432 LYS A N 1
ATOM 3304 C CA . LYS A 1 432 ? -5.095 -1.787 6.281 1.00 92.69 432 LYS A CA 1
ATOM 3305 C C . LYS A 1 432 ? -6.597 -2.026 6.099 1.00 92.69 432 LYS A C 1
ATOM 3307 O O . LYS A 1 432 ? -7.024 -3.178 6.024 1.00 92.69 432 LYS A O 1
ATOM 3312 N N . ARG A 1 433 ? -7.392 -0.955 5.992 1.00 90.81 433 ARG A N 1
ATOM 3313 C CA . ARG A 1 433 ? -8.858 -1.023 5.839 1.00 90.81 433 ARG A CA 1
ATOM 3314 C C . ARG A 1 433 ? -9.284 -1.673 4.531 1.00 90.81 433 ARG A C 1
ATOM 3316 O O . ARG A 1 433 ? -10.232 -2.451 4.511 1.00 90.81 433 ARG A O 1
ATOM 3323 N N . ARG A 1 434 ? -8.577 -1.370 3.442 1.00 91.62 434 ARG A N 1
ATOM 3324 C CA . ARG A 1 434 ? -8.818 -1.958 2.117 1.00 91.62 434 ARG A CA 1
ATOM 3325 C C . ARG A 1 434 ? -8.146 -3.312 1.917 1.00 91.62 434 ARG A C 1
ATOM 3327 O O . ARG A 1 434 ? -8.440 -3.989 0.938 1.00 91.62 434 ARG A O 1
ATOM 3334 N N . ARG A 1 435 ? -7.317 -3.737 2.879 1.00 90.00 435 ARG A N 1
ATOM 3335 C CA . ARG A 1 435 ? -6.587 -5.012 2.872 1.00 90.00 435 ARG A CA 1
ATOM 3336 C C . ARG A 1 435 ? -5.761 -5.177 1.595 1.00 90.00 435 ARG A C 1
ATOM 3338 O O . ARG A 1 435 ? -5.800 -6.228 0.963 1.00 90.00 435 ARG A O 1
ATOM 3345 N N . LEU A 1 436 ? -5.072 -4.104 1.213 1.00 95.50 436 LEU A N 1
ATOM 3346 C CA . LEU A 1 436 ? -4.105 -4.154 0.121 1.00 95.50 436 LEU A CA 1
ATOM 3347 C C . LEU A 1 436 ? -2.892 -4.997 0.546 1.00 95.50 436 LEU A C 1
ATOM 3349 O O . LEU A 1 436 ? -2.648 -5.168 1.743 1.00 95.50 436 LEU A O 1
ATOM 3353 N N . HIS A 1 437 ? -2.108 -5.467 -0.424 1.00 94.44 437 HIS A N 1
ATOM 3354 C CA . HIS A 1 437 ? -0.872 -6.228 -0.193 1.00 94.44 437 HIS A CA 1
ATOM 3355 C C . HIS A 1 437 ? 0.133 -5.486 0.697 1.00 94.44 437 HIS A C 1
ATOM 3357 O O . HIS A 1 437 ? 0.828 -6.082 1.523 1.00 94.44 437 HIS A O 1
ATOM 3363 N N . GLY A 1 438 ? 0.210 -4.162 0.545 1.00 96.62 438 GLY A N 1
ATOM 3364 C CA . GLY A 1 438 ? 1.094 -3.348 1.364 1.00 96.62 438 GLY A CA 1
ATOM 3365 C C . GLY A 1 438 ? 1.255 -1.914 0.886 1.00 96.62 438 GLY A C 1
ATOM 3366 O O . GLY A 1 438 ? 0.376 -1.349 0.233 1.00 96.62 438 GLY A O 1
ATOM 3367 N N . VAL A 1 439 ? 2.396 -1.319 1.220 1.00 98.25 439 VAL A N 1
ATOM 3368 C CA . VAL A 1 439 ? 2.755 0.053 0.842 1.00 98.25 439 VAL A CA 1
ATOM 3369 C C . VAL A 1 439 ? 4.112 0.094 0.148 1.00 98.25 439 VAL A C 1
ATOM 3371 O O . VAL A 1 439 ? 4.972 -0.752 0.389 1.00 98.25 439 VAL A O 1
ATOM 3374 N N . ALA A 1 440 ? 4.323 1.099 -0.698 1.00 98.44 440 ALA A N 1
ATOM 3375 C CA . ALA A 1 440 ? 5.585 1.332 -1.387 1.00 98.44 440 ALA A CA 1
ATOM 3376 C C . ALA A 1 440 ? 6.092 2.754 -1.116 1.00 98.44 440 ALA A C 1
ATOM 3378 O O . ALA A 1 440 ? 5.398 3.727 -1.394 1.00 98.44 440 ALA A O 1
ATOM 3379 N N . ILE A 1 441 ? 7.295 2.895 -0.564 1.00 96.62 441 ILE A N 1
ATOM 3380 C CA . ILE A 1 441 ? 7.840 4.172 -0.093 1.00 96.62 441 ILE A CA 1
ATOM 3381 C C . ILE A 1 441 ? 8.780 4.768 -1.137 1.00 96.62 441 ILE A C 1
ATOM 3383 O O . ILE A 1 441 ? 9.892 4.267 -1.336 1.00 96.62 441 ILE A O 1
ATOM 3387 N N . TRP A 1 442 ? 8.365 5.883 -1.739 1.00 93.19 442 TRP A N 1
ATOM 3388 C CA . TRP A 1 442 ? 9.193 6.718 -2.605 1.00 93.19 442 TRP A CA 1
ATOM 3389 C C . TRP A 1 442 ? 9.702 7.943 -1.831 1.00 93.19 442 TRP A C 1
ATOM 3391 O O . TRP A 1 442 ? 8.965 8.888 -1.591 1.00 93.19 442 TRP A O 1
ATOM 3401 N N . ARG A 1 443 ? 10.953 8.002 -1.385 1.00 87.88 443 ARG A N 1
ATOM 3402 C CA . ARG A 1 443 ? 12.007 6.978 -1.451 1.00 87.88 443 ARG A CA 1
ATOM 3403 C C . ARG A 1 443 ? 12.720 6.859 -0.106 1.00 87.88 443 ARG A C 1
ATOM 3405 O O . ARG A 1 443 ? 12.610 7.756 0.729 1.00 87.88 443 ARG A O 1
ATOM 3412 N N . LEU A 1 444 ? 13.453 5.763 0.101 1.00 90.19 444 LEU A N 1
ATOM 3413 C CA . LEU A 1 444 ? 13.994 5.371 1.413 1.00 90.19 444 LEU A CA 1
ATOM 3414 C C . LEU A 1 444 ? 14.779 6.475 2.136 1.00 90.19 444 LEU A C 1
ATOM 3416 O O . LEU A 1 444 ? 14.615 6.672 3.337 1.00 90.19 444 LEU A O 1
ATOM 3420 N N . ASN A 1 445 ? 15.603 7.235 1.419 1.00 87.50 445 ASN A N 1
ATOM 3421 C CA . ASN A 1 445 ? 16.425 8.286 2.020 1.00 87.50 445 ASN A CA 1
ATOM 3422 C C . ASN A 1 445 ? 15.656 9.561 2.420 1.00 87.50 445 ASN A C 1
ATOM 3424 O O . ASN A 1 445 ? 16.216 10.428 3.091 1.00 87.50 445 ASN A O 1
ATOM 3428 N N . ASN A 1 446 ? 14.374 9.668 2.062 1.00 89.44 446 ASN A N 1
ATOM 3429 C CA . ASN A 1 446 ? 13.521 10.809 2.399 1.00 89.44 446 ASN A CA 1
ATOM 3430 C C . ASN A 1 446 ? 12.663 10.583 3.656 1.00 89.44 446 ASN A C 1
ATOM 3432 O O . ASN A 1 446 ? 11.837 11.430 4.009 1.00 89.44 446 ASN A O 1
ATOM 3436 N N . VAL A 1 447 ? 12.835 9.456 4.346 1.00 90.94 447 VAL A N 1
ATOM 3437 C CA . VAL A 1 447 ? 12.057 9.145 5.547 1.00 90.94 447 VAL A CA 1
ATOM 3438 C C . VAL A 1 447 ? 12.801 9.637 6.789 1.00 90.94 447 VAL A C 1
ATOM 3440 O O . VAL A 1 447 ? 13.915 9.196 7.072 1.00 90.94 447 VAL A O 1
ATOM 3443 N N . GLY A 1 448 ? 12.216 10.596 7.509 1.00 89.94 448 GLY A N 1
ATOM 3444 C CA . GLY A 1 448 ? 12.726 11.062 8.798 1.00 89.94 448 GLY A CA 1
ATOM 3445 C C . GLY A 1 448 ? 12.323 10.162 9.967 1.00 89.94 448 GLY A C 1
ATOM 3446 O O . GLY A 1 448 ? 11.443 9.308 9.852 1.00 89.94 448 GLY A O 1
ATOM 3447 N N . ASP A 1 449 ? 12.966 10.374 11.114 1.00 89.94 449 ASP A N 1
ATOM 3448 C CA . ASP A 1 449 ? 12.858 9.496 12.287 1.00 89.94 449 ASP A CA 1
ATOM 3449 C C . ASP A 1 449 ? 11.432 9.430 12.861 1.00 89.94 449 ASP A C 1
ATOM 3451 O O . ASP A 1 449 ? 10.973 8.364 13.277 1.00 89.94 449 ASP A O 1
ATOM 3455 N N . GLU A 1 450 ? 10.689 10.541 12.835 1.00 93.62 450 GLU A N 1
ATOM 3456 C CA . GLU A 1 450 ? 9.291 10.581 13.285 1.00 93.62 450 GLU A CA 1
ATOM 3457 C C . GLU A 1 450 ? 8.376 9.758 12.371 1.00 93.62 450 GLU A C 1
ATOM 3459 O O . GLU A 1 450 ? 7.542 8.990 12.852 1.00 93.62 450 GLU A O 1
ATOM 3464 N N . ARG A 1 451 ? 8.575 9.845 11.049 1.00 95.12 451 ARG A N 1
ATOM 3465 C CA . ARG A 1 451 ? 7.837 9.038 10.065 1.00 95.12 451 ARG A CA 1
ATOM 3466 C C . ARG A 1 451 ? 8.187 7.559 10.188 1.00 95.12 451 ARG A C 1
ATOM 3468 O O . ARG A 1 451 ? 7.290 6.723 10.146 1.00 95.12 451 ARG A O 1
ATOM 3475 N N . TRP A 1 452 ? 9.461 7.226 10.406 1.00 93.12 452 TRP A N 1
ATOM 3476 C CA . TRP A 1 452 ? 9.874 5.852 10.696 1.00 93.12 452 TRP A CA 1
ATOM 3477 C C . TRP A 1 452 ? 9.231 5.312 11.971 1.00 93.12 452 TRP A C 1
ATOM 3479 O O . TRP A 1 452 ? 8.766 4.174 11.998 1.00 93.12 452 TRP A O 1
ATOM 3489 N N . THR A 1 453 ? 9.175 6.131 13.019 1.00 93.19 453 THR A N 1
ATOM 3490 C CA . THR A 1 453 ? 8.514 5.773 14.278 1.00 93.19 453 THR A CA 1
ATOM 3491 C C . THR A 1 453 ? 7.022 5.529 14.063 1.00 93.19 453 THR A C 1
ATOM 3493 O O . THR A 1 453 ? 6.489 4.546 14.572 1.00 93.19 453 THR A O 1
ATOM 3496 N N . ALA A 1 454 ? 6.355 6.376 13.276 1.00 93.69 454 ALA A N 1
ATOM 3497 C CA . ALA A 1 454 ? 4.949 6.201 12.928 1.00 93.69 454 ALA A CA 1
ATOM 3498 C C . ALA A 1 454 ? 4.714 4.904 12.138 1.00 93.69 454 ALA A C 1
ATOM 3500 O O . ALA A 1 454 ? 3.866 4.098 12.516 1.00 93.69 454 ALA A O 1
ATOM 3501 N N . LEU A 1 455 ? 5.521 4.647 11.103 1.00 94.62 455 LEU A N 1
ATOM 3502 C CA . LEU A 1 455 ? 5.447 3.417 10.312 1.00 94.62 455 LEU A CA 1
ATOM 3503 C C . LEU A 1 455 ? 5.597 2.166 11.190 1.00 94.62 455 LEU A C 1
ATOM 3505 O O . LEU A 1 455 ? 4.738 1.292 11.127 1.00 94.62 455 LEU A O 1
ATOM 3509 N N . ARG A 1 456 ? 6.599 2.116 12.079 1.00 91.00 456 ARG A N 1
ATOM 3510 C CA . ARG A 1 456 ? 6.826 0.975 12.991 1.00 91.00 456 ARG A CA 1
ATOM 3511 C C . ARG A 1 456 ? 5.690 0.708 13.974 1.00 91.00 456 ARG A C 1
ATOM 3513 O O . ARG A 1 456 ? 5.535 -0.418 14.435 1.00 91.00 456 ARG A O 1
ATOM 3520 N N . ARG A 1 457 ? 4.900 1.727 14.316 1.00 89.94 457 ARG A N 1
ATOM 3521 C CA . ARG A 1 457 ? 3.708 1.550 15.160 1.00 89.94 457 ARG A CA 1
ATOM 3522 C C . ARG A 1 457 ? 2.545 0.922 14.399 1.00 89.94 457 ARG A C 1
ATOM 3524 O O . ARG A 1 457 ? 1.694 0.292 15.014 1.00 89.94 457 ARG A O 1
ATOM 3531 N N . SER A 1 458 ? 2.495 1.102 13.083 1.00 91.56 458 SER A N 1
ATOM 3532 C CA . SER A 1 458 ? 1.326 0.754 12.272 1.00 91.56 458 SER A CA 1
ATOM 3533 C C . SER A 1 458 ? 1.519 -0.507 11.441 1.00 91.56 458 SER A C 1
ATOM 3535 O O . SER A 1 458 ? 0.551 -1.235 11.201 1.00 91.56 458 SER A O 1
ATOM 3537 N N . VAL A 1 459 ? 2.749 -0.778 11.006 1.00 91.69 459 VAL A N 1
ATOM 3538 C CA . VAL A 1 459 ? 3.070 -1.932 10.170 1.00 91.69 459 VAL A CA 1
ATOM 3539 C C . VAL A 1 459 ? 4.356 -2.596 10.622 1.00 91.69 459 VAL A C 1
ATOM 3541 O O . VAL A 1 459 ? 5.289 -1.952 11.102 1.00 91.69 459 VAL A O 1
ATOM 3544 N N . SER A 1 460 ? 4.392 -3.906 10.438 1.00 85.94 460 SER A N 1
ATOM 3545 C CA . SER A 1 460 ? 5.577 -4.726 10.635 1.00 85.94 460 SER A CA 1
ATOM 3546 C C . SER A 1 460 ? 5.871 -5.486 9.357 1.00 85.94 460 SER A C 1
ATOM 3548 O O . SER A 1 460 ? 4.989 -5.723 8.525 1.00 85.94 460 SER A O 1
ATOM 3550 N N . ARG A 1 461 ? 7.131 -5.876 9.203 1.00 80.56 461 ARG A N 1
ATOM 3551 C CA . ARG A 1 461 ? 7.512 -6.790 8.143 1.00 80.56 461 ARG A CA 1
ATOM 3552 C C . ARG A 1 461 ? 6.757 -8.119 8.323 1.00 80.56 461 ARG A C 1
ATOM 3554 O O . ARG A 1 461 ? 6.706 -8.618 9.451 1.00 80.56 461 ARG A O 1
ATOM 3561 N N . PRO A 1 462 ? 6.183 -8.709 7.256 1.00 71.44 462 PRO A N 1
ATOM 3562 C CA . PRO A 1 462 ? 5.570 -10.025 7.336 1.00 71.44 462 PRO A CA 1
ATOM 3563 C C . PRO A 1 462 ? 6.581 -11.022 7.901 1.00 71.44 462 PRO A C 1
ATOM 3565 O O . PRO A 1 462 ? 7.742 -10.991 7.476 1.00 71.44 462 PRO A O 1
ATOM 3568 N N . PRO A 1 463 ? 6.191 -11.881 8.860 1.00 56.31 463 PRO A N 1
ATOM 3569 C CA . PRO A 1 463 ? 7.092 -12.912 9.339 1.00 56.31 463 PRO A CA 1
ATOM 3570 C C . PRO A 1 463 ? 7.485 -13.778 8.144 1.00 56.31 463 PRO A C 1
ATOM 3572 O O . PRO A 1 463 ? 6.641 -14.440 7.541 1.00 56.31 463 PRO A O 1
ATOM 3575 N N . VAL A 1 464 ? 8.768 -13.755 7.788 1.00 50.12 464 VAL A N 1
ATOM 3576 C CA . VAL A 1 464 ? 9.304 -14.670 6.785 1.00 50.12 464 VAL A CA 1
ATOM 3577 C C . VAL A 1 464 ? 9.457 -16.013 7.481 1.00 50.12 464 VAL A C 1
ATOM 3579 O O . VAL A 1 464 ? 10.441 -16.266 8.172 1.00 50.12 464 VAL A O 1
ATOM 3582 N N . LEU A 1 465 ? 8.436 -16.857 7.363 1.00 45.66 465 LEU A N 1
ATOM 3583 C CA . LEU A 1 465 ? 8.564 -18.263 7.713 1.00 45.66 465 LEU A CA 1
ATOM 3584 C C . LEU A 1 465 ? 9.194 -18.966 6.522 1.00 45.66 465 LEU A C 1
ATOM 3586 O O . LEU A 1 465 ? 8.509 -19.396 5.597 1.00 45.66 465 LEU A O 1
ATOM 3590 N N . GLU A 1 466 ? 10.521 -19.038 6.535 1.00 44.88 466 GLU A N 1
ATOM 3591 C CA . GLU A 1 466 ? 11.244 -19.876 5.592 1.00 44.88 466 GLU A CA 1
ATOM 3592 C C . GLU A 1 466 ? 11.115 -21.327 6.058 1.00 44.88 466 GLU A C 1
ATOM 3594 O O . GLU A 1 466 ? 11.759 -21.764 7.013 1.00 44.88 466 GLU A O 1
ATOM 3599 N N . ILE A 1 467 ? 10.239 -22.080 5.398 1.00 47.22 467 ILE A N 1
ATOM 3600 C CA . ILE A 1 467 ? 10.168 -23.526 5.582 1.00 47.22 467 ILE A CA 1
ATOM 3601 C C . ILE A 1 467 ? 11.039 -24.139 4.495 1.00 47.22 467 ILE A C 1
ATOM 3603 O O . ILE A 1 467 ? 10.648 -24.206 3.328 1.00 47.22 467 ILE A O 1
ATOM 3607 N N . VAL A 1 468 ? 12.250 -24.536 4.885 1.00 46.22 468 VAL A N 1
ATOM 3608 C CA . VAL A 1 468 ? 13.180 -25.255 4.013 1.00 46.22 468 VAL A CA 1
ATOM 3609 C C . VAL A 1 468 ? 12.941 -26.744 4.195 1.00 46.22 468 VAL A C 1
ATOM 3611 O O . VAL A 1 468 ? 13.274 -27.315 5.234 1.00 46.22 468 VAL A O 1
ATOM 3614 N N . VAL A 1 469 ? 12.383 -27.386 3.173 1.00 46.78 469 VAL A N 1
ATOM 3615 C CA . VAL A 1 469 ? 12.295 -28.847 3.134 1.00 46.78 469 VAL A CA 1
ATOM 3616 C C . VAL A 1 469 ? 13.586 -29.373 2.517 1.00 46.78 469 VAL A C 1
ATOM 3618 O O . VAL A 1 469 ? 13.938 -29.011 1.390 1.00 46.78 469 VAL A O 1
ATOM 3621 N N . ARG A 1 470 ? 14.311 -30.203 3.273 1.00 48.09 470 ARG A N 1
ATOM 3622 C CA . ARG A 1 470 ? 15.532 -30.882 2.825 1.00 48.09 470 ARG A CA 1
ATOM 3623 C C . ARG A 1 470 ? 15.239 -32.354 2.589 1.00 48.09 470 ARG A C 1
ATOM 3625 O O . ARG A 1 470 ? 14.630 -33.000 3.437 1.00 48.09 470 ARG A O 1
ATOM 3632 N N . SER A 1 471 ? 15.721 -32.887 1.470 1.00 46.25 471 SER A N 1
ATOM 3633 C CA . SER A 1 471 ? 15.743 -34.335 1.268 1.00 46.25 471 SER A CA 1
ATOM 3634 C C . SER A 1 471 ? 16.614 -35.009 2.338 1.00 46.25 471 SER A C 1
ATOM 3636 O O . SER A 1 471 ? 17.735 -34.568 2.611 1.00 46.25 471 SER A O 1
ATOM 3638 N N . ALA A 1 472 ? 16.099 -36.081 2.944 1.00 44.84 472 ALA A N 1
ATOM 3639 C CA . ALA A 1 472 ? 16.767 -36.827 4.013 1.00 44.84 472 ALA A CA 1
ATOM 3640 C C . ALA A 1 472 ? 18.037 -37.571 3.549 1.00 44.84 472 ALA A C 1
ATOM 3642 O O . ALA A 1 472 ? 18.834 -38.011 4.375 1.00 44.84 472 ALA A O 1
ATOM 3643 N N . ASP A 1 473 ? 18.247 -37.708 2.237 1.00 47.59 473 ASP A N 1
ATOM 3644 C CA . ASP A 1 473 ? 19.375 -38.425 1.632 1.00 47.59 473 ASP A CA 1
ATOM 3645 C C . ASP A 1 473 ? 20.666 -37.593 1.503 1.00 47.59 473 ASP A C 1
ATOM 3647 O O . ASP A 1 473 ? 21.686 -38.101 1.035 1.00 47.59 473 ASP A O 1
ATOM 3651 N N . GLY A 1 474 ? 20.649 -36.320 1.915 1.00 44.69 474 GLY A N 1
ATOM 3652 C CA . GLY A 1 474 ? 21.808 -35.432 1.811 1.00 44.69 474 GLY A CA 1
ATOM 3653 C C . GLY A 1 474 ? 22.184 -35.054 0.371 1.00 44.69 474 GLY A C 1
ATOM 3654 O O . GLY A 1 474 ? 23.222 -34.423 0.175 1.00 44.69 474 GLY A O 1
ATOM 3655 N N . ALA A 1 475 ? 21.350 -35.381 -0.629 1.00 48.50 475 ALA A N 1
ATOM 3656 C CA . ALA A 1 475 ? 21.598 -35.094 -2.046 1.00 48.50 475 ALA A CA 1
ATOM 3657 C C . ALA A 1 475 ? 21.221 -33.657 -2.472 1.00 48.50 475 ALA A C 1
ATOM 3659 O O . ALA A 1 475 ? 21.380 -33.292 -3.635 1.00 48.50 475 ALA A O 1
ATOM 3660 N N . GLY A 1 476 ? 20.790 -32.808 -1.533 1.00 44.91 476 GLY A N 1
ATOM 3661 C CA . GLY A 1 476 ? 20.894 -31.353 -1.686 1.00 44.91 476 GLY A CA 1
ATOM 3662 C C . GLY A 1 476 ? 19.882 -30.676 -2.615 1.00 44.91 476 GLY A C 1
ATOM 3663 O O . GLY A 1 476 ? 20.218 -29.667 -3.227 1.00 44.91 476 GLY A O 1
ATOM 3664 N N . THR A 1 477 ? 18.641 -31.159 -2.710 1.00 44.78 477 THR A N 1
ATOM 3665 C CA . THR A 1 477 ? 17.536 -30.305 -3.184 1.00 44.78 477 THR A CA 1
ATOM 3666 C C . THR A 1 477 ? 16.869 -29.636 -1.985 1.00 44.78 477 THR A C 1
ATOM 3668 O O . THR A 1 477 ? 16.128 -30.263 -1.232 1.00 44.78 477 THR A O 1
ATOM 3671 N N . GLU A 1 478 ? 17.184 -28.357 -1.778 1.00 45.97 478 GLU A N 1
ATOM 3672 C CA . GLU A 1 478 ? 16.451 -27.487 -0.857 1.00 45.97 478 GLU A CA 1
ATOM 3673 C C . GLU A 1 478 ? 15.240 -26.915 -1.592 1.00 45.97 478 GLU A C 1
ATOM 3675 O O . GLU A 1 478 ? 15.379 -26.304 -2.654 1.00 45.97 478 GLU A O 1
ATOM 3680 N N . ARG A 1 479 ? 14.043 -27.113 -1.034 1.00 47.66 479 ARG A N 1
ATOM 3681 C CA . ARG A 1 479 ? 12.826 -26.481 -1.545 1.00 47.66 479 ARG A CA 1
ATOM 3682 C C . ARG A 1 479 ? 12.347 -25.454 -0.529 1.00 47.66 479 ARG A C 1
ATOM 3684 O O . ARG A 1 479 ? 12.016 -25.808 0.602 1.00 47.66 479 ARG A O 1
ATOM 3691 N N . ARG A 1 480 ? 12.351 -24.185 -0.937 1.00 52.62 480 ARG A N 1
ATOM 3692 C CA . ARG A 1 480 ? 11.807 -23.066 -0.160 1.00 52.62 480 ARG A CA 1
ATOM 3693 C C . ARG A 1 480 ? 10.312 -22.962 -0.432 1.00 52.62 480 ARG A C 1
ATOM 3695 O O . ARG A 1 480 ? 9.918 -22.910 -1.595 1.00 52.62 480 ARG A O 1
ATOM 3702 N N . LEU A 1 481 ? 9.505 -22.970 0.625 1.00 53.59 481 LEU A N 1
ATOM 3703 C CA . LEU A 1 481 ? 8.055 -22.798 0.527 1.00 53.59 481 LEU A CA 1
ATOM 3704 C C . LEU A 1 481 ? 7.703 -21.309 0.667 1.00 53.59 481 LEU A C 1
ATOM 3706 O O . LEU A 1 481 ? 8.078 -20.668 1.648 1.00 53.59 481 LEU A O 1
ATOM 3710 N N . ASP A 1 482 ? 6.991 -20.771 -0.318 1.00 52.50 482 ASP A N 1
ATOM 3711 C CA . ASP A 1 482 ? 6.513 -19.392 -0.373 1.00 52.50 482 ASP A CA 1
ATOM 3712 C C . ASP A 1 482 ? 5.171 -19.261 0.370 1.00 52.50 482 ASP A C 1
ATOM 3714 O O . ASP A 1 482 ? 4.175 -19.894 0.017 1.00 52.50 482 ASP A O 1
ATOM 3718 N N . THR A 1 483 ? 5.130 -18.429 1.411 1.00 51.66 483 THR A N 1
ATOM 3719 C CA . THR A 1 483 ? 3.912 -18.146 2.192 1.00 51.66 483 THR A CA 1
ATOM 3720 C C . THR A 1 483 ? 3.309 -16.767 1.897 1.00 51.66 483 THR A C 1
ATOM 3722 O O . THR A 1 483 ? 2.363 -16.353 2.562 1.00 51.66 483 THR A O 1
ATOM 3725 N N . THR A 1 484 ? 3.802 -16.041 0.889 1.00 46.09 484 THR A N 1
ATOM 3726 C CA . THR A 1 484 ? 3.432 -14.636 0.634 1.00 46.09 484 THR A CA 1
ATOM 3727 C C . THR A 1 484 ? 1.985 -14.440 0.179 1.00 46.09 484 THR A C 1
ATOM 3729 O O . THR A 1 484 ? 1.381 -13.425 0.520 1.00 46.09 484 THR A O 1
ATOM 3732 N N . GLY A 1 485 ? 1.393 -15.411 -0.527 1.00 47.84 485 GLY A N 1
ATOM 3733 C CA . GLY A 1 485 ? -0.003 -15.341 -0.988 1.00 47.84 485 GLY A CA 1
ATOM 3734 C C . GLY A 1 485 ? -1.051 -15.502 0.122 1.00 47.84 485 GLY A C 1
ATOM 3735 O O . GLY A 1 485 ? -2.217 -15.160 -0.062 1.00 47.84 485 GLY A O 1
ATOM 3736 N N . THR A 1 486 ? -0.670 -16.028 1.288 1.00 58.31 486 THR A N 1
ATOM 3737 C CA . THR A 1 486 ? -1.515 -16.090 2.490 1.00 58.31 486 THR A CA 1
ATOM 3738 C C . THR A 1 486 ? -0.580 -16.133 3.703 1.00 58.31 486 THR A C 1
ATOM 3740 O O . THR A 1 486 ? -0.110 -17.207 4.074 1.00 58.31 486 THR A O 1
ATOM 3743 N N . PRO A 1 487 ? -0.235 -14.984 4.304 1.00 55.44 487 PRO A N 1
ATOM 3744 C CA . PRO A 1 487 ? 0.832 -14.935 5.293 1.00 55.44 487 PRO A CA 1
ATOM 3745 C C . PRO A 1 487 ? 0.482 -15.730 6.562 1.00 55.44 487 PRO A C 1
ATOM 3747 O O . PRO A 1 487 ? -0.700 -15.884 6.897 1.00 55.44 487 PRO A O 1
ATOM 3750 N N . PRO A 1 488 ? 1.498 -16.210 7.303 1.00 65.94 488 PRO A N 1
ATOM 3751 C CA . PRO A 1 488 ? 1.292 -16.765 8.630 1.00 65.94 488 PRO A CA 1
ATOM 3752 C C . PRO A 1 488 ? 0.598 -15.751 9.546 1.00 65.94 488 PRO A C 1
ATOM 3754 O O . PRO A 1 488 ? 0.910 -14.559 9.519 1.00 65.94 488 PRO A O 1
ATOM 3757 N N . VAL A 1 489 ? -0.310 -16.226 10.393 1.00 60.94 489 VAL A N 1
ATOM 3758 C CA . VAL A 1 489 ? -1.020 -15.399 11.374 1.00 60.94 489 VAL A CA 1
ATOM 3759 C C . VAL A 1 489 ? -0.499 -15.685 12.774 1.00 60.94 489 VAL A C 1
ATOM 3761 O O . VAL A 1 489 ? 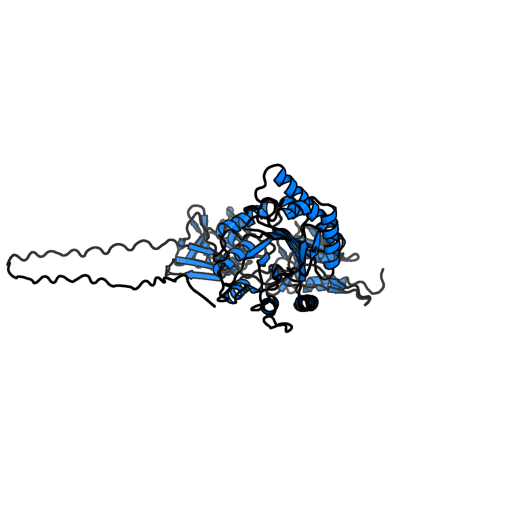-0.228 -16.830 13.136 1.00 60.94 489 VAL A O 1
ATOM 3764 N N . MET A 1 490 ? -0.339 -14.637 13.578 1.00 57.22 490 MET A N 1
ATOM 3765 C CA . MET A 1 490 ? 0.020 -14.781 14.984 1.00 57.22 490 MET A CA 1
ATOM 3766 C C . MET A 1 490 ? -1.254 -14.778 15.826 1.00 57.22 490 MET A C 1
ATOM 3768 O O . MET A 1 490 ? -2.044 -13.839 15.748 1.00 57.22 490 MET A O 1
ATOM 3772 N N . ARG A 1 491 ? -1.442 -15.813 16.645 1.00 58.19 491 ARG A N 1
ATOM 3773 C CA . ARG A 1 491 ? -2.572 -15.930 17.571 1.00 58.19 491 ARG A CA 1
ATOM 3774 C C . ARG A 1 491 ? -2.096 -16.554 18.876 1.00 58.19 491 ARG A C 1
ATOM 3776 O O . ARG A 1 491 ? -1.415 -17.575 18.862 1.00 58.19 491 ARG A O 1
ATOM 3783 N N . ASP A 1 492 ? -2.401 -15.891 19.989 1.00 60.28 492 ASP A N 1
ATOM 3784 C CA . ASP A 1 492 ? -2.054 -16.329 21.349 1.00 60.28 492 ASP A CA 1
ATOM 3785 C C . ASP A 1 492 ? -0.564 -16.697 21.510 1.00 60.28 492 ASP A C 1
ATOM 3787 O O . ASP A 1 492 ? -0.195 -17.715 22.091 1.00 60.28 492 ASP A O 1
ATOM 3791 N N . GLY A 1 493 ? 0.313 -15.870 20.924 1.00 52.75 493 GLY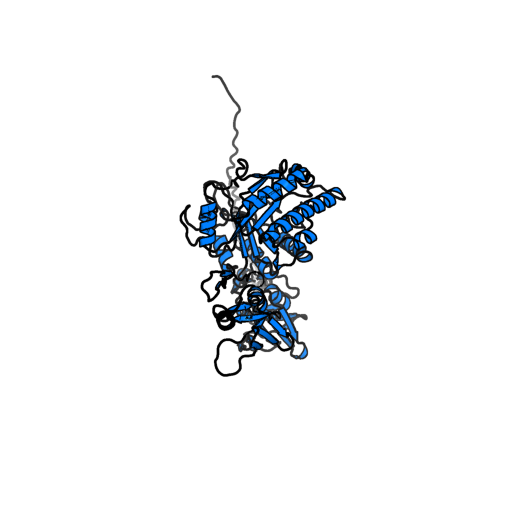 A N 1
ATOM 3792 C CA . GLY A 1 493 ? 1.769 -16.055 20.962 1.00 52.75 493 GLY A CA 1
ATOM 3793 C C . GLY A 1 493 ? 2.305 -17.193 20.084 1.00 52.75 493 GLY A C 1
ATOM 3794 O O . GLY A 1 493 ? 3.497 -17.490 20.135 1.00 52.75 493 GLY A O 1
ATOM 3795 N N . ARG A 1 494 ? 1.458 -17.831 19.271 1.00 56.53 494 ARG A N 1
ATOM 3796 C CA . ARG A 1 494 ? 1.830 -18.905 18.342 1.00 56.53 494 ARG A CA 1
ATOM 3797 C C . ARG A 1 494 ? 1.702 -18.435 16.900 1.00 56.53 494 ARG A C 1
ATOM 3799 O O . ARG A 1 494 ? 0.853 -17.603 16.583 1.00 56.53 494 ARG A O 1
ATOM 3806 N N . ILE A 1 495 ? 2.542 -18.988 16.028 1.00 62.56 495 ILE A N 1
ATOM 3807 C CA . ILE A 1 495 ? 2.482 -18.725 14.592 1.00 62.56 495 ILE A CA 1
ATOM 3808 C C . ILE A 1 495 ? 1.716 -19.858 13.916 1.00 62.56 495 ILE A C 1
ATOM 3810 O O . ILE A 1 495 ? 2.062 -21.034 14.061 1.00 62.56 495 ILE A O 1
ATOM 3814 N N . TYR A 1 496 ? 0.684 -19.479 13.180 1.00 71.06 496 TYR A N 1
ATOM 3815 C CA . TYR A 1 496 ? -0.157 -20.359 12.394 1.00 71.06 496 TYR A CA 1
ATOM 3816 C C . TYR A 1 496 ? 0.095 -20.116 10.910 1.00 71.06 496 TYR A C 1
ATOM 3818 O O . TYR A 1 496 ? 0.182 -18.976 10.470 1.00 71.06 496 TYR A O 1
ATOM 3826 N N . VAL A 1 497 ? 0.194 -21.182 10.131 1.00 70.56 497 VAL A N 1
ATOM 3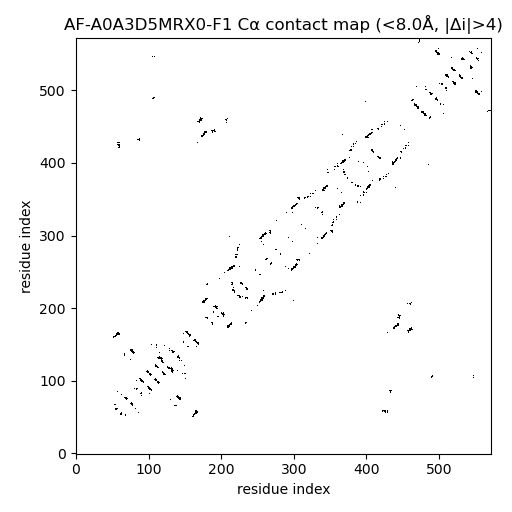827 C CA . VAL A 1 497 ? 0.501 -21.164 8.698 1.00 70.56 497 VAL A CA 1
ATOM 3828 C C . VAL A 1 497 ? -0.660 -21.774 7.914 1.00 70.56 497 VAL A C 1
ATOM 3830 O O . VAL A 1 497 ? -1.288 -22.717 8.410 1.00 70.56 497 VAL A O 1
ATOM 3833 N N . PRO A 1 498 ? -0.985 -21.256 6.716 1.00 72.38 498 PRO A N 1
ATOM 3834 C CA . PRO A 1 498 ? -2.047 -21.834 5.903 1.00 72.38 498 PRO A CA 1
ATOM 3835 C C . PRO A 1 498 ? -1.612 -23.210 5.398 1.00 72.38 498 PRO A C 1
ATOM 3837 O O . PRO A 1 498 ? -0.559 -23.366 4.782 1.00 72.38 498 PRO A O 1
ATOM 3840 N N . LEU A 1 499 ? -2.431 -24.226 5.650 1.00 75.06 499 LEU A N 1
ATOM 3841 C CA . LEU A 1 499 ? -2.040 -25.606 5.391 1.00 75.06 499 LEU A CA 1
ATOM 3842 C C . LEU A 1 499 ? -1.948 -25.913 3.890 1.00 75.06 499 LEU A C 1
ATOM 3844 O O . LEU A 1 499 ? -0.944 -26.444 3.418 1.00 75.06 499 LEU A O 1
ATOM 3848 N N . THR A 1 500 ? -2.994 -25.573 3.135 1.00 72.25 500 THR A N 1
ATOM 3849 C CA . THR A 1 500 ? -3.136 -25.970 1.727 1.00 72.25 500 THR A CA 1
ATOM 3850 C C . THR A 1 500 ? -2.046 -25.391 0.819 1.00 72.25 500 THR A C 1
ATOM 3852 O O . THR A 1 500 ? -1.423 -26.180 0.106 1.00 72.25 500 THR A O 1
ATOM 3855 N N . PRO A 1 501 ? -1.747 -24.073 0.830 1.00 66.12 501 PRO A N 1
ATOM 3856 C CA . PRO A 1 501 ? -0.707 -23.510 -0.035 1.00 66.12 501 PRO A CA 1
ATOM 3857 C C . PRO A 1 501 ? 0.673 -24.107 0.260 1.00 66.12 501 PRO A C 1
ATOM 3859 O O . PRO A 1 501 ? 1.418 -24.433 -0.661 1.00 66.12 501 PRO A O 1
ATOM 3862 N N . VAL A 1 502 ? 0.980 -24.308 1.544 1.00 67.06 502 VAL A N 1
ATOM 3863 C CA . VAL A 1 502 ? 2.274 -24.819 2.003 1.00 67.06 502 VAL A CA 1
ATOM 3864 C C . VAL A 1 502 ? 2.471 -26.281 1.603 1.00 67.06 502 VAL A C 1
ATOM 3866 O O . VAL A 1 502 ? 3.498 -26.630 1.021 1.00 67.06 502 VAL A O 1
ATOM 3869 N N . LEU A 1 503 ? 1.475 -27.138 1.852 1.00 71.38 503 LEU A N 1
ATOM 3870 C CA . LEU A 1 503 ? 1.553 -28.556 1.497 1.00 71.38 503 LEU A CA 1
ATOM 3871 C C . LEU A 1 503 ? 1.506 -28.786 -0.019 1.00 71.38 503 LEU A C 1
ATOM 3873 O O . LEU A 1 503 ? 2.259 -29.616 -0.526 1.00 71.38 503 LEU A O 1
ATOM 3877 N N . THR A 1 504 ? 0.727 -27.998 -0.765 1.00 70.12 504 THR A N 1
ATOM 3878 C CA . THR A 1 504 ? 0.680 -28.093 -2.237 1.00 70.12 504 THR A CA 1
ATOM 3879 C C . THR A 1 504 ? 2.045 -27.784 -2.858 1.00 70.12 504 THR A C 1
ATOM 3881 O O . THR A 1 504 ? 2.495 -28.497 -3.755 1.00 70.12 504 THR A O 1
ATOM 3884 N N . GLN A 1 505 ? 2.759 -26.772 -2.352 1.00 63.53 505 GLN A N 1
ATOM 3885 C CA . GLN A 1 505 ? 4.122 -26.460 -2.799 1.00 63.53 505 GLN A CA 1
ATOM 3886 C C . GLN A 1 505 ? 5.140 -27.548 -2.426 1.00 63.53 505 GLN A C 1
ATOM 3888 O O . GLN A 1 505 ? 6.104 -27.775 -3.163 1.00 63.53 505 GLN A O 1
ATOM 3893 N N . ALA A 1 506 ? 4.898 -28.266 -1.327 1.00 62.03 506 ALA A N 1
ATOM 3894 C CA . ALA A 1 506 ? 5.650 -29.460 -0.958 1.00 62.03 506 ALA A CA 1
ATOM 3895 C C . ALA A 1 506 ? 5.279 -30.702 -1.800 1.00 62.03 506 ALA A C 1
ATOM 3897 O O . ALA A 1 506 ? 5.930 -31.735 -1.669 1.00 62.03 506 ALA A O 1
ATOM 3898 N N . GLY A 1 507 ? 4.288 -30.613 -2.699 1.00 64.25 507 GLY A N 1
ATOM 3899 C CA . GLY A 1 507 ? 3.811 -31.733 -3.520 1.00 64.25 507 GLY A CA 1
ATOM 3900 C C . GLY A 1 507 ? 2.846 -32.678 -2.795 1.00 64.25 507 GLY A C 1
ATOM 3901 O O . GLY A 1 507 ? 2.645 -33.802 -3.249 1.00 64.25 507 GLY A O 1
ATOM 3902 N N . ILE A 1 508 ? 2.265 -32.240 -1.678 1.00 68.81 508 ILE A N 1
ATOM 3903 C CA . ILE A 1 508 ? 1.348 -33.013 -0.837 1.00 68.81 508 ILE A CA 1
ATOM 3904 C C . ILE A 1 508 ? -0.090 -32.559 -1.111 1.00 68.81 508 ILE A C 1
ATOM 3906 O O . ILE A 1 508 ? -0.401 -31.368 -1.053 1.00 68.81 508 ILE A O 1
ATOM 3910 N N . GLY A 1 509 ? -0.975 -33.515 -1.403 1.00 68.69 509 GLY A N 1
ATOM 3911 C CA . GLY A 1 509 ? -2.387 -33.246 -1.665 1.00 68.69 509 GLY A CA 1
ATOM 3912 C C . GLY A 1 509 ? -3.161 -32.941 -0.382 1.00 68.69 509 GLY A C 1
ATOM 3913 O O . GLY A 1 509 ? -3.026 -33.647 0.618 1.00 68.69 509 GLY A O 1
ATOM 3914 N N . VAL A 1 510 ? -4.003 -31.909 -0.420 1.00 72.25 510 VAL A N 1
ATOM 3915 C CA . VAL A 1 510 ? -4.922 -31.560 0.671 1.00 72.25 510 VAL A CA 1
ATOM 3916 C C . VAL A 1 510 ? -6.328 -31.438 0.102 1.00 72.25 510 VAL A C 1
ATOM 3918 O O . VAL A 1 510 ? -6.555 -30.645 -0.809 1.00 72.25 510 VAL A O 1
ATOM 3921 N N . ASP A 1 511 ? -7.258 -32.209 0.654 1.00 75.12 511 ASP A N 1
ATOM 3922 C CA . ASP A 1 511 ? -8.688 -32.121 0.366 1.00 75.12 511 ASP A CA 1
ATOM 3923 C C . ASP A 1 511 ? -9.398 -31.439 1.539 1.00 75.12 511 ASP A C 1
ATOM 3925 O O . ASP A 1 511 ? -9.242 -31.855 2.690 1.00 75.12 511 ASP A O 1
ATOM 3929 N N . TRP A 1 512 ? -10.132 -30.362 1.270 1.00 69.81 512 TRP A N 1
ATOM 3930 C CA . TRP A 1 512 ? -10.805 -29.567 2.295 1.00 69.81 512 TRP A CA 1
ATOM 3931 C C . TRP A 1 512 ? -12.318 -29.728 2.197 1.00 69.81 512 TRP A C 1
ATOM 3933 O O . TRP A 1 512 ? -12.938 -29.312 1.221 1.00 69.81 512 TRP A O 1
ATOM 3943 N N . ASP A 1 513 ? -12.908 -30.263 3.263 1.00 68.56 513 ASP A N 1
ATOM 3944 C CA . ASP A 1 513 ? -14.346 -30.293 3.484 1.00 68.56 513 ASP A CA 1
ATOM 3945 C C . ASP A 1 513 ? -14.740 -29.095 4.360 1.00 68.56 513 ASP A C 1
ATOM 3947 O O . ASP A 1 513 ? -14.612 -29.108 5.591 1.00 68.56 513 ASP A O 1
ATOM 3951 N N . GLY A 1 514 ? -15.195 -28.033 3.692 1.00 55.72 514 GLY A N 1
ATOM 3952 C CA . GLY A 1 514 ? -15.609 -26.789 4.337 1.00 55.72 514 GLY A CA 1
ATOM 3953 C C . GLY A 1 514 ? -16.890 -26.901 5.161 1.00 55.72 514 GLY A C 1
ATOM 3954 O O . GLY A 1 514 ? -17.089 -26.084 6.055 1.00 55.72 514 GLY A O 1
ATOM 3955 N N . GLU A 1 515 ? -17.730 -27.904 4.904 1.00 57.09 515 GLU A N 1
ATOM 3956 C CA . GLU A 1 515 ? -18.977 -28.120 5.643 1.00 57.09 515 GLU A CA 1
ATOM 3957 C C . GLU A 1 515 ? -18.705 -28.883 6.950 1.00 57.09 515 GLU A C 1
ATOM 3959 O O . GLU A 1 515 ? -19.278 -28.570 7.993 1.00 57.09 515 GLU A O 1
ATOM 3964 N N . ALA A 1 516 ? -17.758 -29.828 6.922 1.00 58.97 516 ALA A N 1
ATOM 3965 C CA . ALA A 1 516 ? -17.335 -30.599 8.092 1.00 58.97 516 ALA A CA 1
ATOM 3966 C C . ALA A 1 516 ? -16.185 -29.962 8.897 1.00 58.97 516 ALA A C 1
ATOM 3968 O O . ALA A 1 516 ? -15.787 -30.514 9.928 1.00 58.97 516 ALA A O 1
ATOM 3969 N N . GLY A 1 517 ? -15.613 -28.846 8.429 1.00 57.72 517 GLY A N 1
ATOM 3970 C CA . GLY A 1 517 ? -14.458 -28.201 9.060 1.00 57.72 517 GLY A CA 1
ATOM 3971 C C . GLY A 1 517 ? -13.232 -29.117 9.107 1.00 57.72 517 GLY A C 1
ATOM 3972 O O . GLY A 1 517 ? -12.527 -29.171 10.119 1.00 57.72 517 GLY A O 1
ATOM 3973 N N . ARG A 1 518 ? -13.008 -29.897 8.044 1.00 67.62 518 ARG A N 1
ATOM 3974 C CA . ARG A 1 518 ? -12.053 -31.006 8.033 1.00 67.62 518 ARG A CA 1
ATOM 3975 C C . ARG A 1 518 ? -11.134 -30.945 6.817 1.00 67.62 518 ARG A C 1
ATOM 3977 O O . ARG A 1 518 ? -11.609 -30.944 5.690 1.00 67.62 518 ARG A O 1
ATOM 3984 N N . ALA A 1 519 ? -9.820 -30.988 7.034 1.00 63.88 519 ALA A N 1
ATOM 3985 C CA . ALA A 1 519 ? -8.861 -31.254 5.964 1.00 63.88 519 ALA A CA 1
ATOM 3986 C C . ALA A 1 519 ? -8.416 -32.709 6.010 1.00 63.88 519 ALA A C 1
ATOM 3988 O O . ALA A 1 519 ? -8.009 -33.209 7.058 1.00 63.88 519 ALA A O 1
ATOM 3989 N N . THR A 1 520 ? -8.428 -33.366 4.860 1.00 72.25 520 THR A N 1
ATOM 3990 C CA . THR A 1 520 ? -7.746 -34.636 4.654 1.00 72.25 520 THR A CA 1
ATOM 3991 C C . THR A 1 520 ? -6.449 -34.358 3.912 1.00 72.25 520 THR A C 1
ATOM 3993 O O . THR A 1 520 ? -6.455 -33.952 2.754 1.00 72.25 520 THR A O 1
ATOM 3996 N N . VAL A 1 521 ? -5.327 -34.567 4.587 1.00 68.38 521 VAL A N 1
ATOM 3997 C CA . VAL A 1 521 ? -3.997 -34.502 3.989 1.00 68.38 521 VAL A CA 1
ATOM 3998 C C . VAL A 1 521 ? -3.638 -35.901 3.507 1.00 68.38 521 VAL A C 1
ATOM 4000 O O . VAL A 1 521 ? -3.553 -36.837 4.310 1.00 68.38 521 VAL A O 1
ATOM 4003 N N . ASP A 1 522 ? -3.463 -36.051 2.197 1.00 67.75 522 ASP A N 1
ATOM 4004 C CA . ASP A 1 522 ? -3.057 -37.312 1.584 1.00 67.75 522 ASP A CA 1
ATOM 4005 C C . ASP A 1 522 ? -1.527 -37.381 1.542 1.00 67.75 522 ASP A C 1
ATOM 4007 O O . ASP A 1 522 ? -0.863 -36.726 0.738 1.00 67.75 522 ASP A O 1
ATOM 4011 N N . LEU A 1 523 ? -0.974 -38.174 2.458 1.00 61.22 523 LEU A N 1
ATOM 4012 C CA . LEU A 1 523 ? 0.443 -38.492 2.554 1.00 61.22 523 LEU A CA 1
ATOM 4013 C C . LEU A 1 523 ? 0.698 -39.857 1.891 1.00 61.22 523 LEU A C 1
ATOM 4015 O O . LEU A 1 523 ? 1.347 -40.713 2.481 1.00 61.22 523 LEU A O 1
ATOM 4019 N N . GLY A 1 524 ? 0.098 -40.138 0.730 1.00 62.50 524 GLY A N 1
ATOM 4020 C CA . GLY A 1 524 ? 0.300 -41.357 -0.066 1.00 62.50 524 GLY A CA 1
ATOM 4021 C C . GLY A 1 524 ? -0.124 -42.664 0.619 1.00 62.50 524 GLY A C 1
ATOM 4022 O O . GLY A 1 524 ? -1.159 -43.239 0.294 1.00 62.50 524 GLY A O 1
ATOM 4023 N N . SER A 1 525 ? 0.688 -43.179 1.547 1.00 53.88 525 SER A N 1
ATOM 4024 C CA . SER A 1 525 ? 0.394 -44.389 2.334 1.00 53.88 525 SER A CA 1
ATOM 4025 C C . SER A 1 525 ? -0.453 -44.119 3.582 1.00 53.88 525 SER A C 1
ATOM 4027 O O . SER A 1 525 ? -1.002 -45.055 4.164 1.00 53.88 525 SER A O 1
ATOM 4029 N N . THR A 1 526 ? -0.565 -42.856 4.003 1.00 52.91 526 THR A N 1
ATOM 4030 C CA . THR A 1 526 ? -1.318 -42.440 5.193 1.00 52.91 526 THR A CA 1
ATOM 4031 C C . THR A 1 526 ? -2.213 -41.256 4.859 1.00 52.91 526 THR A C 1
ATOM 4033 O O . THR A 1 526 ? -1.789 -40.319 4.191 1.00 52.91 526 THR A O 1
ATOM 4036 N N . ARG A 1 527 ? -3.447 -41.258 5.366 1.00 62.56 527 ARG A N 1
ATOM 4037 C CA . ARG A 1 527 ? -4.315 -40.076 5.340 1.00 62.56 527 ARG A CA 1
ATOM 4038 C C . ARG A 1 527 ? -4.415 -39.488 6.733 1.00 62.56 527 ARG A C 1
ATOM 4040 O O . ARG A 1 527 ? -4.809 -40.187 7.666 1.00 62.56 527 ARG A O 1
ATOM 4047 N N . VAL A 1 528 ? -4.066 -38.213 6.863 1.00 64.00 528 VAL A N 1
ATOM 4048 C CA . VAL A 1 528 ? -4.229 -37.466 8.110 1.00 64.00 528 VAL A CA 1
ATOM 4049 C C . VAL A 1 528 ? -5.472 -36.611 7.991 1.00 64.00 528 VAL A C 1
ATOM 4051 O O . VAL A 1 528 ? -5.608 -35.824 7.061 1.00 64.00 528 VAL A O 1
ATOM 4054 N N . VAL A 1 529 ? -6.382 -36.772 8.942 1.00 64.50 529 VAL A N 1
ATOM 4055 C CA . VAL A 1 529 ? -7.598 -35.973 9.020 1.00 64.50 529 VAL A CA 1
ATOM 4056 C C . VAL A 1 529 ? -7.409 -34.933 10.115 1.00 64.50 529 VAL A C 1
ATOM 4058 O O . VAL A 1 529 ? -7.310 -35.276 11.290 1.00 64.50 529 VAL A O 1
ATOM 4061 N N . LEU A 1 530 ? -7.351 -33.665 9.724 1.00 64.00 530 LEU A N 1
ATOM 4062 C CA . LEU A 1 530 ? -7.325 -32.521 10.624 1.00 64.00 530 LEU A CA 1
ATOM 4063 C C . LEU A 1 530 ? -8.745 -31.986 10.753 1.00 64.00 530 LEU A C 1
ATOM 4065 O O . LEU A 1 530 ? -9.360 -31.613 9.759 1.00 64.00 530 LEU A O 1
ATOM 4069 N N . THR A 1 531 ? -9.267 -31.948 11.970 1.00 61.16 531 THR A N 1
ATOM 4070 C CA . THR A 1 531 ? -10.588 -31.387 12.271 1.00 61.16 531 THR A CA 1
ATOM 4071 C C . THR A 1 531 ? -10.440 -30.095 13.049 1.00 61.16 531 THR A C 1
ATOM 4073 O O . THR A 1 531 ? -9.727 -30.066 14.052 1.00 61.16 531 THR A O 1
ATOM 4076 N N . ALA A 1 532 ? -11.150 -29.055 12.622 1.00 56.47 532 ALA A N 1
ATOM 4077 C CA . ALA A 1 532 ? -11.346 -27.853 13.413 1.00 56.47 532 ALA A CA 1
ATOM 4078 C C . ALA A 1 532 ? -12.161 -28.217 14.664 1.00 56.47 532 ALA A C 1
ATOM 4080 O O . ALA A 1 532 ? -13.300 -28.672 14.558 1.00 56.47 532 ALA A O 1
ATOM 4081 N N . GLY A 1 533 ? -11.560 -28.085 15.846 1.00 49.72 533 GLY A N 1
ATOM 4082 C CA . GLY A 1 533 ? -12.190 -28.425 17.120 1.00 49.72 533 GLY A CA 1
ATOM 4083 C C . GLY A 1 533 ? -12.225 -27.225 18.056 1.00 49.72 533 GLY A C 1
ATOM 4084 O O . GLY A 1 533 ? -11.207 -26.559 18.234 1.00 49.72 533 GLY A O 1
ATOM 4085 N N . ALA A 1 534 ? -13.390 -26.965 18.656 1.00 40.59 534 ALA A N 1
ATOM 4086 C CA . ALA A 1 534 ? -13.502 -26.113 19.835 1.00 40.59 534 ALA A CA 1
ATOM 4087 C C . ALA A 1 534 ? -12.788 -26.798 21.008 1.00 40.59 534 ALA A C 1
ATOM 4089 O O . ALA A 1 534 ? -12.949 -28.005 21.199 1.00 40.59 534 ALA A O 1
ATOM 4090 N N . GLU A 1 535 ? -11.997 -26.037 21.767 1.00 45.19 535 GLU A N 1
ATOM 4091 C CA . GLU A 1 535 ? -11.304 -26.530 22.955 1.00 45.19 535 GLU A CA 1
ATOM 4092 C C . GLU A 1 535 ? -12.291 -27.226 23.899 1.00 45.19 535 GLU A C 1
ATOM 4094 O O . GLU A 1 535 ? -13.199 -26.608 24.455 1.00 45.19 535 GLU A O 1
ATOM 4099 N N . ALA A 1 536 ? -12.116 -28.530 24.081 1.00 33.88 536 ALA A N 1
ATOM 4100 C CA . ALA A 1 536 ? -12.820 -29.287 25.096 1.00 33.88 536 ALA A CA 1
ATOM 4101 C C . ALA A 1 536 ? -11.876 -30.343 25.667 1.00 33.88 536 ALA A C 1
ATOM 4103 O O . ALA A 1 536 ? -11.732 -31.412 25.089 1.00 33.88 536 ALA A O 1
ATOM 4104 N N . GLY A 1 537 ? -11.284 -30.002 26.816 1.00 46.66 537 GLY A N 1
ATOM 4105 C CA . GLY A 1 537 ? -10.829 -30.938 27.845 1.00 46.66 537 GLY A CA 1
ATOM 4106 C C . GLY A 1 537 ? -9.676 -31.878 27.480 1.00 46.66 537 GLY A C 1
ATOM 4107 O O . GLY A 1 537 ? -9.844 -32.792 26.687 1.00 46.66 537 GLY A O 1
ATOM 4108 N N . GLU A 1 538 ? -8.577 -31.715 28.226 1.00 35.69 538 GLU A N 1
ATOM 4109 C CA . GLU A 1 538 ? -7.322 -32.494 28.242 1.00 35.69 538 GLU A CA 1
ATOM 4110 C C . GLU A 1 538 ? -6.285 -32.074 27.182 1.00 35.69 538 GLU A C 1
ATOM 4112 O O . GLU A 1 538 ? -6.557 -32.067 25.988 1.00 35.69 538 GLU A O 1
ATOM 4117 N N . GLU A 1 539 ? -5.087 -31.673 27.642 1.00 49.75 539 GLU A N 1
ATOM 4118 C CA . GLU A 1 539 ? -3.980 -31.185 26.799 1.00 49.75 539 GLU A CA 1
ATOM 4119 C C . GLU A 1 539 ? -3.512 -32.249 25.790 1.00 49.75 539 GLU A C 1
ATOM 4121 O O . GLU A 1 539 ? -3.045 -33.326 26.170 1.00 49.75 539 GLU A O 1
ATOM 4126 N N . PRO A 1 540 ? -3.552 -31.910 24.493 1.00 47.91 540 PRO A N 1
ATOM 4127 C CA . PRO A 1 540 ? -2.337 -31.901 23.680 1.00 47.91 540 PRO A CA 1
ATOM 4128 C C . PRO A 1 540 ? -2.257 -30.602 22.846 1.00 47.91 540 PRO A C 1
ATOM 4130 O O . PRO A 1 540 ? -3.070 -29.702 23.019 1.00 47.91 540 PRO A O 1
ATOM 4133 N N . GLY A 1 541 ? -1.239 -30.443 21.994 1.00 52.31 541 GLY A N 1
ATOM 4134 C CA . GLY A 1 541 ? -0.954 -29.199 21.254 1.00 52.31 541 GLY A CA 1
ATOM 4135 C C . GLY A 1 541 ? -2.151 -28.528 20.531 1.00 52.31 541 GLY A C 1
ATOM 4136 O O . GLY A 1 541 ? -3.174 -29.161 20.290 1.00 52.31 541 GLY A O 1
ATOM 4137 N N . PRO A 1 542 ? -2.018 -27.235 20.165 1.00 58.41 542 PRO A N 1
ATOM 4138 C CA . PRO A 1 542 ? -3.112 -26.382 19.668 1.00 58.41 542 PRO A CA 1
ATOM 4139 C C . PRO A 1 542 ? -3.930 -27.028 18.552 1.00 58.41 542 PRO A C 1
ATOM 4141 O O . PRO A 1 542 ? -3.355 -27.538 17.598 1.00 58.41 542 PRO A O 1
ATOM 4144 N N . ALA A 1 543 ? -5.257 -26.949 18.613 1.00 61.12 543 ALA A N 1
ATOM 4145 C CA . ALA A 1 543 ? -6.114 -27.401 17.521 1.00 61.12 543 ALA A CA 1
ATOM 4146 C C . ALA A 1 543 ? -5.912 -26.541 16.251 1.00 61.12 543 ALA A C 1
ATOM 4148 O O . ALA A 1 543 ? -5.629 -25.342 16.356 1.00 61.12 543 ALA A O 1
ATOM 4149 N N . PRO A 1 544 ? -6.054 -27.118 15.043 1.00 66.31 544 PRO A N 1
ATOM 4150 C CA . PRO A 1 544 ? -6.088 -26.333 13.818 1.00 66.31 544 PRO A CA 1
ATOM 4151 C C . PRO A 1 544 ? -7.323 -25.421 13.808 1.00 66.31 544 PRO A C 1
ATOM 4153 O O . PRO A 1 544 ? -8.388 -25.790 14.307 1.00 66.31 544 PRO A O 1
ATOM 4156 N N . VAL A 1 545 ? -7.184 -24.231 13.225 1.00 64.06 545 VAL A N 1
ATOM 4157 C CA . VAL A 1 545 ? -8.240 -23.208 13.206 1.00 64.06 545 VAL A CA 1
ATOM 4158 C C . VAL A 1 545 ? -8.635 -22.863 11.780 1.00 64.06 545 VAL A C 1
ATOM 4160 O O . VAL A 1 545 ? -7.804 -22.861 10.875 1.00 64.06 545 VAL A O 1
ATOM 4163 N N . VAL A 1 546 ? -9.914 -22.558 11.574 1.00 60.75 546 VAL A N 1
ATOM 4164 C CA . VAL A 1 546 ? -10.426 -22.127 10.270 1.00 60.75 546 VAL A CA 1
ATOM 4165 C C . VAL A 1 546 ? -10.590 -20.623 10.291 1.00 60.75 546 VAL A C 1
ATOM 4167 O O . VAL A 1 546 ? -11.341 -20.080 11.097 1.00 60.75 546 VAL A O 1
ATOM 4170 N N . VAL A 1 547 ? -9.907 -19.956 9.370 1.00 55.62 547 VAL A N 1
ATOM 4171 C CA . VAL A 1 547 ? -10.068 -18.526 9.138 1.00 55.62 547 VAL A CA 1
ATOM 4172 C C . VAL A 1 547 ? -10.400 -18.365 7.671 1.00 55.62 547 VAL A C 1
ATOM 4174 O O . VAL A 1 547 ? -9.601 -18.700 6.801 1.00 55.62 547 VAL A O 1
ATOM 4177 N N . ARG A 1 548 ? -11.604 -17.889 7.358 1.00 57.22 548 ARG A N 1
ATOM 4178 C CA . ARG A 1 548 ? -11.913 -17.546 5.962 1.00 57.22 548 ARG A CA 1
ATOM 4179 C C . ARG A 1 548 ? -12.344 -18.723 5.091 1.00 57.22 548 ARG A C 1
ATOM 4181 O O . ARG A 1 548 ? -12.367 -18.571 3.879 1.00 57.22 548 ARG A O 1
ATOM 4188 N N . GLY A 1 549 ? -12.556 -19.901 5.681 1.00 58.38 549 GLY A N 1
ATOM 4189 C CA . GLY A 1 549 ? -12.568 -21.173 4.946 1.00 58.38 549 GLY A CA 1
ATOM 4190 C C . GLY A 1 549 ? -11.170 -21.746 4.671 1.00 58.38 549 GLY A C 1
ATOM 4191 O O . GLY A 1 549 ? -11.073 -22.834 4.115 1.00 58.38 549 GLY A O 1
ATOM 4192 N N . THR A 1 550 ? -10.099 -21.065 5.092 1.00 56.47 550 THR A N 1
ATOM 4193 C CA . THR A 1 550 ? -8.724 -21.576 5.028 1.00 56.47 550 THR A CA 1
ATOM 4194 C C . THR A 1 550 ? -8.372 -22.258 6.344 1.00 56.47 550 THR A C 1
ATOM 4196 O O . THR A 1 550 ? -8.553 -21.680 7.419 1.00 56.47 550 THR A O 1
ATOM 4199 N N . LEU A 1 551 ? -7.852 -23.485 6.270 1.00 70.38 551 LEU A N 1
ATOM 4200 C CA . LEU A 1 551 ? -7.355 -24.201 7.441 1.00 70.38 551 LEU A CA 1
ATOM 4201 C C . LEU A 1 551 ? -5.931 -23.749 7.782 1.00 70.38 551 LEU A C 1
ATOM 4203 O O . LEU A 1 551 ? -5.021 -23.832 6.953 1.00 70.38 551 LEU A O 1
ATOM 4207 N N . TYR A 1 552 ? -5.741 -23.330 9.026 1.00 71.56 552 TYR A N 1
ATOM 4208 C CA . TYR A 1 552 ? -4.457 -22.952 9.592 1.00 71.56 552 TYR A CA 1
ATOM 4209 C C . TYR A 1 552 ? -4.006 -23.977 10.632 1.00 71.56 552 TYR A C 1
ATOM 4211 O O . TYR A 1 552 ? -4.786 -24.418 11.477 1.00 71.56 552 TYR A O 1
ATOM 4219 N N . VAL A 1 553 ? -2.720 -24.316 10.595 1.00 74.56 553 VAL A N 1
ATOM 4220 C CA . VAL A 1 553 ? -2.048 -25.180 11.579 1.00 74.56 553 VAL A CA 1
ATOM 4221 C C . VAL A 1 553 ? -0.905 -24.414 12.228 1.00 74.56 553 VAL A C 1
ATOM 4223 O O . VAL A 1 553 ? -0.382 -23.473 11.637 1.00 74.56 553 VAL A O 1
ATOM 4226 N N . THR A 1 554 ? -0.479 -24.796 13.427 1.00 72.06 554 THR A N 1
ATOM 4227 C CA . THR A 1 554 ? 0.748 -24.214 13.992 1.00 72.06 554 THR A CA 1
ATOM 4228 C C . THR A 1 554 ? 1.993 -24.655 13.235 1.00 72.06 554 THR A C 1
ATOM 4230 O O . THR A 1 554 ? 2.013 -25.727 12.630 1.00 72.06 554 THR A O 1
ATOM 4233 N N . VAL A 1 555 ? 3.065 -23.859 13.317 1.00 66.31 555 VAL A N 1
ATOM 4234 C CA . VAL A 1 555 ? 4.381 -24.244 12.773 1.00 66.31 555 VAL A CA 1
ATOM 4235 C C . VAL A 1 555 ? 4.810 -25.619 13.294 1.00 66.31 555 VAL A C 1
ATOM 4237 O O . VAL A 1 555 ? 5.248 -26.449 12.508 1.00 66.31 555 VAL A O 1
ATOM 4240 N N . THR A 1 556 ? 4.620 -25.902 14.586 1.00 68.56 556 THR A N 1
ATOM 4241 C CA . THR A 1 556 ? 4.942 -27.210 15.180 1.00 68.56 556 THR A CA 1
ATOM 4242 C C . THR A 1 556 ? 4.164 -28.350 14.522 1.00 68.56 556 THR A C 1
ATOM 4244 O O . THR A 1 556 ? 4.770 -29.323 14.092 1.00 68.56 556 THR A O 1
ATOM 4247 N N . GLN A 1 557 ? 2.844 -28.217 14.369 1.00 72.69 557 GLN A N 1
ATOM 4248 C CA . GLN A 1 557 ? 2.022 -29.240 13.710 1.00 72.69 557 GLN A CA 1
ATOM 4249 C C . GLN A 1 557 ? 2.393 -29.434 12.244 1.00 72.69 557 GLN A C 1
ATOM 4251 O O . GLN A 1 557 ? 2.404 -30.558 11.753 1.00 72.69 557 GLN A O 1
ATOM 4256 N N . LEU A 1 558 ? 2.698 -28.347 11.534 1.00 73.94 558 LEU A N 1
ATOM 4257 C CA . LEU A 1 558 ? 3.156 -28.445 10.159 1.00 73.94 558 LEU A CA 1
ATOM 4258 C C . LEU A 1 558 ? 4.487 -29.200 10.071 1.00 73.94 558 LEU A C 1
ATOM 4260 O O . LEU A 1 558 ? 4.629 -30.066 9.213 1.00 73.94 558 LEU A O 1
ATOM 4264 N N . LEU A 1 559 ? 5.444 -28.902 10.954 1.00 68.38 559 LEU A N 1
ATOM 4265 C CA . LEU A 1 559 ? 6.715 -29.623 11.007 1.00 68.38 559 LEU A CA 1
ATOM 4266 C C . LEU A 1 559 ? 6.493 -31.108 11.306 1.00 68.38 559 LEU A C 1
ATOM 4268 O O . LEU A 1 559 ? 7.032 -31.940 10.591 1.00 68.38 559 LEU A O 1
ATOM 4272 N N . GLU A 1 560 ? 5.630 -31.453 12.264 1.00 69.69 560 GLU A N 1
ATOM 4273 C CA . GLU A 1 560 ? 5.271 -32.850 12.547 1.00 69.69 560 GLU A CA 1
ATOM 4274 C C . GLU A 1 560 ? 4.629 -33.561 11.341 1.00 69.69 560 GLU A C 1
ATOM 4276 O O . GLU A 1 560 ? 4.869 -34.752 11.124 1.00 69.69 560 GLU A O 1
ATOM 4281 N N . LEU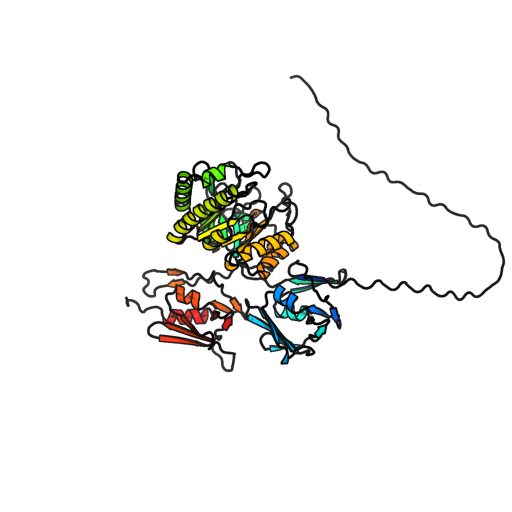 A 1 561 ? 3.808 -32.854 10.553 1.00 68.88 561 LEU A N 1
ATOM 4282 C CA . LEU A 1 561 ? 3.208 -33.379 9.320 1.00 68.88 561 LEU A CA 1
ATOM 4283 C C . LEU A 1 561 ? 4.270 -33.629 8.240 1.00 68.88 561 LEU A C 1
ATOM 4285 O O . LEU A 1 561 ? 4.238 -34.669 7.582 1.00 68.88 561 LEU A O 1
ATOM 4289 N N . LEU A 1 562 ? 5.210 -32.696 8.074 1.00 66.69 562 LEU A N 1
ATOM 4290 C CA . LEU A 1 562 ? 6.285 -32.778 7.083 1.00 66.69 562 LEU A CA 1
ATOM 4291 C C . LEU A 1 562 ? 7.365 -33.807 7.470 1.00 66.69 562 LEU A C 1
ATOM 4293 O O . LEU A 1 562 ? 7.846 -34.544 6.610 1.00 66.69 562 LEU A O 1
ATOM 4297 N N . GLU A 1 563 ? 7.722 -33.914 8.753 1.00 64.69 563 GLU A N 1
ATOM 4298 C CA . GLU A 1 563 ? 8.717 -34.869 9.265 1.00 64.69 563 GLU A CA 1
ATOM 4299 C C . GLU A 1 563 ? 8.285 -36.320 9.047 1.00 64.69 563 GLU A C 1
ATOM 4301 O O . GLU A 1 563 ? 9.085 -37.143 8.600 1.00 64.69 563 GLU A O 1
ATOM 4306 N N . ARG A 1 564 ? 7.005 -36.643 9.282 1.00 62.66 564 ARG A N 1
ATOM 4307 C CA . ARG A 1 564 ? 6.467 -37.997 9.045 1.00 62.66 564 ARG A CA 1
ATOM 4308 C C . ARG A 1 564 ? 6.536 -38.438 7.582 1.00 62.66 564 ARG A C 1
ATOM 4310 O O . ARG A 1 564 ? 6.387 -39.630 7.322 1.00 62.66 564 ARG A O 1
ATOM 4317 N N . TYR A 1 565 ? 6.733 -37.506 6.650 1.00 55.50 565 TYR A N 1
ATOM 4318 C CA . TYR A 1 565 ? 6.741 -37.772 5.214 1.00 55.50 565 TYR A CA 1
ATOM 4319 C C . TYR A 1 565 ? 8.041 -37.382 4.509 1.00 55.50 565 TYR A C 1
ATOM 4321 O O . TYR A 1 565 ? 8.099 -37.346 3.280 1.00 55.50 565 TYR A O 1
ATOM 4329 N N . SER A 1 566 ? 9.113 -37.149 5.270 1.00 50.34 566 SER A N 1
ATOM 4330 C CA . SER A 1 566 ? 10.453 -37.189 4.689 1.00 50.34 566 SER A CA 1
ATOM 4331 C C . SER A 1 566 ? 10.693 -38.612 4.166 1.00 50.34 566 SER A C 1
ATOM 4333 O O . SER A 1 566 ? 10.617 -39.558 4.957 1.00 50.34 566 SER A O 1
ATOM 4335 N N . PRO A 1 567 ? 10.916 -38.816 2.855 1.00 44.84 567 PRO A N 1
ATOM 4336 C CA . PRO A 1 567 ? 11.069 -40.156 2.310 1.00 44.84 567 PRO A CA 1
ATOM 4337 C C . PRO A 1 567 ? 12.267 -40.855 2.971 1.00 44.84 567 PRO A C 1
ATOM 4339 O O . PRO A 1 567 ? 13.296 -40.212 3.209 1.00 44.84 567 PRO A O 1
ATOM 4342 N N . PRO A 1 568 ? 12.183 -42.166 3.267 1.00 41.22 568 PRO A N 1
ATOM 4343 C CA . PRO A 1 568 ? 13.366 -42.915 3.651 1.00 41.22 568 PRO A CA 1
ATOM 4344 C C . PRO A 1 568 ? 14.371 -42.898 2.485 1.00 41.22 568 PRO A C 1
ATOM 4346 O O . PRO A 1 568 ? 13.958 -42.964 1.319 1.00 41.22 568 PRO A O 1
ATOM 4349 N N . PRO A 1 569 ? 15.683 -42.809 2.771 1.00 34.91 569 PRO A N 1
ATOM 4350 C CA . PRO A 1 569 ? 16.703 -42.690 1.737 1.00 34.91 569 PRO A CA 1
ATOM 4351 C C . PRO A 1 569 ? 16.608 -43.853 0.739 1.00 34.91 569 PRO A C 1
ATOM 4353 O O . PRO A 1 569 ? 16.667 -45.019 1.130 1.00 34.91 569 PRO A O 1
ATOM 4356 N N . GLY A 1 570 ? 16.483 -43.524 -0.552 1.00 40.62 570 GLY A N 1
ATOM 4357 C CA . GLY A 1 570 ? 16.564 -44.493 -1.651 1.00 40.62 570 GLY A CA 1
ATOM 4358 C C . GLY A 1 570 ? 15.247 -45.087 -2.164 1.00 40.62 570 GLY A C 1
ATOM 4359 O O . GLY A 1 570 ? 15.286 -46.153 -2.777 1.00 40.62 570 GLY A O 1
ATOM 4360 N N . THR A 1 571 ? 14.104 -44.427 -1.969 1.00 33.84 571 THR A N 1
ATOM 4361 C CA . THR A 1 571 ? 12.852 -44.814 -2.653 1.00 33.84 571 THR A CA 1
ATOM 4362 C C . THR A 1 571 ? 12.587 -43.813 -3.788 1.00 33.84 571 THR A C 1
ATOM 4364 O O . THR A 1 571 ? 12.608 -42.619 -3.494 1.00 33.84 571 THR A O 1
ATOM 4367 N N . PRO A 1 572 ? 12.456 -44.261 -5.055 1.00 34.28 572 PRO A N 1
ATOM 4368 C CA . PRO A 1 572 ? 12.450 -43.393 -6.240 1.00 34.28 572 PRO A CA 1
ATOM 4369 C C . PRO A 1 572 ? 11.264 -42.433 -6.321 1.00 34.28 572 PRO A C 1
ATOM 4371 O O . PRO A 1 572 ? 10.192 -42.763 -5.761 1.00 34.28 572 PRO A O 1
#

Secondary structure (DSSP, 8-state):
-----------------------PPPP-------------PPPPPPPPPPPPPPEEEETTEEE--SS--EEETTEEEEEHHHHHHHTT-EEEEETTTTEEEEE-TTT--EEEEEBT-SEEEETTEEEE-SS-BEEETTEEEEEHHHHHHHTT-EEEEETTTTEEEEEPPPEE-EEEEEE----TTS-HHHHHHSSSTT---STTTTT--EEEEEEEEE-TTT--EES--TTSTTPPPTTHHHHHHHHHHTT-EEEEEEEE--EETTEEPTHHHHHHT-HHHHHHHHHHHHHH-TTSSEEEEEE--TTTT--HHHHHHHHHHHHHHHHHHHHHHHTTT-EEEEEE--TTSS-----HHHHHHH-SEEEE----SS-TTSPPPHHHHHHHHHHHHHHS-GGGEEEEEEEEE-TTT--EEE--HHHHHHHHHHHHHHT-SEEEEE-GGG--HHHHHHHHHHEE------EEEE-TTSS--EEEEP-TTS--EEETTEEEEEHHHHHHHTT-EEEEETTTTEEEEEETTEEEEEE-----SS--SPPPEEETTEEEEEHHHHHHHHHTTSPPTT--